Protein AF-A0A139CI77-F1 (afdb_monomer_lite)

Secondary structure (DSSP, 8-state):
-PPP---HHHHHHHH--SS-EEEEE-TTS-HHHHHHHHHHHHHHTT--GGGEEEEESSHHHHHHHHHHHHHHH-TT---EEEEHHHHHHHHHHHTHHHHT--TT-EEPPHHHHHHHHHHTGGGG--SSSPPPS-HHHHHHHHHHHHHHHHTTT--HHHHHHHHHHHHTS---HHHHHHHHHHHHHHHHHHHHHHHHHHTTEE-HHHHHHHHHHHHHH-HHHHHHHHTT-SEEEESSGGG--HHHHHHHHHHHTTSEEEEEE-GGG---GGGT--THHHHHHHHH-TT-EEEEE-EESSS-HHHHHHHHHHHTTSTT------EESS---PPPP----SSHHHHHHHHHHHHHHHHHHS---GGG-----SSGGGHHHHHHHHHHTT-----TTS--GGGSHHHHHHHHHHHHHH-GGG-HHHHHHHHHHTT--HHHHHHHHHHHHHHHHHS--STTSHHHIIIIITTTS--S-HHHHHHHHHHHHHHHHHHHH--HHHHHS-------S------TTSPTT-------

Foldseek 3Di:
DDDDDDDPLLCVLLPPFPAAEEEAEDPQLCQLPSLLSSLVSCVVVPNQLQQEEEEEADPVSLVVSVVSNCVRVHPPRNHHRYYLLVVLVVLCCVPVVLLVADNDQEADDPVNLLVVCVVCVVVLVQDLDDCDPDNSVVSVVLVLVLLLCLLVLHALVNLLVVLVVVCVDDDDPVVVSVSSVSNSSSSVRVVSVVVSRVVSYDHSSRSLSSSLVSLVVDVPSLVVLLVSHQEYEYEQLQQGGPSVLSNCCSRDVVHHYYYYYHVLPNPNVSSRRDPVSVVVVCVSGVPYHYRYSAERADDAPQVLVVSCVVSVPDPPDDDHHHDYPHYRDDHDDDDDDPDLLRVLLVVLVVLVCCVPPVVDALVNDDDDDPDLVSVVSNVVNNVVVVHDDDRPPPPPVCPDLVNVLVVLLVCCLVPVQASLVSLVSNCVVLPFDPVLSVQLLVVQVVCVVVDVDRHSSSVVCLPPPLVVRPGPPSVSSVVSNVVSVVSNVVPVVDDPCCVVPVPDPDDPDDDDDDDPPDDPDDDPDDDD

Sequence (528 aa):
MGDIKLNPSQSQAVDYTDGPLLILAGPGSGKTLTITEKVVNLVDEGFSPDRILALTFSEKAAGEMEKRIENRIGESSTITVSTFHSYCNDLLKEFSLYAGINQGTRLISHEHSHVWGINNIDSFSFENIAIPNRPYDLITSLLEGVSQLHDHLVGPQELQDFVTRKLDETVDEEERDELLKLADLARFYSHYQQYKMDHNFMDYDDMITLTCRLLENNEVVRNQIRNRYDYVLVDEFQDTNYAQLYLINLIADGTNLTCVADDDQCIYRFRGAYLSNIKQLQDYYASLEKIPLDRNYRSSSQIVQLSQQLIATNPEREDKTLHSHNGDGEIIKVVKTPDDSSEAQWVADEIQRLIEEEDITPEEIFVLTRKRADGKKYSDALKGKMIPVEYVGNLQLKNYPIVQEALAYMYIVADPFNSGIAFARVFAREGVSEHDLQKINTVAKKLSRETELEGDGIYSVLQHHLDDVPIIQKALVKSILTRLNELIDYRKNHLPSDTCYPRKPTYTGPSCLQIPWLPEGIFISSIP

Radius of gyration: 28.81 Å; chains: 1; bounding box: 60×80×72 Å

Structure (mmCIF, N/CA/C/O backbone):
data_AF-A0A139CI77-F1
#
_entry.id   AF-A0A139CI77-F1
#
loop_
_atom_site.group_PDB
_atom_site.id
_atom_site.type_symbol
_atom_site.label_atom_id
_atom_site.label_alt_id
_atom_site.label_comp_id
_atom_site.label_asym_id
_atom_site.label_entity_id
_atom_site.label_seq_id
_atom_site.pdbx_PDB_ins_code
_atom_site.Cartn_x
_atom_site.Cartn_y
_atom_site.Cartn_z
_atom_site.occupancy
_atom_site.B_iso_or_equiv
_atom_site.auth_seq_id
_atom_site.auth_comp_id
_atom_site.auth_asym_id
_atom_site.auth_atom_id
_atom_site.pdbx_PDB_model_num
ATOM 1 N N . MET A 1 1 ? -18.998 -9.347 26.702 1.00 41.66 1 MET A N 1
ATOM 2 C CA . MET A 1 1 ? -18.230 -8.460 25.807 1.00 41.66 1 MET A CA 1
ATOM 3 C C . MET A 1 1 ? -18.344 -7.063 26.382 1.00 41.66 1 MET A C 1
ATOM 5 O O . MET A 1 1 ? -19.445 -6.699 26.765 1.00 41.66 1 MET A O 1
ATOM 9 N N . GLY A 1 2 ? -17.228 -6.374 26.628 1.00 44.59 2 GLY A N 1
ATOM 10 C CA . GLY A 1 2 ? -17.266 -5.041 27.240 1.00 44.59 2 GLY A CA 1
ATOM 11 C C . GLY A 1 2 ? -17.624 -3.993 26.194 1.00 44.59 2 GLY A C 1
ATOM 12 O O . GLY A 1 2 ? -17.038 -4.024 25.115 1.00 44.59 2 GLY A O 1
ATOM 13 N N . ASP A 1 3 ? -18.561 -3.099 26.508 1.00 58.03 3 ASP A N 1
ATOM 14 C CA . ASP A 1 3 ? -18.912 -1.969 25.645 1.00 58.03 3 ASP A CA 1
ATOM 15 C C . ASP A 1 3 ? -17.654 -1.156 25.317 1.00 58.03 3 ASP A C 1
ATOM 17 O O . ASP A 1 3 ? -16.992 -0.615 26.212 1.00 58.03 3 ASP A O 1
ATOM 21 N N . ILE A 1 4 ? -17.305 -1.074 24.031 1.00 76.81 4 ILE A N 1
ATOM 22 C CA . ILE A 1 4 ? -16.254 -0.167 23.576 1.00 76.81 4 ILE A CA 1
ATOM 23 C C . ILE A 1 4 ? -16.780 1.254 23.740 1.00 76.81 4 ILE A C 1
ATOM 25 O O . ILE A 1 4 ? -17.766 1.657 23.128 1.00 76.81 4 ILE A O 1
ATOM 29 N N . LYS A 1 5 ? -16.106 2.036 24.583 1.00 84.12 5 LYS A N 1
ATOM 30 C CA . LYS A 1 5 ? -16.481 3.424 24.827 1.00 84.12 5 LYS A CA 1
ATOM 31 C C . LYS A 1 5 ? -15.913 4.327 23.734 1.00 84.12 5 LYS A C 1
ATOM 33 O O . LYS A 1 5 ? -14.765 4.759 23.822 1.00 84.12 5 LYS A O 1
ATOM 38 N N . LEU A 1 6 ? -16.740 4.630 22.742 1.00 91.38 6 LEU A N 1
ATOM 39 C CA . LEU A 1 6 ? -16.460 5.649 21.736 1.00 91.38 6 LEU A CA 1
ATOM 40 C C . LEU A 1 6 ? -16.584 7.057 22.335 1.00 91.38 6 LEU A C 1
ATOM 42 O O . LEU A 1 6 ? -17.367 7.304 23.258 1.00 91.38 6 LEU A O 1
ATOM 46 N N . ASN A 1 7 ? -15.772 7.990 21.841 1.00 91.81 7 ASN A N 1
ATOM 47 C CA . ASN A 1 7 ? -15.966 9.409 22.135 1.00 91.81 7 ASN A CA 1
ATOM 48 C C . ASN A 1 7 ? -17.053 10.016 21.224 1.00 91.81 7 ASN A C 1
ATOM 50 O O . ASN A 1 7 ? -17.418 9.387 20.236 1.00 91.81 7 ASN A O 1
ATOM 54 N N . PRO A 1 8 ? -17.552 11.235 21.511 1.00 92.94 8 PRO A N 1
ATOM 55 C CA . PRO A 1 8 ? -18.642 11.827 20.736 1.00 92.94 8 PRO A CA 1
ATOM 56 C C . PRO A 1 8 ? -18.388 11.900 19.224 1.00 92.94 8 PRO A C 1
ATOM 58 O O . PRO A 1 8 ? -19.291 11.580 18.463 1.00 92.94 8 PRO A O 1
ATOM 61 N N . SER A 1 9 ? -17.176 12.257 18.785 1.00 92.69 9 SER A N 1
ATOM 62 C CA . SER A 1 9 ? -16.841 12.338 17.355 1.00 92.69 9 SER A CA 1
ATOM 63 C C . SER A 1 9 ? -16.764 10.957 16.701 1.00 92.69 9 SER A C 1
ATOM 65 O O . SER A 1 9 ? -17.206 10.783 15.570 1.00 92.69 9 SER A O 1
ATOM 67 N N . GLN A 1 10 ? -16.236 9.956 17.413 1.00 95.12 10 GLN A N 1
ATOM 68 C CA . GLN A 1 10 ? -16.222 8.569 16.945 1.00 95.12 10 GLN A CA 1
ATOM 69 C C . GLN A 1 10 ? -17.642 8.003 16.853 1.00 95.12 10 GLN A C 1
ATOM 71 O O . GLN A 1 10 ? -17.969 7.398 15.842 1.00 95.12 10 GLN A O 1
ATOM 76 N N . SER A 1 11 ? -18.488 8.231 17.865 1.00 95.31 11 SER A N 1
ATOM 77 C CA . SER A 1 11 ? -19.906 7.852 17.830 1.00 95.31 11 SER A CA 1
ATOM 78 C C . SER A 1 11 ? -20.620 8.524 16.663 1.00 95.31 11 SER A C 1
ATOM 80 O O . SER A 1 11 ? -21.211 7.833 15.852 1.00 95.31 11 SER A O 1
ATOM 82 N N . GLN A 1 12 ? -20.456 9.838 16.487 1.00 95.56 12 GLN A N 1
ATOM 83 C CA . GLN A 1 12 ? -21.040 10.557 15.353 1.00 95.56 12 GLN A CA 1
ATOM 84 C C . GLN A 1 12 ? -20.613 9.953 14.004 1.00 95.56 12 GLN A C 1
ATOM 86 O O . GLN A 1 12 ? -21.436 9.805 13.107 1.00 95.56 12 GLN A O 1
ATOM 91 N N . ALA A 1 13 ? -19.337 9.584 13.858 1.00 96.19 13 ALA A N 1
ATOM 92 C CA . ALA A 1 13 ? -18.828 8.952 12.645 1.00 96.19 13 ALA A CA 1
ATOM 93 C C . ALA A 1 13 ? -19.369 7.529 12.427 1.00 96.19 13 ALA A C 1
ATOM 95 O O . ALA A 1 13 ? -19.611 7.136 11.286 1.00 96.19 13 ALA A O 1
ATOM 96 N N . VAL A 1 14 ? -19.563 6.755 13.496 1.00 96.69 14 VAL A N 1
ATOM 97 C CA . VAL A 1 14 ? -20.150 5.407 13.456 1.00 96.69 14 VAL A CA 1
ATOM 98 C C . VAL A 1 14 ? -21.636 5.469 13.093 1.00 96.69 14 VAL A C 1
ATOM 100 O O . VAL A 1 14 ? -22.041 4.782 12.153 1.00 96.69 14 VAL A O 1
ATOM 103 N N . ASP A 1 15 ? -22.381 6.364 13.740 1.00 95.75 15 ASP A N 1
ATOM 104 C CA . ASP A 1 15 ? -23.835 6.530 13.616 1.00 95.75 15 ASP A CA 1
ATOM 105 C C . ASP A 1 15 ? -24.254 7.165 12.274 1.00 95.75 15 ASP A C 1
ATOM 107 O O . ASP A 1 15 ? -25.390 7.020 11.837 1.00 95.75 15 ASP A O 1
ATOM 111 N N . TYR A 1 16 ? -23.362 7.893 11.591 1.00 96.00 16 TYR A N 1
ATOM 112 C CA . TYR A 1 16 ? -23.684 8.526 10.306 1.00 96.00 16 TYR A CA 1
ATOM 113 C C . TYR A 1 16 ? -23.752 7.494 9.169 1.00 96.00 16 TYR A C 1
ATOM 115 O O . TYR A 1 16 ? -22.723 7.148 8.594 1.00 96.00 16 TYR A O 1
ATOM 123 N N . THR A 1 17 ? -24.924 6.971 8.820 1.00 93.12 17 THR A N 1
ATOM 124 C CA . THR A 1 17 ? -25.062 5.937 7.770 1.00 93.12 17 THR A CA 1
ATOM 125 C C . THR A 1 17 ? -25.703 6.440 6.471 1.00 93.12 17 THR A C 1
ATOM 127 O O . THR A 1 17 ? -25.599 5.768 5.445 1.00 93.12 17 THR A O 1
ATOM 130 N N . ASP A 1 18 ? -26.246 7.660 6.478 1.00 85.62 18 ASP A N 1
ATOM 131 C CA . ASP A 1 18 ? -26.985 8.265 5.365 1.00 85.62 18 ASP A CA 1
ATOM 132 C C . ASP A 1 18 ? -26.094 9.119 4.441 1.00 85.62 18 ASP A C 1
ATOM 134 O O . ASP A 1 18 ? -26.124 10.351 4.483 1.00 85.62 18 ASP A O 1
ATOM 138 N N . GLY A 1 19 ? -25.330 8.466 3.562 1.00 89.88 19 GLY A N 1
ATOM 139 C CA . GLY A 1 19 ? -24.583 9.121 2.484 1.00 89.88 19 GLY A CA 1
ATOM 140 C C . GLY A 1 19 ? -23.055 9.081 2.620 1.00 89.88 19 GLY A C 1
ATOM 141 O O . GLY A 1 19 ? -22.507 8.323 3.424 1.00 89.88 19 GLY A O 1
ATOM 142 N N . PRO A 1 20 ? -22.339 9.851 1.776 1.00 95.31 20 PRO A N 1
ATOM 143 C CA . PRO A 1 20 ? -20.884 9.846 1.728 1.00 95.31 20 PRO A CA 1
ATOM 144 C C . PRO A 1 20 ? -20.281 10.572 2.938 1.00 95.31 20 PRO A C 1
ATOM 146 O O . PRO A 1 20 ? -20.611 11.722 3.225 1.00 95.31 20 PRO A O 1
ATOM 149 N N . LEU A 1 21 ? -19.339 9.914 3.608 1.00 96.75 21 LEU A N 1
ATOM 150 C CA . LEU A 1 21 ? -18.655 10.389 4.805 1.00 96.75 21 LEU A CA 1
ATOM 151 C C . LEU A 1 21 ? -17.136 10.359 4.618 1.00 96.75 21 LEU A C 1
ATOM 153 O O . LEU A 1 21 ? -16.562 9.357 4.192 1.00 96.75 21 LEU A O 1
ATOM 157 N N . LEU A 1 22 ? -16.468 11.433 5.028 1.00 95.31 22 LEU A N 1
ATOM 158 C CA . LEU A 1 22 ? -15.024 11.485 5.219 1.00 95.31 22 LEU A CA 1
ATOM 159 C C . LEU A 1 22 ? -14.700 11.678 6.704 1.00 95.31 22 LEU A C 1
ATOM 161 O O . LEU A 1 22 ? -14.961 12.726 7.296 1.00 95.31 22 LEU A O 1
ATOM 165 N N . ILE A 1 23 ? -14.070 10.673 7.302 1.00 94.94 23 ILE A N 1
ATOM 166 C CA . ILE A 1 23 ? -13.536 10.736 8.660 1.00 94.94 23 ILE A CA 1
ATOM 167 C C . ILE A 1 23 ? -12.102 11.269 8.574 1.00 94.94 23 ILE A C 1
ATOM 169 O O . ILE A 1 23 ? -11.190 10.554 8.153 1.00 94.94 23 ILE A O 1
ATOM 173 N N . LEU A 1 24 ? -11.905 12.525 8.977 1.00 91.50 24 LEU A N 1
ATOM 174 C CA . LEU A 1 24 ? -10.589 13.166 9.037 1.00 91.50 24 LEU A CA 1
ATOM 175 C C . LEU A 1 24 ? -9.965 12.919 10.403 1.00 91.50 24 LEU A C 1
ATOM 177 O O . LEU A 1 24 ? -10.359 13.500 11.409 1.00 91.50 24 LEU A O 1
ATOM 181 N N . ALA A 1 25 ? -8.976 12.050 10.461 1.00 88.25 25 ALA A N 1
ATOM 182 C CA . ALA A 1 25 ? -8.441 11.562 11.713 1.00 88.25 25 ALA A CA 1
ATOM 183 C C . ALA A 1 25 ? -6.964 11.905 11.853 1.00 88.25 25 ALA A C 1
ATOM 185 O O . ALA A 1 25 ? -6.213 11.781 10.898 1.00 88.25 25 ALA A O 1
ATOM 186 N N . GLY A 1 26 ? -6.524 12.296 13.052 1.00 86.19 26 GLY A N 1
ATOM 187 C CA . GLY A 1 26 ? -5.088 12.384 13.332 1.00 86.19 26 GLY A CA 1
ATOM 188 C C . GLY A 1 26 ? -4.455 11.053 13.755 1.00 86.19 26 GLY A C 1
ATOM 189 O O . GLY A 1 26 ? -5.155 10.068 14.032 1.00 86.19 26 GLY A O 1
ATOM 190 N N . PRO A 1 27 ? -3.118 11.008 13.909 1.00 86.44 27 PRO A N 1
ATOM 191 C CA . PRO A 1 27 ? -2.428 9.862 14.482 1.00 86.44 27 PRO A CA 1
ATOM 192 C C . PRO A 1 27 ? -3.006 9.490 15.841 1.00 86.44 27 PRO A C 1
ATOM 194 O O . PRO A 1 27 ? -3.247 10.344 16.689 1.00 86.44 27 PRO A O 1
ATOM 197 N N . GLY A 1 28 ? -3.193 8.187 16.060 1.00 88.00 28 GLY A N 1
ATOM 198 C CA . GLY A 1 28 ? -3.626 7.651 17.349 1.00 88.00 28 GLY A CA 1
ATOM 199 C C . GLY A 1 28 ? -5.060 8.004 17.754 1.00 88.00 28 GLY A C 1
ATOM 200 O O . GLY A 1 28 ? -5.405 7.770 18.909 1.00 88.00 28 GLY A O 1
ATOM 201 N N . SER A 1 29 ? -5.894 8.527 16.848 1.00 89.88 29 SER A N 1
ATOM 202 C CA . SER A 1 29 ? -7.283 8.900 17.158 1.00 89.88 29 SER A CA 1
ATOM 203 C C . SER A 1 29 ? -8.301 7.761 17.094 1.00 89.88 29 SER A C 1
ATOM 205 O O . SER A 1 29 ? -9.479 7.939 17.399 1.00 89.88 29 SER A O 1
ATOM 207 N N . GLY A 1 30 ? -7.844 6.564 16.723 1.00 90.56 30 GLY A N 1
ATOM 208 C CA . GLY A 1 30 ? -8.696 5.388 16.592 1.00 90.56 30 GLY A CA 1
ATOM 209 C C . GLY A 1 30 ? -9.379 5.261 15.228 1.00 90.56 30 GLY A C 1
ATOM 210 O O . GLY A 1 30 ? -10.500 4.773 15.192 1.00 90.56 30 GLY A O 1
ATOM 211 N N . LYS A 1 31 ? -8.713 5.638 14.122 1.00 91.75 31 LYS A N 1
ATOM 212 C CA . LYS A 1 31 ? -9.150 5.397 12.723 1.00 91.75 31 LYS A CA 1
ATOM 213 C C . LYS A 1 31 ? -9.735 3.999 12.514 1.00 91.75 31 LYS A C 1
ATOM 215 O O . LYS A 1 31 ? -10.937 3.838 12.327 1.00 91.75 31 LYS A O 1
ATOM 220 N N . THR A 1 32 ? -8.882 2.989 12.683 1.00 88.44 32 THR A N 1
ATOM 221 C CA . THR A 1 32 ? -9.235 1.579 12.498 1.00 88.44 32 THR A CA 1
ATOM 222 C C . THR A 1 32 ? -10.300 1.112 13.490 1.00 88.44 32 THR A C 1
ATOM 224 O O . THR A 1 32 ? -11.109 0.257 13.160 1.00 88.44 32 THR A O 1
ATOM 227 N N . LEU A 1 33 ? -10.333 1.661 14.713 1.00 91.62 33 LEU A N 1
ATOM 228 C CA . LEU A 1 33 ? -11.415 1.358 15.655 1.00 91.62 33 LEU A CA 1
ATOM 229 C C . LEU A 1 33 ? -12.745 1.890 15.113 1.00 91.62 33 LEU A C 1
ATOM 231 O O . LEU A 1 33 ? -13.694 1.133 14.997 1.00 91.62 33 LEU A O 1
ATOM 235 N N . THR A 1 34 ? -12.780 3.161 14.723 1.00 94.69 34 THR A N 1
ATOM 236 C CA . THR A 1 34 ? -13.984 3.845 14.237 1.00 94.69 34 THR A CA 1
ATOM 237 C C . THR A 1 34 ? -14.547 3.163 12.993 1.00 94.69 34 THR A C 1
ATOM 239 O O . THR A 1 34 ? -15.741 2.899 12.946 1.00 94.69 34 THR A O 1
ATOM 242 N N . ILE A 1 35 ? -13.703 2.803 12.017 1.00 94.38 35 ILE A N 1
ATOM 243 C CA . ILE A 1 35 ? -14.167 2.116 10.800 1.00 94.38 35 ILE A CA 1
ATOM 244 C C . ILE A 1 35 ? -14.680 0.698 11.096 1.00 94.38 35 ILE A C 1
ATOM 246 O O . ILE A 1 35 ? -15.693 0.291 10.541 1.00 94.38 35 ILE A O 1
ATOM 250 N N . THR A 1 36 ? -14.040 -0.032 12.020 1.00 92.81 36 THR A N 1
ATOM 251 C CA . THR A 1 36 ? -14.489 -1.376 12.426 1.00 92.81 36 THR A CA 1
ATOM 252 C C . THR A 1 36 ? -15.828 -1.295 13.159 1.00 92.81 36 THR A C 1
ATOM 254 O O . THR A 1 36 ? -16.758 -2.023 12.830 1.00 92.81 36 THR A O 1
ATOM 257 N N . GLU A 1 37 ? -15.955 -0.383 14.125 1.00 94.31 37 GLU A N 1
ATOM 258 C CA . GLU A 1 37 ? -17.203 -0.173 14.864 1.00 94.31 37 GLU A CA 1
ATOM 259 C C . GLU A 1 37 ? -18.326 0.312 13.955 1.00 94.31 37 GLU A C 1
ATOM 261 O O . GLU A 1 37 ? -19.475 -0.059 14.161 1.00 94.31 37 GLU A O 1
ATOM 266 N N . LYS A 1 38 ? -17.998 1.071 12.907 1.00 95.62 38 LYS A N 1
ATOM 267 C CA . LYS A 1 38 ? -18.960 1.448 11.879 1.00 95.62 38 LYS A CA 1
ATOM 268 C C . LYS A 1 38 ? -19.502 0.235 11.133 1.00 95.62 38 LYS A C 1
ATOM 270 O O . LYS A 1 38 ? -20.709 0.142 10.955 1.00 95.62 38 LYS A O 1
ATOM 275 N N . VAL A 1 39 ? -18.643 -0.705 10.738 1.00 94.25 39 VAL A N 1
ATOM 276 C CA . VAL A 1 39 ? -19.094 -1.961 10.118 1.00 94.25 39 VAL A CA 1
ATOM 277 C C . VAL A 1 39 ? -20.024 -2.736 11.052 1.00 94.25 39 VAL A C 1
ATOM 279 O O . VAL A 1 39 ? -21.072 -3.201 10.615 1.00 94.25 39 VAL A O 1
ATOM 282 N N . VAL A 1 40 ? -19.675 -2.833 12.337 1.00 92.50 40 VAL A N 1
ATOM 283 C CA . VAL A 1 40 ? -20.528 -3.482 13.346 1.00 92.50 40 VAL A CA 1
ATOM 284 C C . VAL A 1 40 ? -21.880 -2.769 13.457 1.00 92.50 40 VAL A C 1
ATOM 286 O O . VAL A 1 40 ? -22.911 -3.428 13.374 1.00 92.50 40 VAL A O 1
ATOM 289 N N . ASN A 1 41 ? -21.884 -1.437 13.544 1.00 94.50 41 ASN A N 1
ATOM 290 C CA . ASN A 1 41 ? -23.112 -0.647 13.614 1.00 94.50 41 ASN A CA 1
ATOM 291 C C . ASN A 1 41 ? -24.003 -0.818 12.374 1.00 94.50 41 ASN A C 1
ATOM 293 O O . ASN A 1 41 ? -25.211 -0.946 12.511 1.00 94.50 41 ASN A O 1
ATOM 297 N N . LEU A 1 42 ? -23.427 -0.889 11.170 1.00 94.50 42 LEU A N 1
ATOM 298 C CA . LEU A 1 42 ? -24.189 -1.163 9.946 1.00 94.50 42 LEU A CA 1
ATOM 299 C C . LEU A 1 42 ? -24.903 -2.519 10.020 1.00 94.50 42 LEU A C 1
ATOM 301 O O . LEU A 1 42 ? -26.079 -2.626 9.678 1.00 94.50 42 LEU A O 1
ATOM 305 N N . VAL A 1 43 ? -24.221 -3.557 10.502 1.00 92.38 43 VAL A N 1
ATOM 306 C CA . VAL A 1 43 ? -24.847 -4.874 10.688 1.00 92.38 43 VAL A CA 1
ATOM 307 C C . VAL A 1 43 ? -25.956 -4.810 11.744 1.00 92.38 43 VAL A C 1
ATOM 309 O O . VAL A 1 43 ? -27.038 -5.354 11.521 1.00 92.38 43 VAL A O 1
ATOM 312 N N . ASP A 1 44 ? -25.728 -4.101 12.852 1.00 91.44 44 ASP A N 1
ATOM 313 C CA . ASP A 1 44 ? -26.719 -3.915 13.921 1.00 91.44 44 ASP A CA 1
ATOM 314 C C . ASP A 1 44 ? -27.950 -3.103 13.456 1.00 91.44 44 ASP A C 1
ATOM 316 O O . ASP A 1 44 ? -29.074 -3.382 13.881 1.00 91.44 44 ASP A O 1
ATOM 320 N N . GLU A 1 45 ? -27.768 -2.154 12.532 1.00 91.06 45 GLU A N 1
ATOM 321 C CA . GLU A 1 45 ? -28.837 -1.397 11.860 1.00 91.06 45 GLU A CA 1
ATOM 322 C C . GLU A 1 45 ? -29.591 -2.218 10.797 1.00 91.06 45 GLU A C 1
ATOM 324 O O . GLU A 1 45 ? -30.621 -1.779 10.280 1.00 91.06 45 GLU A O 1
ATOM 329 N N . GLY A 1 46 ? -29.132 -3.439 10.505 1.00 90.44 46 GLY A N 1
ATOM 330 C CA . GLY A 1 46 ? -29.809 -4.392 9.629 1.00 90.44 46 GLY A CA 1
ATOM 331 C C . GLY A 1 46 ? -29.283 -4.443 8.194 1.00 90.44 46 GLY A C 1
ATOM 332 O O . GLY A 1 46 ? -29.927 -5.071 7.349 1.00 90.44 46 GLY A O 1
ATOM 333 N N . PHE A 1 47 ? -28.131 -3.829 7.897 1.00 91.69 47 PHE A N 1
ATOM 334 C CA . PHE A 1 47 ? -27.455 -4.036 6.616 1.00 91.69 47 PHE A CA 1
ATOM 335 C C . PHE A 1 47 ? -26.981 -5.489 6.497 1.00 91.69 47 PHE A C 1
ATOM 337 O O . PHE A 1 47 ? -26.424 -6.066 7.434 1.00 91.69 47 PHE A O 1
ATOM 344 N N . SER A 1 48 ? -27.186 -6.089 5.323 1.00 92.19 48 SER A N 1
ATOM 345 C CA . SER A 1 48 ? -26.756 -7.467 5.083 1.00 92.19 48 SER A CA 1
ATOM 346 C C . SER A 1 48 ? -25.221 -7.523 5.023 1.00 92.19 48 SER A C 1
ATOM 348 O O . SER A 1 48 ? -24.637 -6.765 4.244 1.00 92.19 48 SER A O 1
ATOM 350 N N . PRO A 1 49 ? -24.536 -8.397 5.788 1.00 92.00 49 PRO A N 1
ATOM 351 C CA . PRO A 1 49 ? -23.072 -8.403 5.840 1.00 92.00 49 PRO A CA 1
ATOM 352 C C . PRO A 1 49 ? -22.399 -8.649 4.475 1.00 92.00 49 PRO A C 1
ATOM 354 O O . PRO A 1 49 ? -21.388 -8.032 4.169 1.00 92.00 49 PRO A O 1
ATOM 357 N N . ASP A 1 50 ? -22.987 -9.475 3.602 1.00 92.12 50 ASP A N 1
ATOM 358 C CA . ASP A 1 50 ? -22.524 -9.714 2.219 1.00 92.12 50 ASP A CA 1
ATOM 359 C C . ASP A 1 50 ? -22.631 -8.491 1.293 1.00 92.12 50 ASP A C 1
ATOM 361 O O . ASP A 1 50 ? -22.036 -8.478 0.215 1.00 92.12 50 ASP A O 1
ATOM 365 N N . ARG A 1 51 ? -23.354 -7.451 1.722 1.00 94.19 51 ARG A N 1
ATOM 366 C CA . ARG A 1 51 ? -23.538 -6.189 0.995 1.00 94.19 51 ARG A CA 1
ATOM 367 C C . ARG A 1 51 ? -22.660 -5.060 1.548 1.00 94.19 51 ARG A C 1
ATOM 369 O O . ARG A 1 51 ? -22.858 -3.902 1.185 1.00 94.19 51 ARG A O 1
ATOM 376 N N . ILE A 1 52 ? -21.671 -5.381 2.384 1.00 95.12 52 ILE A N 1
ATOM 377 C CA . ILE A 1 52 ? -20.684 -4.432 2.914 1.00 95.12 52 ILE A CA 1
ATOM 378 C C . ILE A 1 52 ? -19.301 -4.762 2.338 1.00 95.12 52 ILE A C 1
ATOM 380 O O . ILE A 1 52 ? -18.816 -5.892 2.448 1.00 95.12 52 ILE A O 1
ATOM 384 N N . LEU A 1 53 ? -18.657 -3.754 1.745 1.00 96.25 53 LEU A N 1
ATOM 385 C CA . LEU A 1 53 ? -17.285 -3.822 1.242 1.00 96.25 53 LEU A CA 1
ATOM 386 C C . LEU A 1 53 ? -16.374 -2.930 2.085 1.00 96.25 53 LEU A C 1
ATOM 388 O O . LEU A 1 53 ? -16.626 -1.736 2.199 1.00 96.25 53 LEU A O 1
ATOM 392 N N . ALA A 1 54 ? -15.285 -3.480 2.614 1.00 96.06 54 ALA A N 1
ATOM 393 C CA . ALA A 1 54 ? -14.227 -2.734 3.285 1.00 96.06 54 ALA A CA 1
ATOM 394 C C . ALA A 1 54 ? -12.891 -2.918 2.547 1.00 96.06 54 ALA A C 1
ATOM 396 O O . ALA A 1 54 ? -12.364 -4.029 2.438 1.00 96.06 54 ALA A O 1
ATOM 397 N N . LEU A 1 55 ? -12.342 -1.815 2.039 1.00 96.25 55 LEU A N 1
ATOM 398 C CA . LEU A 1 55 ? -11.081 -1.762 1.306 1.00 96.25 55 LEU A CA 1
ATOM 399 C C . LEU A 1 55 ? -9.966 -1.185 2.180 1.00 96.25 55 LEU A C 1
ATOM 401 O O . LEU A 1 55 ? -10.140 -0.181 2.870 1.00 96.25 55 LEU A O 1
ATOM 405 N N . THR A 1 56 ? -8.793 -1.811 2.112 1.00 92.44 56 THR A N 1
ATOM 406 C CA . THR A 1 56 ? -7.582 -1.385 2.827 1.00 92.44 56 THR A CA 1
ATOM 407 C C . THR A 1 56 ? -6.362 -1.381 1.900 1.00 92.44 56 THR A C 1
ATOM 409 O O . THR A 1 56 ? -6.381 -1.940 0.801 1.00 92.44 56 THR A O 1
ATOM 412 N N . PHE A 1 57 ? -5.260 -0.769 2.340 1.00 85.31 57 PHE A N 1
ATOM 413 C CA . PHE A 1 57 ? -4.032 -0.705 1.541 1.00 85.31 57 PHE A CA 1
ATOM 414 C C . PHE A 1 57 ? -3.137 -1.954 1.658 1.00 85.31 57 PHE A C 1
ATOM 416 O O . PHE A 1 57 ? -2.342 -2.235 0.762 1.00 85.31 57 PHE A O 1
ATOM 423 N N . SER A 1 58 ? -3.225 -2.719 2.754 1.00 85.31 58 SER A N 1
ATOM 424 C CA . SER A 1 58 ? -2.321 -3.853 2.999 1.00 85.31 58 SER A CA 1
ATOM 425 C C . SER A 1 58 ? -3.040 -5.089 3.518 1.00 85.31 58 SER A C 1
ATOM 427 O O . SER A 1 58 ? -3.979 -4.984 4.298 1.00 85.31 58 SER A O 1
ATOM 429 N N . GLU A 1 59 ? -2.525 -6.266 3.159 1.00 83.44 59 GLU A N 1
ATOM 430 C CA . GLU A 1 59 ? -3.062 -7.559 3.610 1.00 83.44 59 GLU A CA 1
ATOM 431 C C . GLU A 1 59 ? -3.064 -7.687 5.142 1.00 83.44 59 GLU A C 1
ATOM 433 O O . GLU A 1 59 ? -3.965 -8.277 5.731 1.00 83.44 59 GLU A O 1
ATOM 438 N N . LYS A 1 60 ? -2.081 -7.071 5.817 1.00 85.06 60 LYS A N 1
ATOM 439 C CA . LYS A 1 60 ? -2.052 -7.017 7.283 1.00 85.06 60 LYS A CA 1
ATOM 440 C C . LYS A 1 60 ? -3.216 -6.189 7.836 1.00 85.06 60 LYS A C 1
ATOM 442 O O . LYS A 1 60 ? -3.847 -6.622 8.792 1.00 85.06 60 LYS A O 1
ATOM 447 N N . ALA A 1 61 ? -3.495 -5.025 7.247 1.00 85.56 61 ALA A N 1
ATOM 448 C CA . ALA A 1 61 ? -4.603 -4.171 7.669 1.00 85.56 61 ALA A CA 1
ATOM 449 C C . ALA A 1 61 ? -5.960 -4.840 7.404 1.00 85.56 61 ALA A C 1
ATOM 451 O O . ALA A 1 61 ? -6.801 -4.847 8.298 1.00 85.56 61 ALA A O 1
ATOM 452 N N . ALA A 1 62 ? -6.133 -5.467 6.233 1.00 88.12 62 ALA A N 1
ATOM 453 C CA . ALA A 1 62 ? -7.321 -6.255 5.907 1.00 88.12 62 ALA A CA 1
ATOM 454 C C . ALA A 1 62 ? -7.559 -7.360 6.949 1.00 88.12 62 ALA A C 1
ATOM 456 O O . ALA A 1 62 ? -8.610 -7.387 7.582 1.00 88.12 62 ALA A O 1
ATOM 457 N N . GLY A 1 63 ? -6.550 -8.199 7.214 1.00 87.62 63 GLY A N 1
ATOM 458 C CA . GLY A 1 63 ? -6.678 -9.302 8.171 1.00 87.62 63 GLY A CA 1
ATOM 459 C C . GLY A 1 63 ? -6.827 -8.856 9.633 1.00 87.62 63 GLY A C 1
ATOM 460 O O . GLY A 1 63 ? -7.446 -9.552 10.435 1.00 87.62 63 GLY A O 1
ATOM 461 N N . GLU A 1 64 ? -6.270 -7.705 10.024 1.00 89.00 64 GLU A N 1
ATOM 462 C CA . GLU A 1 64 ? -6.525 -7.125 11.350 1.00 89.00 64 GLU A CA 1
ATOM 463 C C . GLU A 1 64 ? -7.949 -6.571 11.473 1.00 89.00 64 GLU A C 1
ATOM 465 O O . GLU A 1 64 ? -8.568 -6.741 12.523 1.00 89.00 64 GLU A O 1
ATOM 470 N N . MET A 1 65 ? -8.465 -5.917 10.429 1.00 89.81 65 MET A N 1
ATOM 471 C CA . MET A 1 65 ? -9.833 -5.399 10.388 1.00 89.81 65 MET A CA 1
ATOM 472 C C . MET A 1 65 ? -10.854 -6.539 10.416 1.00 89.81 65 MET A C 1
ATOM 474 O O . MET A 1 65 ? -11.754 -6.516 11.253 1.00 89.81 65 MET A O 1
ATOM 478 N N . GLU A 1 66 ? -10.664 -7.560 9.581 1.00 89.94 66 GLU A N 1
ATOM 479 C CA . GLU A 1 66 ? -11.494 -8.768 9.529 1.00 89.94 66 GLU A CA 1
ATOM 480 C C . GLU A 1 66 ? -11.599 -9.420 10.912 1.00 89.94 66 GLU A C 1
ATOM 482 O O . GLU A 1 66 ? -12.689 -9.506 11.471 1.00 89.94 66 GLU A O 1
ATOM 487 N N . LYS A 1 67 ? -10.462 -9.716 11.558 1.00 88.94 67 LYS A N 1
ATOM 488 C CA . LYS A 1 67 ? -10.448 -10.276 12.921 1.00 88.94 67 LYS A CA 1
ATOM 489 C C . LYS A 1 67 ? -11.177 -9.403 13.936 1.00 88.94 67 LYS A C 1
ATOM 491 O O . LYS A 1 67 ? -11.791 -9.915 14.869 1.00 88.94 67 LYS A O 1
ATOM 496 N N . ARG A 1 68 ? -11.063 -8.075 13.844 1.00 88.81 68 ARG A N 1
ATOM 497 C CA . ARG A 1 68 ? -11.758 -7.167 14.774 1.00 88.81 68 ARG A CA 1
ATOM 498 C C . ARG A 1 68 ? -13.268 -7.219 14.573 1.00 88.81 68 ARG A C 1
ATOM 500 O O . ARG A 1 68 ? -13.986 -7.237 15.569 1.00 88.81 68 ARG A O 1
ATOM 507 N N . ILE A 1 69 ? -13.723 -7.278 13.324 1.00 89.31 69 ILE A N 1
ATOM 508 C CA . ILE A 1 69 ? -15.136 -7.429 12.978 1.00 89.31 69 ILE A CA 1
ATOM 509 C C . ILE A 1 69 ? -15.647 -8.798 13.456 1.00 89.31 69 ILE A C 1
ATOM 511 O O . ILE A 1 69 ? -16.612 -8.850 14.216 1.00 89.31 69 ILE A O 1
ATOM 515 N N . GLU A 1 70 ? -14.959 -9.894 13.133 1.00 87.56 70 GLU A N 1
ATOM 516 C CA . GLU A 1 70 ? -15.322 -11.257 13.559 1.00 87.56 70 GLU A CA 1
ATOM 517 C C . GLU A 1 70 ? -15.424 -11.390 15.083 1.00 87.56 70 GLU A C 1
ATOM 519 O O . GLU A 1 70 ? -16.356 -11.996 15.606 1.00 87.56 70 GLU A O 1
ATOM 524 N N . ASN A 1 71 ? -14.510 -10.768 15.831 1.00 87.12 71 ASN A N 1
ATOM 525 C CA . ASN A 1 71 ? -14.568 -10.764 17.295 1.00 87.12 71 ASN A CA 1
ATOM 526 C C . ASN A 1 71 ? -15.814 -10.055 17.853 1.00 87.12 71 ASN A C 1
ATOM 528 O O . ASN A 1 71 ? -16.169 -10.269 19.014 1.00 87.12 71 ASN A O 1
ATOM 532 N N . ARG A 1 72 ? -16.452 -9.185 17.063 1.00 86.44 72 ARG A N 1
ATOM 533 C CA . ARG A 1 72 ? -17.635 -8.412 17.451 1.00 86.44 72 ARG A CA 1
ATOM 534 C C . ARG A 1 72 ? -18.939 -9.074 17.023 1.00 86.44 72 ARG A C 1
ATOM 536 O O . ARG A 1 72 ? -19.851 -9.122 17.842 1.00 86.44 72 ARG A O 1
ATOM 543 N N . ILE A 1 73 ? -19.013 -9.593 15.796 1.00 84.25 73 ILE A N 1
ATOM 544 C CA . ILE A 1 73 ? -20.253 -10.144 15.212 1.00 84.25 73 ILE A CA 1
ATOM 545 C C . ILE A 1 73 ? -20.221 -11.668 14.955 1.00 84.25 73 ILE A C 1
ATOM 547 O O . ILE A 1 73 ? -21.252 -12.246 14.623 1.00 84.25 73 ILE A O 1
ATOM 551 N N . GLY A 1 74 ? -19.084 -12.341 15.177 1.00 79.19 74 GLY A N 1
ATOM 552 C CA . GLY A 1 74 ? -18.879 -13.793 15.018 1.00 79.19 74 GLY A CA 1
ATOM 553 C C . GLY A 1 74 ? -18.211 -14.212 13.694 1.00 79.19 74 GLY A C 1
ATOM 554 O O . GLY A 1 74 ? -18.202 -13.451 12.733 1.00 79.19 74 GLY A O 1
ATOM 555 N N . GLU A 1 75 ? -17.698 -15.454 13.629 1.00 64.81 75 GLU A N 1
ATOM 556 C CA . GLU A 1 75 ? -16.946 -16.071 12.498 1.00 64.81 75 GLU A CA 1
ATOM 557 C C . GLU A 1 75 ? -17.732 -16.214 11.168 1.00 64.81 75 GLU A C 1
ATOM 559 O O . GLU A 1 75 ? -17.251 -16.823 10.219 1.00 64.81 75 GLU A O 1
ATOM 564 N N . SER A 1 76 ? -18.959 -15.692 11.073 1.00 52.03 76 SER A N 1
ATOM 565 C CA . SER A 1 76 ? -19.822 -15.838 9.889 1.00 52.03 76 SER A CA 1
ATOM 566 C C . SER A 1 76 ? -20.113 -14.509 9.191 1.00 52.03 76 SER A C 1
ATOM 568 O O . SER A 1 76 ? -21.140 -14.377 8.518 1.00 52.03 76 SER A O 1
ATOM 570 N N . SER A 1 77 ? -19.249 -13.506 9.341 1.00 60.19 77 SER A N 1
ATOM 571 C CA . SER A 1 77 ? -19.420 -12.262 8.605 1.00 60.19 77 SER A CA 1
ATOM 572 C C . SER A 1 77 ? -19.048 -12.484 7.142 1.00 60.19 77 SER A C 1
ATOM 574 O O . SER A 1 77 ? -17.878 -12.467 6.785 1.00 60.19 77 SER A O 1
ATOM 576 N N . THR A 1 78 ? -20.041 -12.641 6.269 1.00 81.25 78 THR A N 1
ATOM 577 C CA . THR A 1 78 ? -19.894 -12.651 4.800 1.00 81.25 78 THR A CA 1
ATOM 578 C C . THR A 1 78 ? -19.399 -11.309 4.228 1.00 81.25 78 THR A C 1
ATOM 580 O O . THR A 1 78 ? -19.538 -11.054 3.035 1.00 81.25 78 THR A O 1
ATOM 583 N N . ILE A 1 79 ? -18.850 -10.440 5.079 1.00 88.44 79 ILE A N 1
ATOM 584 C CA . ILE A 1 79 ? -18.363 -9.103 4.759 1.00 88.44 79 ILE A CA 1
ATOM 585 C C . ILE A 1 79 ? -17.124 -9.237 3.898 1.00 88.44 79 ILE A C 1
ATOM 587 O O . ILE A 1 79 ? -16.206 -9.994 4.207 1.00 88.44 79 ILE A O 1
ATOM 591 N N . THR A 1 80 ? -17.083 -8.466 2.819 1.00 92.62 80 THR A N 1
ATOM 592 C CA . THR A 1 80 ? -15.909 -8.445 1.954 1.00 92.62 80 THR A CA 1
ATOM 593 C C . THR A 1 80 ? -14.883 -7.481 2.542 1.00 92.62 80 THR A C 1
ATOM 595 O O . THR A 1 80 ? -15.006 -6.272 2.363 1.00 92.62 80 THR A O 1
ATOM 598 N N . VAL A 1 81 ? -13.865 -7.998 3.235 1.00 93.19 81 VAL A N 1
ATOM 599 C CA . VAL A 1 81 ? -12.697 -7.218 3.682 1.00 93.19 81 VAL A CA 1
ATOM 600 C C . VAL A 1 81 ? -11.501 -7.577 2.810 1.00 93.19 81 VAL A C 1
ATOM 602 O O . VAL A 1 81 ? -11.098 -8.734 2.746 1.00 93.19 81 VAL A O 1
ATOM 605 N N . SER A 1 82 ? -10.935 -6.608 2.092 1.00 94.38 82 SER A N 1
ATOM 606 C CA . SER A 1 82 ? -9.869 -6.897 1.124 1.00 94.38 82 SER A CA 1
ATOM 607 C C . SER A 1 82 ? -8.926 -5.720 0.898 1.00 94.38 82 SER A C 1
ATOM 609 O O . SER A 1 82 ? -9.172 -4.588 1.324 1.00 94.38 82 SER A O 1
ATOM 611 N N . THR A 1 83 ? -7.808 -5.986 0.225 1.00 95.12 83 THR A N 1
ATOM 612 C CA . THR A 1 83 ? -7.009 -4.923 -0.388 1.00 95.12 83 THR A CA 1
ATOM 613 C C . THR A 1 83 ? -7.569 -4.548 -1.757 1.00 95.12 83 THR A C 1
ATOM 615 O O . THR A 1 83 ? -8.225 -5.365 -2.404 1.00 95.12 83 THR A O 1
ATOM 618 N N . PHE A 1 84 ? -7.259 -3.342 -2.246 1.00 95.75 84 PHE A N 1
ATOM 619 C CA . PHE A 1 84 ? -7.636 -2.915 -3.604 1.00 95.75 84 PHE A CA 1
ATOM 620 C C . PHE A 1 84 ? -7.231 -3.930 -4.681 1.00 95.75 84 PHE A C 1
ATOM 622 O O . PHE A 1 84 ? -8.032 -4.265 -5.549 1.00 95.75 84 PHE A O 1
ATOM 629 N N . HIS A 1 85 ? -6.000 -4.442 -4.607 1.00 93.12 85 HIS A N 1
ATOM 630 C CA . HIS A 1 85 ? -5.468 -5.396 -5.578 1.00 93.12 85 HIS A CA 1
ATOM 631 C C . HIS A 1 85 ? -6.191 -6.741 -5.516 1.00 93.12 85 HIS A C 1
ATOM 633 O O . HIS A 1 85 ? -6.592 -7.262 -6.554 1.00 93.12 85 HIS A O 1
ATOM 639 N N . SER A 1 86 ? -6.388 -7.286 -4.310 1.00 92.56 86 SER A N 1
ATOM 640 C CA . SER A 1 86 ? -7.091 -8.557 -4.118 1.00 92.56 86 SER A CA 1
ATOM 641 C C . SER A 1 86 ? -8.535 -8.464 -4.621 1.00 92.56 86 SER A C 1
ATOM 643 O O . SER A 1 86 ? -8.951 -9.300 -5.421 1.00 92.56 86 SER A O 1
ATOM 645 N N . TYR A 1 87 ? -9.239 -7.379 -4.286 1.00 96.06 87 TYR A N 1
ATOM 646 C CA . TYR A 1 87 ? -10.587 -7.106 -4.783 1.00 96.06 87 TYR A CA 1
ATOM 647 C C . TYR A 1 87 ? -10.653 -7.008 -6.316 1.00 96.06 87 TYR A C 1
ATOM 649 O O . TYR A 1 87 ? -11.466 -7.676 -6.954 1.00 96.06 87 TYR A O 1
ATOM 657 N N . CYS A 1 88 ? -9.767 -6.217 -6.929 1.00 96.31 88 CYS A N 1
ATOM 658 C CA . CYS A 1 88 ? -9.706 -6.069 -8.385 1.00 96.31 88 CYS A CA 1
ATOM 659 C C . CYS A 1 88 ? -9.413 -7.398 -9.085 1.00 96.31 88 CYS A C 1
ATOM 661 O O . CYS A 1 88 ? -10.048 -7.740 -10.076 1.00 96.31 88 CYS A O 1
ATOM 663 N N . ASN A 1 89 ? -8.468 -8.175 -8.560 1.00 92.38 89 ASN A N 1
ATOM 664 C CA . ASN A 1 89 ? -8.119 -9.482 -9.100 1.00 92.38 89 ASN A CA 1
ATOM 665 C C . ASN A 1 89 ? -9.301 -10.462 -9.057 1.00 92.38 89 ASN A C 1
ATOM 667 O O . ASN A 1 89 ? -9.497 -11.217 -10.010 1.00 92.38 89 ASN A O 1
ATOM 671 N N . ASP A 1 90 ? -10.098 -10.441 -7.990 1.00 91.81 90 ASP A N 1
ATOM 672 C CA . ASP A 1 90 ? -11.282 -11.292 -7.877 1.00 91.81 90 ASP A CA 1
ATOM 673 C C . ASP A 1 90 ? -12.380 -10.864 -8.858 1.00 91.81 90 ASP A C 1
ATOM 675 O O . ASP A 1 90 ? -12.928 -11.716 -9.561 1.00 91.81 90 ASP A O 1
ATOM 679 N N . LEU A 1 91 ? -12.619 -9.556 -9.015 1.00 94.75 91 LEU A N 1
ATOM 680 C CA . LEU A 1 91 ? -13.527 -9.036 -10.043 1.00 94.75 91 LEU A CA 1
ATOM 681 C C . LEU A 1 91 ? -13.072 -9.399 -11.458 1.00 94.75 91 LEU A C 1
ATOM 683 O O . LEU A 1 91 ? -13.869 -9.848 -12.278 1.00 94.75 91 LEU A O 1
ATOM 687 N N . LEU A 1 92 ? -11.787 -9.233 -11.755 1.00 93.88 92 LEU A N 1
ATOM 688 C CA . LEU A 1 92 ? -11.219 -9.567 -13.055 1.00 93.88 92 LEU A CA 1
ATOM 689 C C . LEU A 1 92 ? -11.382 -11.059 -13.369 1.00 93.88 92 LEU A C 1
ATOM 691 O O . LEU A 1 92 ? -11.739 -11.410 -14.491 1.00 93.88 92 LEU A O 1
ATOM 695 N N . LYS A 1 93 ? -11.191 -11.946 -12.387 1.00 90.50 93 LYS A N 1
ATOM 696 C CA . LYS A 1 93 ? -11.447 -13.385 -12.555 1.00 90.50 93 LYS A CA 1
ATOM 697 C C . LYS A 1 93 ? -12.927 -13.697 -12.749 1.00 90.50 93 LYS A C 1
ATOM 699 O O . LYS A 1 93 ? -13.253 -14.520 -13.602 1.00 90.50 93 LYS A O 1
ATOM 704 N N . GLU A 1 94 ? -13.808 -13.060 -11.980 1.00 92.31 94 GLU A N 1
ATOM 705 C CA . GLU A 1 94 ? -15.258 -13.247 -12.081 1.00 92.31 94 GLU A CA 1
ATOM 706 C C . GLU A 1 94 ? -15.783 -12.807 -13.458 1.00 92.31 94 GLU A C 1
ATOM 708 O O . GLU A 1 94 ? -16.539 -13.530 -14.108 1.00 92.31 94 GLU A O 1
ATOM 713 N N . PHE A 1 95 ? -15.325 -11.652 -13.945 1.00 93.75 95 PHE A N 1
ATOM 714 C CA . PHE A 1 95 ? -15.759 -11.038 -15.200 1.00 93.75 95 PHE A CA 1
ATOM 715 C C . PHE A 1 95 ? -14.717 -11.171 -16.317 1.00 93.75 95 PHE A C 1
ATOM 717 O O . PHE A 1 95 ? -14.629 -10.303 -17.188 1.00 93.75 95 PHE A O 1
ATOM 724 N N . SER A 1 96 ? -13.953 -12.269 -16.335 1.00 90.75 96 SER A N 1
ATOM 725 C CA . SER A 1 96 ? -12.776 -12.419 -17.205 1.00 90.75 96 SER A CA 1
ATOM 726 C C . SER A 1 96 ? -13.083 -12.194 -18.689 1.00 90.75 96 SER A C 1
ATOM 728 O O . SER A 1 96 ? -12.342 -11.513 -19.394 1.00 90.75 96 SER A O 1
ATOM 730 N N . LEU A 1 97 ? -14.234 -12.700 -19.144 1.00 90.00 97 LEU A N 1
ATOM 731 C CA . LEU A 1 97 ? -14.709 -12.543 -20.521 1.00 90.00 97 LEU A CA 1
ATOM 732 C C . LEU A 1 97 ? -14.969 -11.076 -20.890 1.00 90.00 97 LEU A C 1
ATOM 734 O O . LEU A 1 97 ? -14.642 -10.663 -21.998 1.00 90.00 97 LEU A O 1
ATOM 738 N N . TYR A 1 98 ? -15.540 -10.289 -19.975 1.00 91.31 98 TYR A N 1
ATOM 739 C CA . TYR A 1 98 ? -15.816 -8.868 -20.205 1.00 91.31 98 TYR A CA 1
ATOM 740 C C . TYR A 1 98 ? -14.564 -8.007 -20.059 1.00 91.31 98 TYR A C 1
ATOM 742 O O . TYR A 1 98 ? -14.437 -7.000 -20.748 1.00 91.31 98 TYR A O 1
ATOM 750 N N . ALA A 1 99 ? -13.643 -8.410 -19.184 1.00 88.50 99 ALA A N 1
ATOM 751 C CA . ALA A 1 99 ? -12.361 -7.744 -18.995 1.00 88.50 99 ALA A CA 1
ATOM 752 C C . ALA A 1 99 ? -11.378 -7.997 -20.152 1.00 88.50 99 ALA A C 1
ATOM 754 O O . ALA A 1 99 ? -10.335 -7.352 -20.215 1.00 88.50 99 ALA A O 1
ATOM 755 N N . GLY A 1 100 ? -11.685 -8.935 -21.056 1.00 85.75 100 GLY A N 1
ATOM 756 C CA . GLY A 1 100 ? -10.780 -9.322 -22.139 1.00 85.75 100 GLY A CA 1
ATOM 757 C C . GLY A 1 100 ? -9.537 -10.057 -21.638 1.00 85.75 100 GLY A C 1
ATOM 758 O O . GLY A 1 100 ? -8.498 -10.013 -22.293 1.00 85.75 100 GLY A O 1
ATOM 759 N N . ILE A 1 101 ? -9.632 -10.721 -20.480 1.00 85.75 101 ILE A N 1
ATOM 760 C CA . ILE A 1 101 ? -8.532 -11.488 -19.893 1.00 85.75 101 ILE A CA 1
ATOM 761 C C . ILE A 1 101 ? -8.826 -12.987 -19.952 1.00 85.75 101 ILE A C 1
ATOM 763 O O . ILE A 1 101 ? -9.960 -13.443 -19.776 1.00 85.75 101 ILE A O 1
ATOM 767 N N . ASN A 1 102 ? -7.780 -13.775 -20.174 1.00 80.88 102 ASN A N 1
ATOM 768 C CA . ASN A 1 102 ? -7.898 -15.224 -20.243 1.00 80.88 102 ASN A CA 1
ATOM 769 C C . ASN A 1 102 ? -8.022 -15.850 -18.846 1.00 80.88 102 ASN A C 1
ATOM 771 O O . ASN A 1 102 ? -7.388 -15.419 -17.879 1.00 80.88 102 ASN A O 1
ATOM 775 N N . GLN A 1 103 ? -8.815 -16.921 -18.739 1.00 71.44 103 GLN A N 1
ATOM 776 C CA . GLN A 1 103 ? -8.847 -17.746 -17.530 1.00 71.44 103 GLN A CA 1
ATOM 777 C C . GLN A 1 103 ? -7.479 -18.424 -17.375 1.00 71.44 103 GLN A C 1
ATOM 779 O O . GLN A 1 103 ? -7.155 -19.356 -18.105 1.00 71.44 103 GLN A O 1
ATOM 784 N N . GLY A 1 104 ? -6.651 -17.906 -16.467 1.00 74.88 104 GLY A N 1
ATOM 785 C CA . GLY A 1 104 ? -5.258 -18.329 -16.300 1.00 74.88 104 GLY A CA 1
ATOM 786 C C . GLY A 1 104 ? -4.227 -17.209 -16.430 1.00 74.88 104 GLY A C 1
ATOM 787 O O . GLY A 1 104 ? -3.038 -17.508 -16.341 1.00 74.88 104 GLY A O 1
ATOM 788 N N . THR A 1 105 ? -4.643 -15.946 -16.606 1.00 83.12 105 THR A N 1
ATOM 789 C CA . THR A 1 105 ? -3.730 -14.797 -16.521 1.00 83.12 105 THR A CA 1
ATOM 790 C C . THR A 1 105 ? -2.905 -14.852 -15.231 1.00 83.12 105 THR A C 1
ATOM 792 O O . THR A 1 105 ? -3.448 -15.019 -14.136 1.00 83.12 105 THR A O 1
ATOM 795 N N . ARG A 1 106 ? -1.579 -14.737 -15.361 1.00 85.25 106 ARG A N 1
ATOM 796 C CA . ARG A 1 106 ? -0.620 -14.856 -14.255 1.00 85.25 106 ARG A CA 1
ATOM 797 C C . ARG A 1 106 ? -0.055 -13.500 -13.866 1.00 85.25 106 ARG A C 1
ATOM 799 O O . ARG A 1 106 ? 0.156 -12.639 -14.714 1.00 85.25 106 ARG A O 1
ATOM 806 N N . LEU A 1 107 ? 0.273 -13.358 -12.586 1.00 85.81 107 LEU A N 1
ATOM 807 C CA . LEU A 1 107 ? 1.010 -12.203 -12.098 1.00 85.81 107 LEU A CA 1
ATOM 808 C C . LEU A 1 107 ? 2.468 -12.269 -12.581 1.00 85.81 107 LEU A C 1
ATOM 810 O O . LEU A 1 107 ? 3.171 -13.235 -12.269 1.00 85.81 107 LEU A O 1
ATOM 814 N N . ILE A 1 108 ? 2.926 -11.263 -13.323 1.00 88.62 108 ILE A N 1
ATOM 815 C CA . ILE A 1 108 ? 4.336 -11.125 -13.705 1.00 88.62 108 ILE A CA 1
ATOM 816 C C . ILE A 1 108 ? 5.146 -10.590 -12.521 1.00 88.62 108 ILE A C 1
ATOM 818 O O . ILE A 1 108 ? 4.722 -9.671 -11.821 1.00 88.62 108 ILE A O 1
ATOM 822 N N . SER A 1 109 ? 6.310 -11.190 -12.261 1.00 86.38 109 SER A N 1
ATOM 823 C CA . SER A 1 109 ? 7.196 -10.717 -11.195 1.00 86.38 109 SER A CA 1
ATOM 824 C C . SER A 1 109 ? 8.062 -9.558 -11.678 1.00 86.38 109 SER A C 1
ATOM 826 O O . SER A 1 109 ? 8.395 -9.465 -12.859 1.00 86.38 109 SER A O 1
ATOM 828 N N . HIS A 1 110 ? 8.503 -8.716 -10.743 1.00 82.25 110 HIS A N 1
ATOM 829 C CA . HIS A 1 110 ? 9.425 -7.623 -11.041 1.00 82.25 110 HIS A CA 1
ATOM 830 C C . HIS A 1 110 ? 10.697 -8.134 -11.742 1.00 82.25 110 HIS A C 1
ATOM 832 O O . HIS A 1 110 ? 11.123 -7.583 -12.751 1.00 82.25 110 HIS A O 1
ATOM 838 N N . GLU A 1 111 ? 11.277 -9.241 -11.274 1.00 81.12 111 GLU A N 1
ATOM 839 C CA . GLU A 1 111 ? 12.469 -9.845 -11.880 1.00 81.12 111 GLU A CA 1
ATOM 840 C C . GLU A 1 111 ? 12.210 -10.326 -13.311 1.00 81.12 111 GLU A C 1
ATOM 842 O O . GLU A 1 111 ? 13.080 -10.197 -14.172 1.00 81.12 111 GLU A O 1
ATOM 847 N N . HIS A 1 112 ? 11.017 -10.865 -13.577 1.00 83.25 112 HIS A N 1
ATOM 848 C CA . HIS A 1 112 ? 10.622 -11.279 -14.919 1.00 83.25 112 HIS A CA 1
ATOM 849 C C . HIS A 1 112 ? 10.516 -10.071 -15.851 1.00 83.25 112 HIS A C 1
ATOM 851 O O . HIS A 1 112 ? 11.113 -10.096 -16.928 1.00 83.25 112 HIS A O 1
ATOM 857 N N . SER A 1 113 ? 9.827 -9.003 -15.434 1.00 88.12 113 SER A N 1
ATOM 858 C CA . SER A 1 113 ? 9.726 -7.756 -16.207 1.00 88.12 113 SER A CA 1
ATOM 859 C C . SER A 1 113 ? 11.107 -7.162 -16.502 1.00 88.12 113 SER A C 1
ATOM 861 O O . SER A 1 113 ? 11.366 -6.717 -17.619 1.00 88.12 113 SER A O 1
ATOM 863 N N . HIS A 1 114 ? 12.034 -7.251 -15.545 1.00 83.75 114 HIS A N 1
ATOM 864 C CA . HIS A 1 114 ? 13.433 -6.856 -15.717 1.00 83.75 114 HIS A CA 1
ATOM 865 C C . HIS A 1 114 ? 14.172 -7.673 -16.770 1.00 83.75 114 HIS A C 1
ATOM 867 O O . HIS A 1 114 ? 14.773 -7.119 -17.689 1.00 83.75 114 HIS A O 1
ATOM 873 N N . VAL A 1 115 ? 14.124 -9.002 -16.656 1.00 78.19 115 VAL A N 1
ATOM 874 C CA . VAL A 1 115 ? 14.779 -9.907 -17.610 1.00 78.19 115 VAL A CA 1
ATOM 875 C C . VAL A 1 115 ? 14.211 -9.709 -19.014 1.00 78.19 115 VAL A C 1
ATOM 877 O O . VAL A 1 115 ? 14.973 -9.665 -19.980 1.00 78.19 115 VAL A O 1
ATOM 880 N N . TRP A 1 116 ? 12.891 -9.558 -19.136 1.00 90.00 116 TRP A N 1
ATOM 881 C CA . TRP A 1 116 ? 12.247 -9.230 -20.402 1.00 90.00 116 TRP A CA 1
ATOM 882 C C . TRP A 1 116 ? 12.748 -7.891 -20.955 1.00 90.00 116 TRP A C 1
ATOM 884 O O . TRP A 1 116 ? 13.195 -7.851 -22.102 1.00 90.00 116 TRP A O 1
ATOM 894 N N . GLY A 1 117 ? 12.747 -6.829 -20.145 1.00 82.94 117 GLY A N 1
ATOM 895 C CA . GLY A 1 117 ? 13.173 -5.494 -20.563 1.00 82.94 117 GLY A CA 1
ATOM 896 C C . GLY A 1 117 ? 14.617 -5.470 -21.063 1.00 82.94 117 GLY A C 1
ATOM 897 O O . GLY A 1 117 ? 14.897 -4.919 -22.122 1.00 82.94 117 GLY A O 1
ATOM 898 N N . ILE A 1 118 ? 15.529 -6.148 -20.360 1.00 79.25 118 ILE A N 1
ATOM 899 C CA . ILE A 1 118 ? 16.941 -6.249 -20.759 1.00 79.25 118 ILE A CA 1
ATOM 900 C C . ILE A 1 118 ? 17.093 -7.045 -22.062 1.00 79.25 118 ILE A C 1
ATOM 902 O O . ILE A 1 118 ? 17.827 -6.626 -22.953 1.00 79.25 118 ILE A O 1
ATOM 906 N N . ASN A 1 119 ? 16.399 -8.179 -22.199 1.00 77.81 119 ASN A N 1
ATOM 907 C CA . ASN A 1 119 ? 16.502 -9.026 -23.393 1.00 77.81 119 ASN A CA 1
ATOM 908 C C . ASN A 1 119 ? 15.924 -8.375 -24.657 1.00 77.81 119 ASN A C 1
ATOM 910 O O . ASN A 1 119 ? 16.269 -8.793 -25.760 1.00 77.81 119 ASN A O 1
ATOM 914 N N . ASN A 1 120 ? 15.038 -7.391 -24.497 1.00 84.62 120 ASN A N 1
ATOM 915 C CA . ASN A 1 120 ? 14.350 -6.712 -25.593 1.00 84.62 120 ASN A CA 1
ATOM 916 C C . ASN A 1 120 ? 14.774 -5.245 -25.738 1.00 84.62 120 ASN A C 1
ATOM 918 O O . ASN A 1 120 ? 14.157 -4.519 -26.514 1.00 84.62 120 ASN A O 1
ATOM 922 N N . ILE A 1 121 ? 15.832 -4.812 -25.043 1.00 84.00 121 ILE A N 1
ATOM 923 C CA . ILE A 1 121 ? 16.221 -3.399 -24.964 1.00 84.00 121 ILE A CA 1
ATOM 924 C C . ILE A 1 121 ? 16.469 -2.760 -26.335 1.00 84.00 121 ILE A C 1
ATOM 926 O O . ILE A 1 121 ? 16.047 -1.633 -26.580 1.00 84.00 121 ILE A O 1
ATOM 930 N N . ASP A 1 122 ? 17.062 -3.516 -27.259 1.00 82.75 122 ASP A N 1
ATOM 931 C CA . ASP A 1 122 ? 17.335 -3.058 -28.623 1.00 82.75 122 ASP A CA 1
ATOM 932 C C . ASP A 1 122 ? 16.048 -2.890 -29.449 1.00 82.75 122 ASP A C 1
ATOM 934 O O . ASP A 1 122 ? 15.997 -2.075 -30.366 1.00 82.75 122 ASP A O 1
ATOM 938 N N . SER A 1 123 ? 14.988 -3.641 -29.124 1.00 84.62 123 SER A N 1
ATOM 939 C CA . SER A 1 123 ? 13.717 -3.592 -29.860 1.00 84.62 123 SER A CA 1
ATOM 940 C C . SER A 1 123 ? 12.924 -2.314 -29.593 1.00 84.62 123 SER A C 1
ATOM 942 O O . SER A 1 123 ? 12.167 -1.880 -30.457 1.00 84.62 123 SER A O 1
ATOM 944 N N . PHE A 1 124 ? 13.143 -1.673 -28.440 1.00 86.94 124 PHE A N 1
ATOM 945 C CA . PHE A 1 124 ? 12.448 -0.439 -28.064 1.00 86.94 124 PHE A CA 1
ATOM 946 C C . PHE A 1 124 ? 12.873 0.757 -28.919 1.00 86.94 124 PHE A C 1
ATOM 948 O O . PHE A 1 124 ? 12.148 1.750 -28.987 1.00 86.94 124 PHE A O 1
ATOM 955 N N . SER A 1 125 ? 14.024 0.647 -29.600 1.00 85.38 125 SER A N 1
ATOM 956 C CA . SER A 1 125 ? 14.545 1.666 -30.514 1.00 85.38 125 SER A CA 1
ATOM 957 C C . SER A 1 125 ? 14.562 3.052 -29.854 1.00 85.38 125 SER A C 1
ATOM 959 O O . SER A 1 125 ? 13.917 3.989 -30.326 1.00 85.38 125 SER A O 1
ATOM 961 N N . PHE A 1 126 ? 15.234 3.163 -28.703 1.00 85.44 126 PHE A N 1
ATOM 962 C CA . PHE A 1 126 ? 15.395 4.438 -28.005 1.00 85.44 126 PHE A CA 1
ATOM 963 C C . PHE A 1 126 ? 16.172 5.428 -28.876 1.00 85.44 126 PHE A C 1
ATOM 965 O O . PHE A 1 126 ? 17.224 5.096 -29.423 1.00 85.44 126 PHE A O 1
ATOM 972 N N . GLU A 1 127 ? 15.638 6.637 -29.003 1.00 90.00 127 GLU A N 1
ATOM 973 C CA . GLU A 1 127 ? 16.229 7.719 -29.799 1.00 90.00 127 GLU A CA 1
ATOM 974 C C . GLU A 1 127 ? 16.828 8.800 -28.893 1.00 90.00 127 GLU A C 1
ATOM 976 O O . GLU A 1 127 ? 17.830 9.421 -29.241 1.00 90.00 127 GLU A O 1
ATOM 981 N N . ASN A 1 128 ? 16.242 8.985 -27.708 1.00 90.38 128 ASN A N 1
ATOM 982 C CA . ASN A 1 128 ? 16.518 10.080 -26.782 1.00 90.38 128 ASN A CA 1
ATOM 983 C C . ASN A 1 128 ? 16.961 9.572 -25.400 1.00 90.38 128 ASN A C 1
ATOM 985 O O . ASN A 1 128 ? 17.636 10.283 -24.655 1.00 90.38 128 ASN A O 1
ATOM 989 N N . ILE A 1 129 ? 16.636 8.323 -25.055 1.00 86.12 129 ILE A N 1
ATOM 990 C CA . ILE A 1 129 ? 17.142 7.650 -23.857 1.00 86.12 129 ILE A CA 1
ATOM 991 C C . ILE A 1 129 ? 18.433 6.895 -24.190 1.00 86.12 129 ILE A C 1
ATOM 993 O O . ILE A 1 129 ? 18.446 5.924 -24.945 1.00 86.12 129 ILE A O 1
ATOM 997 N N . ALA A 1 130 ? 19.540 7.311 -23.575 1.00 79.69 130 ALA A N 1
ATOM 998 C CA . ALA A 1 130 ? 20.812 6.611 -23.705 1.00 79.69 130 ALA A CA 1
ATOM 999 C C . ALA A 1 130 ? 20.823 5.322 -22.867 1.00 79.69 130 ALA A C 1
ATOM 1001 O O . ALA A 1 130 ? 20.558 5.352 -21.665 1.00 79.69 130 ALA A O 1
ATOM 1002 N N . ILE A 1 131 ? 21.204 4.199 -23.482 1.00 80.12 131 ILE A N 1
ATOM 1003 C CA . ILE A 1 131 ? 21.353 2.918 -22.782 1.00 80.12 131 ILE A CA 1
ATOM 1004 C C . ILE A 1 131 ? 22.645 2.947 -21.942 1.00 80.12 131 ILE A C 1
ATOM 1006 O O . ILE A 1 131 ? 23.739 3.048 -22.505 1.00 80.12 131 ILE A O 1
ATOM 1010 N N . PRO A 1 132 ? 22.564 2.859 -20.600 1.00 72.44 132 PRO A N 1
ATOM 1011 C CA . PRO A 1 132 ? 23.739 2.897 -19.740 1.00 72.44 132 PRO A CA 1
ATOM 1012 C C . PRO A 1 132 ? 24.460 1.541 -19.696 1.00 72.44 132 PRO A C 1
ATOM 1014 O O . PRO A 1 132 ? 23.898 0.493 -20.007 1.00 72.44 132 PRO A O 1
ATOM 1017 N N . ASN A 1 133 ? 25.691 1.534 -19.168 1.00 61.09 133 ASN A N 1
ATOM 1018 C CA . ASN A 1 133 ? 26.474 0.307 -18.933 1.00 61.09 133 ASN A CA 1
ATOM 1019 C C . ASN A 1 133 ? 25.789 -0.703 -17.989 1.00 61.09 133 ASN A C 1
ATOM 1021 O O . ASN A 1 133 ? 26.186 -1.866 -17.939 1.00 61.09 133 ASN A O 1
ATOM 1025 N N . ARG A 1 134 ? 24.791 -0.260 -17.211 1.00 67.75 134 ARG A N 1
ATOM 1026 C CA . ARG A 1 134 ? 23.944 -1.102 -16.357 1.00 67.75 134 ARG A CA 1
ATOM 1027 C C . ARG A 1 134 ? 22.488 -1.008 -16.822 1.00 67.75 134 ARG A C 1
ATOM 1029 O O . ARG A 1 134 ? 21.733 -0.212 -16.270 1.00 67.75 134 ARG A O 1
ATOM 1036 N N . PRO A 1 135 ? 22.076 -1.824 -17.806 1.00 71.62 135 PRO A N 1
ATOM 1037 C CA . PRO A 1 135 ? 20.714 -1.793 -18.341 1.00 71.62 135 PRO A CA 1
ATOM 1038 C C . PRO A 1 135 ? 19.625 -2.019 -17.287 1.00 71.62 135 PRO A C 1
ATOM 1040 O O . PRO A 1 135 ? 18.538 -1.473 -17.413 1.00 71.62 135 PRO A O 1
ATOM 1043 N N . TYR A 1 136 ? 19.922 -2.773 -16.224 1.00 76.31 136 TYR A N 1
ATOM 1044 C CA . TYR A 1 136 ? 18.985 -3.034 -15.127 1.00 76.31 136 TYR A CA 1
ATOM 1045 C C . TYR A 1 136 ? 18.455 -1.748 -14.471 1.00 76.31 136 TYR A C 1
ATOM 1047 O O . TYR A 1 136 ? 17.261 -1.632 -14.202 1.00 76.31 136 TYR A O 1
ATOM 1055 N N . ASP A 1 137 ? 19.325 -0.760 -14.245 1.00 75.94 137 ASP A N 1
ATOM 1056 C CA . ASP A 1 137 ? 18.927 0.500 -13.609 1.00 75.94 137 ASP A CA 1
ATOM 1057 C C . ASP A 1 137 ? 17.976 1.282 -14.530 1.00 75.94 137 ASP A C 1
ATOM 1059 O O . ASP A 1 137 ? 16.955 1.791 -14.077 1.00 75.94 137 ASP A O 1
ATOM 1063 N N . LEU A 1 138 ? 18.247 1.279 -15.843 1.00 83.81 138 LEU A N 1
ATOM 1064 C CA . LEU A 1 138 ? 17.361 1.883 -16.838 1.00 83.81 138 LEU A CA 1
ATOM 1065 C C . LEU A 1 138 ? 15.992 1.189 -16.881 1.00 83.81 138 LEU A C 1
ATOM 1067 O O . LEU A 1 138 ? 14.970 1.865 -16.825 1.00 83.81 138 LEU A O 1
ATOM 1071 N N . ILE A 1 139 ? 15.956 -0.147 -16.946 1.00 86.69 139 ILE A N 1
ATOM 1072 C CA . ILE A 1 139 ? 14.686 -0.889 -16.948 1.00 86.69 139 ILE A CA 1
ATOM 1073 C C . ILE A 1 139 ? 13.902 -0.639 -15.654 1.00 86.69 139 ILE A C 1
ATOM 1075 O O . ILE A 1 139 ? 12.680 -0.537 -15.706 1.00 86.69 139 ILE A O 1
ATOM 1079 N N . THR A 1 140 ? 14.584 -0.464 -14.515 1.00 87.06 140 THR A N 1
ATOM 1080 C CA . THR A 1 140 ? 13.929 -0.094 -13.247 1.00 87.06 140 THR A CA 1
ATOM 1081 C C . THR A 1 140 ? 13.191 1.228 -13.413 1.00 87.06 140 THR A C 1
ATOM 1083 O O . THR A 1 140 ? 11.989 1.284 -13.179 1.00 87.06 140 THR A O 1
ATOM 1086 N N . SER A 1 141 ? 13.884 2.266 -13.887 1.00 89.69 141 SER A N 1
ATOM 1087 C CA . SER A 1 141 ? 13.291 3.592 -14.076 1.00 89.69 141 SER A CA 1
ATOM 1088 C C . SER A 1 141 ? 12.156 3.603 -15.104 1.00 89.69 141 SER A C 1
ATOM 1090 O O . SER A 1 141 ? 11.178 4.321 -14.918 1.00 89.69 141 SER A O 1
ATOM 1092 N N . LEU A 1 142 ? 12.248 2.801 -16.169 1.00 93.94 142 LEU A N 1
ATOM 1093 C CA . LEU A 1 142 ? 11.174 2.679 -17.160 1.00 93.94 142 LEU A CA 1
ATOM 1094 C C . LEU A 1 142 ? 9.928 2.001 -16.575 1.00 93.94 142 LEU A C 1
ATOM 1096 O O . LEU A 1 142 ? 8.820 2.487 -16.783 1.00 93.94 142 LEU A O 1
ATOM 1100 N N . LEU A 1 143 ? 10.096 0.908 -15.821 1.00 93.56 143 LEU A N 1
ATOM 1101 C CA . LEU A 1 143 ? 8.988 0.226 -15.143 1.00 93.56 143 LEU A CA 1
ATOM 1102 C C . LEU A 1 143 ? 8.346 1.119 -14.071 1.00 93.56 143 LEU A C 1
ATOM 1104 O O . LEU A 1 143 ? 7.124 1.166 -13.977 1.00 93.56 143 LEU A O 1
ATOM 1108 N N . GLU A 1 144 ? 9.146 1.867 -13.308 1.00 91.81 144 GLU A N 1
ATOM 1109 C CA . GLU A 1 144 ? 8.646 2.872 -12.359 1.00 91.81 144 GLU A CA 1
ATOM 1110 C C . GLU A 1 144 ? 7.854 3.977 -13.073 1.00 91.81 144 GLU A C 1
ATOM 1112 O O . GLU A 1 144 ? 6.790 4.369 -12.597 1.00 91.81 144 GLU A O 1
ATOM 1117 N N . GLY A 1 145 ? 8.323 4.439 -14.237 1.00 93.12 145 GLY A N 1
ATOM 1118 C CA . GLY A 1 145 ? 7.595 5.395 -15.073 1.00 93.12 145 GLY A CA 1
ATOM 1119 C C . GLY A 1 145 ? 6.248 4.853 -15.560 1.00 93.12 145 GLY A C 1
ATOM 1120 O O . GLY A 1 145 ? 5.243 5.554 -15.483 1.00 93.12 145 GLY A O 1
ATOM 1121 N N . VAL A 1 146 ? 6.198 3.591 -16.000 1.00 94.94 146 VAL A N 1
ATOM 1122 C CA . VAL A 1 146 ? 4.939 2.915 -16.371 1.00 94.94 146 VAL A CA 1
ATOM 1123 C C . VAL A 1 146 ? 3.986 2.818 -15.179 1.00 94.94 146 VAL A C 1
ATOM 1125 O O . VAL A 1 146 ? 2.809 3.146 -15.315 1.00 94.94 146 VAL A O 1
ATOM 1128 N N . SER A 1 147 ? 4.491 2.439 -14.006 1.00 92.94 147 SER A N 1
ATOM 1129 C CA . SER A 1 147 ? 3.696 2.342 -12.776 1.00 92.94 147 SER A CA 1
ATOM 1130 C C . SER A 1 147 ? 3.063 3.692 -12.402 1.00 92.94 147 SER A C 1
ATOM 1132 O O . SER A 1 147 ? 1.858 3.779 -12.176 1.00 92.94 147 SER A O 1
ATOM 1134 N N . GLN A 1 148 ? 3.825 4.789 -12.488 1.00 91.00 148 GLN A N 1
ATOM 1135 C CA . GLN A 1 148 ? 3.299 6.143 -12.260 1.00 91.00 148 GLN A CA 1
ATOM 1136 C C . GLN A 1 148 ? 2.221 6.557 -13.273 1.00 91.00 148 GLN A C 1
ATOM 1138 O O . GLN A 1 148 ? 1.306 7.308 -12.932 1.00 91.00 148 GLN A O 1
ATOM 1143 N N . LEU A 1 149 ? 2.310 6.092 -14.522 1.00 93.56 149 LEU A N 1
ATOM 1144 C CA . LEU A 1 149 ? 1.273 6.332 -15.528 1.00 93.56 149 LEU A CA 1
ATOM 1145 C C . LEU A 1 149 ? 0.001 5.542 -15.200 1.00 93.56 149 LEU A C 1
ATOM 1147 O O . LEU A 1 149 ? -1.096 6.094 -15.282 1.00 93.56 149 LEU A O 1
ATOM 1151 N N . HIS A 1 150 ? 0.138 4.289 -14.759 1.00 93.00 150 HIS A N 1
ATOM 1152 C CA . HIS A 1 150 ? -0.988 3.473 -14.304 1.00 93.00 150 HIS A CA 1
ATOM 1153 C C . HIS A 1 150 ? -1.694 4.079 -13.085 1.00 93.00 150 HIS A C 1
ATOM 1155 O O . HIS A 1 150 ? -2.925 4.083 -13.052 1.00 93.00 150 HIS A O 1
ATOM 1161 N N . ASP A 1 151 ? -0.947 4.659 -12.137 1.00 91.12 151 ASP A N 1
ATOM 1162 C CA . ASP A 1 151 ? -1.501 5.393 -10.988 1.00 91.12 151 ASP A CA 1
ATOM 1163 C C . ASP A 1 151 ? -2.468 6.516 -11.415 1.00 91.12 151 ASP A C 1
ATOM 1165 O O . ASP A 1 151 ? -3.364 6.885 -10.653 1.00 91.12 151 ASP A O 1
ATOM 1169 N N . HIS A 1 152 ? -2.311 7.030 -12.642 1.00 91.94 152 HIS A N 1
ATOM 1170 C CA . HIS A 1 152 ? -3.129 8.078 -13.261 1.00 91.94 152 HIS A CA 1
ATOM 1171 C C . HIS A 1 152 ? -4.044 7.567 -14.387 1.00 91.94 152 HIS A C 1
ATOM 1173 O O . HIS A 1 152 ? -4.619 8.373 -15.112 1.00 91.94 152 HIS A O 1
ATOM 1179 N N . LEU A 1 153 ? -4.194 6.245 -14.535 1.00 94.25 153 LEU A N 1
ATOM 1180 C CA . LEU A 1 153 ? -4.954 5.579 -15.604 1.00 94.25 153 LEU A CA 1
ATOM 1181 C C . LEU A 1 153 ? -4.463 5.870 -17.034 1.00 94.25 153 LEU A C 1
ATOM 1183 O O . LEU A 1 153 ? -5.180 5.579 -17.987 1.00 94.25 153 LEU A O 1
ATOM 1187 N N . VAL A 1 154 ? -3.234 6.365 -17.201 1.00 94.69 154 VAL A N 1
ATOM 1188 C CA . VAL A 1 154 ? -2.689 6.732 -18.512 1.00 94.69 154 VAL A CA 1
ATOM 1189 C C . VAL A 1 154 ? -2.193 5.492 -19.259 1.00 94.69 154 VAL A C 1
ATOM 1191 O O . VAL A 1 154 ? -1.271 4.788 -18.832 1.00 94.69 154 VAL A O 1
ATOM 1194 N N . GLY A 1 155 ? -2.810 5.217 -20.406 1.00 94.31 155 GLY A N 1
ATOM 1195 C CA . GLY A 1 155 ? -2.412 4.159 -21.332 1.00 94.31 155 GLY A CA 1
ATOM 1196 C C . GLY A 1 155 ? -1.232 4.539 -22.240 1.00 94.31 155 GLY A C 1
ATOM 1197 O O . GLY A 1 155 ? -0.897 5.717 -22.380 1.00 94.31 155 GLY A O 1
ATOM 1198 N N . PRO A 1 156 ? -0.617 3.559 -22.930 1.00 94.44 156 PRO A N 1
ATOM 1199 C CA . PRO A 1 156 ? 0.500 3.827 -23.837 1.00 94.44 156 PRO A CA 1
ATOM 1200 C C . PRO A 1 156 ? 0.100 4.727 -25.016 1.00 94.44 156 PRO A C 1
ATOM 1202 O O . PRO A 1 156 ? 0.853 5.626 -25.385 1.00 94.44 156 PRO A O 1
ATOM 1205 N N . GLN A 1 157 ? -1.102 4.529 -25.571 1.00 94.06 157 GLN A N 1
ATOM 1206 C CA . GLN A 1 157 ? -1.617 5.357 -26.664 1.00 94.06 157 GLN A CA 1
ATOM 1207 C C . GLN A 1 157 ? -1.899 6.793 -26.207 1.00 94.06 157 GLN A C 1
ATOM 1209 O O . GLN A 1 157 ? -1.535 7.735 -26.898 1.00 94.06 157 GLN A O 1
ATOM 1214 N N . GLU A 1 158 ? -2.487 6.971 -25.023 1.00 94.69 158 GLU A N 1
ATOM 1215 C CA . GLU A 1 158 ? -2.789 8.297 -24.469 1.00 94.69 158 GLU A CA 1
ATOM 1216 C C . GLU A 1 158 ? -1.513 9.096 -24.194 1.00 94.69 158 GLU A C 1
ATOM 1218 O O . GLU A 1 158 ? -1.451 10.289 -24.495 1.00 94.69 158 GLU A O 1
ATOM 1223 N N . LEU A 1 159 ? -0.469 8.435 -23.678 1.00 94.75 159 LEU A N 1
ATOM 1224 C CA . LEU A 1 159 ? 0.844 9.052 -23.518 1.00 94.75 159 LEU A CA 1
ATOM 1225 C C . LEU A 1 159 ? 1.430 9.463 -24.874 1.00 94.75 159 LEU A C 1
ATOM 1227 O O . LEU A 1 159 ? 1.926 10.580 -25.013 1.00 94.75 159 LEU A O 1
ATOM 1231 N N . GLN A 1 160 ? 1.357 8.587 -25.878 1.00 94.25 160 GLN A N 1
ATOM 1232 C CA . GLN A 1 160 ? 1.855 8.886 -27.218 1.00 94.25 160 GLN A CA 1
ATOM 1233 C C . GLN A 1 160 ? 1.119 10.081 -27.843 1.00 94.25 160 GLN A C 1
ATOM 1235 O O . GLN A 1 160 ? 1.767 10.988 -28.365 1.00 94.25 160 GLN A O 1
ATOM 1240 N N . ASP A 1 161 ? -0.210 10.120 -27.741 1.00 95.06 161 ASP A N 1
ATOM 1241 C CA . ASP A 1 161 ? -1.040 11.209 -28.261 1.00 95.06 161 ASP A CA 1
ATOM 1242 C C . ASP A 1 161 ? -0.744 12.534 -27.539 1.00 95.06 161 ASP A C 1
ATOM 1244 O O . ASP A 1 161 ? -0.656 13.591 -28.172 1.00 95.06 161 ASP A O 1
ATOM 1248 N N . PHE A 1 162 ? -0.537 12.486 -26.216 1.00 94.19 162 PHE A N 1
ATOM 1249 C CA . PHE A 1 162 ? -0.114 13.640 -25.423 1.00 94.19 162 PHE A CA 1
ATOM 1250 C C . PHE A 1 162 ? 1.229 14.190 -25.906 1.00 94.19 162 PHE A C 1
ATOM 1252 O O . PHE A 1 162 ? 1.334 15.392 -26.159 1.00 94.19 162 PHE A O 1
ATOM 1259 N N . VAL A 1 163 ? 2.230 13.321 -26.067 1.00 93.75 163 VAL A N 1
ATOM 1260 C CA . VAL A 1 163 ? 3.574 13.709 -26.510 1.00 93.75 163 VAL A CA 1
ATOM 1261 C C . VAL A 1 163 ? 3.533 14.300 -27.917 1.00 93.75 163 VAL A C 1
ATOM 1263 O O . VAL A 1 163 ? 4.083 15.375 -28.136 1.00 93.75 163 VAL A O 1
ATOM 1266 N N . THR A 1 164 ? 2.837 13.657 -28.859 1.00 93.75 164 THR A N 1
ATOM 1267 C CA . THR A 1 164 ? 2.707 14.159 -30.234 1.00 93.75 164 THR A CA 1
ATOM 1268 C C . THR A 1 164 ? 2.065 15.543 -30.263 1.00 93.75 164 THR A C 1
ATOM 1270 O O . THR A 1 164 ? 2.628 16.460 -30.854 1.00 93.75 164 THR A O 1
ATOM 1273 N N . ARG A 1 165 ? 0.942 15.734 -29.560 1.00 95.00 165 ARG A N 1
ATOM 1274 C CA . ARG A 1 165 ? 0.277 17.041 -29.489 1.00 95.00 165 ARG A CA 1
ATOM 1275 C C . ARG A 1 165 ? 1.177 18.111 -28.871 1.00 95.00 165 ARG A C 1
ATOM 1277 O O . ARG A 1 165 ? 1.174 19.245 -29.333 1.00 95.00 165 ARG A O 1
ATOM 1284 N N . LYS A 1 166 ? 1.924 17.767 -27.820 1.00 92.81 166 LYS A N 1
ATOM 1285 C CA . LYS A 1 166 ? 2.807 18.709 -27.127 1.00 92.81 166 LYS A CA 1
ATOM 1286 C C . LYS A 1 166 ? 4.034 19.102 -27.941 1.00 92.81 166 LYS A C 1
ATOM 1288 O O . LYS A 1 166 ? 4.446 20.252 -27.869 1.00 92.81 166 LYS A O 1
ATOM 1293 N N . LEU A 1 167 ? 4.576 18.194 -28.747 1.00 91.75 167 LEU A N 1
ATOM 1294 C CA . LEU A 1 167 ? 5.691 18.496 -29.649 1.00 91.75 167 LEU A CA 1
ATOM 1295 C C . LEU A 1 167 ? 5.296 19.412 -30.820 1.00 91.75 167 LEU A C 1
ATOM 1297 O O . LEU A 1 167 ? 6.168 20.080 -31.375 1.00 91.75 167 LEU A O 1
ATOM 1301 N N . ASP A 1 168 ? 4.008 19.469 -31.175 1.00 91.50 168 ASP A N 1
ATOM 1302 C CA . ASP A 1 168 ? 3.474 20.419 -32.162 1.00 91.50 168 ASP A CA 1
ATOM 1303 C C . ASP A 1 168 ? 3.285 21.841 -31.585 1.00 91.50 168 ASP A C 1
ATOM 1305 O O . ASP A 1 168 ? 3.139 22.810 -32.337 1.00 91.50 168 ASP A O 1
ATOM 1309 N N . GLU A 1 169 ? 3.277 21.987 -30.255 1.00 93.06 169 GLU A N 1
ATOM 1310 C CA . GLU A 1 169 ? 3.202 23.275 -29.561 1.00 93.06 169 GLU A CA 1
ATOM 1311 C C . GLU A 1 169 ? 4.596 23.936 -29.472 1.00 93.06 169 GLU A C 1
ATOM 1313 O O . GLU A 1 169 ? 5.640 23.286 -29.536 1.00 93.06 169 GLU A O 1
ATOM 1318 N N . THR A 1 170 ? 4.637 25.263 -29.308 1.00 91.31 170 THR A N 1
ATOM 1319 C CA . THR A 1 170 ? 5.899 25.967 -29.037 1.00 91.31 170 THR A CA 1
ATOM 1320 C C . THR A 1 170 ? 6.330 25.699 -27.596 1.00 91.31 170 THR A C 1
ATOM 1322 O O . THR A 1 170 ? 5.845 26.360 -26.679 1.00 91.31 170 THR A O 1
ATOM 1325 N N . VAL A 1 171 ? 7.249 24.755 -27.422 1.00 91.88 171 VAL A N 1
ATOM 1326 C CA . VAL A 1 171 ? 7.890 24.402 -26.146 1.00 91.88 171 VAL A CA 1
ATOM 1327 C C . VAL A 1 171 ? 9.353 24.855 -26.136 1.00 91.88 171 VAL A C 1
ATOM 1329 O O . VAL A 1 171 ? 9.950 25.069 -27.198 1.00 91.88 171 VAL A O 1
ATOM 1332 N N . ASP A 1 172 ? 9.935 25.043 -24.954 1.00 93.31 172 ASP A N 1
ATOM 1333 C CA . ASP A 1 172 ? 11.367 25.335 -24.843 1.00 93.31 172 ASP A CA 1
ATOM 1334 C C . ASP A 1 172 ? 12.235 24.082 -25.081 1.00 93.31 172 ASP A C 1
ATOM 1336 O O . ASP A 1 172 ? 11.737 22.977 -25.305 1.00 93.31 172 ASP A O 1
ATOM 1340 N N . GLU A 1 173 ? 13.559 24.255 -25.128 1.00 90.81 173 GLU A N 1
ATOM 1341 C CA . GLU A 1 173 ? 14.471 23.145 -25.431 1.00 90.81 173 GLU A CA 1
ATOM 1342 C C . GLU A 1 173 ? 14.500 22.067 -24.339 1.00 90.81 173 GLU A C 1
ATOM 1344 O O . GLU A 1 173 ? 14.714 20.901 -24.672 1.00 90.81 173 GLU A O 1
ATOM 1349 N N . GLU A 1 174 ? 14.282 22.436 -23.073 1.00 91.44 174 GLU A N 1
ATOM 1350 C CA . GLU A 1 174 ? 14.306 21.514 -21.933 1.00 91.44 174 GLU A CA 1
ATOM 1351 C C . GLU A 1 174 ? 13.033 20.662 -21.915 1.00 91.44 174 GLU A C 1
ATOM 1353 O O . GLU A 1 174 ? 13.116 19.434 -21.940 1.00 91.44 174 GLU A O 1
ATOM 1358 N N . GLU A 1 175 ? 11.863 21.298 -22.017 1.00 91.31 175 GLU A N 1
ATOM 1359 C CA . GLU A 1 175 ? 10.569 20.617 -22.131 1.00 91.31 175 GLU A CA 1
ATOM 1360 C C . GLU A 1 175 ? 10.534 19.709 -23.369 1.00 91.31 175 GLU A C 1
ATOM 1362 O O . GLU A 1 175 ? 10.030 18.585 -23.319 1.00 91.31 175 GLU A O 1
ATOM 1367 N N . ARG A 1 176 ? 11.129 20.142 -24.488 1.00 91.69 176 ARG A N 1
ATOM 1368 C CA . ARG A 1 176 ? 11.209 19.310 -25.694 1.00 91.69 176 ARG A CA 1
ATOM 1369 C C . ARG A 1 176 ? 12.044 18.046 -25.486 1.00 91.69 176 ARG A C 1
ATOM 1371 O O . ARG A 1 176 ? 11.647 16.990 -25.971 1.00 91.69 176 ARG A O 1
ATOM 1378 N N . ASP A 1 177 ? 13.183 18.131 -24.799 1.00 90.88 177 ASP A N 1
ATOM 1379 C CA . ASP A 1 177 ? 14.020 16.963 -24.482 1.00 90.88 177 ASP A CA 1
ATOM 1380 C C . ASP A 1 177 ? 13.286 15.974 -23.559 1.00 90.88 177 ASP A C 1
ATOM 1382 O O . ASP A 1 177 ? 13.320 14.761 -23.783 1.00 90.88 177 ASP A O 1
ATOM 1386 N N . GLU A 1 178 ? 12.542 16.477 -22.570 1.00 90.94 178 GLU A N 1
ATOM 1387 C CA . GLU A 1 178 ? 11.690 15.654 -21.703 1.00 90.94 178 GLU A CA 1
ATOM 1388 C C . GLU A 1 178 ? 10.567 14.956 -22.482 1.00 90.94 178 GLU A C 1
ATOM 1390 O O . GLU A 1 178 ? 10.373 13.748 -22.333 1.00 90.94 178 GLU A O 1
ATOM 1395 N N . LEU A 1 179 ? 9.867 15.675 -23.366 1.00 91.50 179 LEU A N 1
ATOM 1396 C CA . LEU A 1 179 ? 8.820 15.111 -24.226 1.00 91.50 179 LEU A CA 1
ATOM 1397 C C . LEU A 1 179 ? 9.359 14.012 -25.147 1.00 91.50 179 LEU A C 1
ATOM 1399 O O . LEU A 1 179 ? 8.707 12.988 -25.349 1.00 91.50 179 LEU A O 1
ATOM 1403 N N . LEU A 1 180 ? 10.565 14.188 -25.681 1.00 92.62 180 LEU A N 1
ATOM 1404 C CA . LEU A 1 180 ? 11.220 13.184 -26.513 1.00 92.62 180 LEU A CA 1
ATOM 1405 C C . LEU A 1 180 ? 11.606 11.926 -25.713 1.00 92.62 180 LEU A C 1
ATOM 1407 O O . LEU A 1 180 ? 11.420 10.806 -26.193 1.00 92.62 180 LEU A O 1
ATOM 1411 N N . LYS A 1 181 ? 12.058 12.073 -24.461 1.00 92.62 181 LYS A N 1
ATOM 1412 C CA . LYS A 1 181 ? 12.252 10.935 -23.541 1.00 92.62 181 LYS A CA 1
ATOM 1413 C C . LYS A 1 181 ? 10.928 10.259 -23.171 1.00 92.62 181 LYS A C 1
ATOM 1415 O O . LYS A 1 181 ? 10.883 9.036 -23.051 1.00 92.62 181 LYS A O 1
ATOM 1420 N N . LEU A 1 182 ? 9.841 11.017 -23.032 1.00 93.50 182 LEU A N 1
ATOM 1421 C CA . LEU A 1 182 ? 8.503 10.453 -22.838 1.00 93.50 182 LEU A CA 1
ATOM 1422 C C . LEU A 1 182 ? 8.019 9.680 -24.071 1.00 93.50 182 LEU A C 1
ATOM 1424 O O . LEU A 1 182 ? 7.371 8.649 -23.908 1.00 93.50 182 LEU A O 1
ATOM 1428 N N . ALA A 1 183 ? 8.374 10.105 -25.288 1.00 93.19 183 ALA A N 1
ATOM 1429 C CA . ALA A 1 183 ? 8.106 9.334 -26.505 1.00 93.19 183 ALA A CA 1
ATOM 1430 C C . ALA A 1 183 ? 8.797 7.960 -26.462 1.00 93.19 183 ALA A C 1
ATOM 1432 O O . ALA A 1 183 ? 8.212 6.939 -26.823 1.00 93.19 183 ALA A O 1
ATOM 1433 N N . ASP A 1 184 ? 10.048 7.925 -26.002 1.00 93.44 184 ASP A N 1
ATOM 1434 C CA . ASP A 1 184 ? 10.811 6.692 -25.803 1.00 93.44 184 ASP A CA 1
ATOM 1435 C C . ASP A 1 184 ? 10.166 5.791 -24.730 1.00 93.44 184 ASP A C 1
ATOM 1437 O O . ASP A 1 184 ? 10.036 4.579 -24.934 1.00 93.44 184 ASP A O 1
ATOM 1441 N N . LEU A 1 185 ? 9.689 6.376 -23.624 1.00 95.38 185 LEU A N 1
ATOM 1442 C CA . LEU A 1 185 ? 8.923 5.661 -22.598 1.00 95.38 185 LEU A CA 1
ATOM 1443 C C . LEU A 1 185 ? 7.602 5.103 -23.152 1.00 95.38 185 LEU A C 1
ATOM 1445 O O . LEU A 1 185 ? 7.270 3.958 -22.859 1.00 95.38 185 LEU A O 1
ATOM 1449 N N . ALA A 1 186 ? 6.872 5.855 -23.980 1.00 94.88 186 ALA A N 1
ATOM 1450 C CA . ALA A 1 186 ? 5.625 5.403 -24.604 1.00 94.88 186 ALA A CA 1
ATOM 1451 C C . ALA A 1 186 ? 5.842 4.181 -25.509 1.00 94.88 186 ALA A C 1
ATOM 1453 O O . ALA A 1 186 ? 5.039 3.239 -25.493 1.00 94.88 186 ALA A O 1
ATOM 1454 N N . ARG A 1 187 ? 6.962 4.145 -26.247 1.00 94.50 187 ARG A N 1
ATOM 1455 C CA . ARG A 1 187 ? 7.360 2.968 -27.036 1.00 94.50 187 ARG A CA 1
ATOM 1456 C C . ARG A 1 187 ? 7.647 1.768 -26.141 1.00 94.50 187 ARG A C 1
ATOM 1458 O O . ARG A 1 187 ? 7.059 0.710 -26.355 1.00 94.50 187 ARG A O 1
ATOM 1465 N N . PHE A 1 188 ? 8.477 1.931 -25.109 1.00 96.00 188 PHE A N 1
ATOM 1466 C CA . PHE A 1 188 ? 8.728 0.866 -24.129 1.00 96.00 188 PHE A CA 1
ATOM 1467 C C . PHE A 1 188 ? 7.424 0.346 -23.507 1.00 96.00 188 PHE A C 1
ATOM 1469 O O . PHE A 1 188 ? 7.187 -0.862 -23.476 1.00 96.00 188 PHE A O 1
ATOM 1476 N N . TYR A 1 189 ? 6.556 1.256 -23.065 1.00 97.00 189 TYR A N 1
ATOM 1477 C CA . TYR A 1 189 ? 5.282 0.940 -22.430 1.00 97.00 189 TYR A CA 1
ATOM 1478 C C . TYR A 1 189 ? 4.364 0.150 -23.374 1.00 97.00 189 TYR A C 1
ATOM 1480 O O . TYR A 1 189 ? 3.811 -0.874 -22.978 1.00 97.00 189 TYR A O 1
ATOM 1488 N N . SER A 1 190 ? 4.278 0.544 -24.647 1.00 96.56 190 SER A N 1
ATOM 1489 C CA . SER A 1 190 ? 3.520 -0.193 -25.669 1.00 96.56 190 SER A CA 1
ATOM 1490 C C . SER A 1 190 ? 4.028 -1.629 -25.833 1.00 96.56 190 SER A C 1
ATOM 1492 O O . SER A 1 190 ? 3.239 -2.574 -25.818 1.00 96.56 190 SER A O 1
ATOM 1494 N N . HIS A 1 191 ? 5.350 -1.812 -25.926 1.00 95.94 191 HIS A N 1
ATOM 1495 C CA . HIS A 1 191 ? 5.964 -3.141 -25.997 1.00 95.94 191 HIS A CA 1
ATOM 1496 C C . HIS A 1 191 ? 5.709 -3.965 -24.729 1.00 95.94 191 HIS A C 1
ATOM 1498 O O . HIS A 1 191 ? 5.473 -5.169 -24.823 1.00 95.94 191 HIS A O 1
ATOM 1504 N N . TYR A 1 192 ? 5.739 -3.336 -23.552 1.00 96.19 192 TYR A N 1
ATOM 1505 C CA . TYR A 1 192 ? 5.510 -4.011 -22.276 1.00 96.19 192 TYR A CA 1
ATOM 1506 C C . TYR A 1 192 ? 4.060 -4.475 -22.121 1.00 96.19 192 TYR A C 1
ATOM 1508 O O . TYR A 1 192 ? 3.829 -5.630 -21.761 1.00 96.19 192 TYR A O 1
ATOM 1516 N N . GLN A 1 193 ? 3.082 -3.632 -22.474 1.00 94.94 193 GLN A N 1
ATOM 1517 C CA . GLN A 1 193 ? 1.673 -4.035 -22.483 1.00 94.94 193 GLN A CA 1
ATOM 1518 C C . GLN A 1 193 ? 1.424 -5.163 -23.487 1.00 94.94 193 GLN A C 1
ATOM 1520 O O . GLN A 1 193 ? 0.796 -6.156 -23.127 1.00 94.94 193 GLN A O 1
ATOM 1525 N N . GLN A 1 194 ? 1.962 -5.059 -24.708 1.00 94.56 194 GLN A N 1
ATOM 1526 C CA . GLN A 1 194 ? 1.805 -6.109 -25.717 1.00 94.56 194 GLN A CA 1
ATOM 1527 C C . GLN A 1 194 ? 2.416 -7.432 -25.245 1.00 94.56 194 GLN A C 1
ATOM 1529 O O . GLN A 1 194 ? 1.777 -8.475 -25.336 1.00 94.56 194 GLN A O 1
ATOM 1534 N N . TYR A 1 195 ? 3.619 -7.386 -24.664 1.00 94.50 195 TYR A N 1
ATOM 1535 C CA . TYR A 1 195 ? 4.264 -8.566 -24.100 1.00 94.50 195 TYR A CA 1
ATOM 1536 C C . TYR A 1 195 ? 3.401 -9.237 -23.031 1.00 94.50 195 TYR A C 1
ATOM 1538 O O . TYR A 1 195 ? 3.238 -10.461 -23.055 1.00 94.50 195 TYR A O 1
ATOM 1546 N N . LYS A 1 196 ? 2.838 -8.441 -22.112 1.00 93.81 196 LYS A N 1
ATOM 1547 C CA . LYS A 1 196 ? 1.945 -8.950 -21.072 1.00 93.81 196 LYS A CA 1
ATOM 1548 C C . LYS A 1 196 ? 0.708 -9.609 -21.678 1.00 93.81 196 LYS A C 1
ATOM 1550 O O . LYS A 1 196 ? 0.392 -10.739 -21.313 1.00 93.81 196 LYS A O 1
ATOM 1555 N N . MET A 1 197 ? 0.072 -8.969 -22.656 1.00 90.62 197 MET A N 1
ATOM 1556 C CA . MET A 1 197 ? -1.094 -9.521 -23.350 1.00 90.62 197 MET A CA 1
ATOM 1557 C C . MET A 1 197 ? -0.781 -10.843 -24.066 1.00 90.62 197 MET A C 1
ATOM 1559 O O . MET A 1 197 ? -1.475 -11.832 -23.837 1.00 90.62 197 MET A O 1
ATOM 1563 N N . ASP A 1 198 ? 0.291 -10.893 -24.860 1.00 90.81 198 ASP A N 1
ATOM 1564 C CA . ASP A 1 198 ? 0.669 -12.074 -25.654 1.00 90.81 198 ASP A CA 1
ATOM 1565 C C . ASP A 1 198 ? 0.962 -13.309 -24.787 1.00 90.81 198 ASP A C 1
ATOM 1567 O O . ASP A 1 198 ? 0.773 -14.446 -25.220 1.00 90.81 198 ASP A O 1
ATOM 1571 N N . HIS A 1 199 ? 1.416 -13.096 -23.549 1.00 87.50 199 HIS A N 1
ATOM 1572 C CA . HIS A 1 199 ? 1.827 -14.161 -22.632 1.00 87.50 199 HIS A CA 1
ATOM 1573 C C . HIS A 1 199 ? 0.838 -14.399 -21.484 1.00 87.50 199 HIS A C 1
ATOM 1575 O O . HIS A 1 199 ? 1.142 -15.169 -20.567 1.00 87.50 199 HIS A O 1
ATOM 1581 N N . ASN A 1 200 ? -0.344 -13.773 -21.527 1.00 87.62 200 ASN A N 1
ATOM 1582 C CA . ASN A 1 200 ? -1.341 -13.825 -20.455 1.00 87.62 200 ASN A CA 1
ATOM 1583 C C . ASN A 1 200 ? -0.751 -13.436 -19.093 1.00 87.62 200 ASN A C 1
ATOM 1585 O O . ASN A 1 200 ? -0.949 -14.118 -18.084 1.00 87.62 200 ASN A O 1
ATOM 1589 N N . PHE A 1 201 ? 0.015 -12.354 -19.076 1.00 92.19 201 PHE A N 1
ATOM 1590 C CA . PHE A 1 201 ? 0.536 -11.742 -17.869 1.00 92.19 201 PHE A CA 1
ATOM 1591 C C . PHE A 1 201 ? -0.238 -10.480 -17.502 1.00 92.19 201 PHE A C 1
ATOM 1593 O O . PHE A 1 201 ? -0.832 -9.812 -18.342 1.00 92.19 201 PHE A O 1
ATOM 1600 N N . MET A 1 202 ? -0.190 -10.170 -16.217 1.00 92.12 202 MET A N 1
ATOM 1601 C CA . MET A 1 202 ? -0.725 -8.970 -15.595 1.00 92.12 202 MET A CA 1
ATOM 1602 C C . MET A 1 202 ? 0.220 -8.587 -14.454 1.00 92.12 202 MET A C 1
ATOM 1604 O O . MET A 1 202 ? 0.753 -9.481 -13.800 1.00 92.12 202 MET A O 1
ATOM 1608 N N . ASP A 1 203 ? 0.456 -7.304 -14.205 1.00 93.19 203 ASP A N 1
ATOM 1609 C CA . ASP A 1 203 ? 1.088 -6.832 -12.964 1.00 93.19 203 ASP A CA 1
ATOM 1610 C C . ASP A 1 203 ? 0.049 -6.297 -11.961 1.00 93.19 203 ASP A C 1
ATOM 1612 O O . ASP A 1 203 ? -1.159 -6.401 -12.166 1.00 93.19 203 ASP A O 1
ATOM 1616 N N . TYR A 1 204 ? 0.505 -5.805 -10.810 1.00 91.81 204 TYR A N 1
ATOM 1617 C CA . TYR A 1 204 ? -0.393 -5.240 -9.799 1.00 91.81 204 TYR A CA 1
ATOM 1618 C C . TYR A 1 204 ? -1.117 -3.985 -10.305 1.00 91.81 204 TYR A C 1
ATOM 1620 O O . TYR A 1 204 ? -2.301 -3.806 -10.021 1.00 91.81 204 TYR A O 1
ATOM 1628 N N . ASP A 1 205 ? -0.443 -3.162 -11.102 1.00 93.31 205 ASP A N 1
ATOM 1629 C CA . ASP A 1 205 ? -0.988 -1.895 -11.583 1.00 93.31 205 ASP A CA 1
ATOM 1630 C C . ASP A 1 205 ? -2.076 -2.133 -12.650 1.00 93.31 205 ASP A C 1
ATOM 1632 O O . ASP A 1 205 ? -3.109 -1.458 -12.690 1.00 93.31 205 ASP A O 1
ATOM 1636 N N . ASP A 1 206 ? -1.888 -3.147 -13.496 1.00 94.19 206 ASP A N 1
ATOM 1637 C CA . ASP A 1 206 ? -2.909 -3.668 -14.410 1.00 94.19 206 ASP A CA 1
ATOM 1638 C C . ASP A 1 206 ? -4.195 -4.091 -13.680 1.00 94.19 206 ASP A C 1
ATOM 1640 O O . ASP A 1 206 ? -5.281 -3.856 -14.201 1.00 94.19 206 ASP A O 1
ATOM 1644 N N . MET A 1 207 ? -4.117 -4.689 -12.480 1.00 95.12 207 MET A N 1
ATOM 1645 C CA . MET A 1 207 ? -5.322 -5.138 -11.760 1.00 95.12 207 MET A CA 1
ATOM 1646 C C . MET A 1 207 ? -6.302 -3.984 -11.555 1.00 95.12 207 MET A C 1
ATOM 1648 O O . MET A 1 207 ? -7.500 -4.125 -11.801 1.00 95.12 207 MET A O 1
ATOM 1652 N N . ILE A 1 208 ? -5.789 -2.830 -11.133 1.00 96.44 208 ILE A N 1
ATOM 1653 C CA . ILE A 1 208 ? -6.602 -1.644 -10.867 1.00 96.44 208 ILE A CA 1
ATOM 1654 C C . ILE A 1 208 ? -7.056 -1.025 -12.190 1.00 96.44 208 ILE A C 1
ATOM 1656 O O . ILE A 1 208 ? -8.253 -0.824 -12.396 1.00 96.44 208 ILE A O 1
ATOM 1660 N N . THR A 1 209 ? -6.126 -0.772 -13.115 1.00 95.94 209 THR A N 1
ATOM 1661 C CA . THR A 1 209 ? -6.435 -0.086 -14.382 1.00 95.94 209 THR A CA 1
ATOM 1662 C C . THR A 1 209 ? -7.409 -0.882 -15.261 1.00 95.94 209 THR A C 1
ATOM 1664 O O . THR A 1 209 ? -8.351 -0.303 -15.808 1.00 95.94 209 THR A O 1
ATOM 1667 N N . LEU A 1 210 ? -7.253 -2.207 -15.368 1.00 95.12 210 LEU A N 1
ATOM 1668 C CA . LEU A 1 210 ? -8.174 -3.076 -16.108 1.00 95.12 210 LEU A CA 1
ATOM 1669 C C . LEU A 1 210 ? -9.549 -3.138 -15.444 1.00 95.12 210 LEU A C 1
ATOM 1671 O O . LEU A 1 210 ? -10.556 -3.136 -16.150 1.00 95.12 210 LEU A O 1
ATOM 1675 N N . THR A 1 211 ? -9.615 -3.137 -14.109 1.00 97.44 211 THR A N 1
ATOM 1676 C CA . THR A 1 211 ? -10.898 -3.090 -13.390 1.00 97.44 211 THR A CA 1
ATOM 1677 C C . THR A 1 211 ? -11.613 -1.762 -13.630 1.00 97.44 211 THR A C 1
ATOM 1679 O O . THR A 1 211 ? -12.803 -1.764 -13.944 1.00 97.44 211 THR A O 1
ATOM 1682 N N . CYS A 1 212 ? -10.899 -0.633 -13.576 1.00 97.56 212 CYS A N 1
ATOM 1683 C CA . CYS A 1 212 ? -11.459 0.673 -13.930 1.00 97.56 212 CYS A CA 1
ATOM 1684 C C . CYS A 1 212 ? -12.019 0.667 -15.356 1.00 97.56 212 CYS A C 1
ATOM 1686 O O . CYS A 1 212 ? -13.184 1.004 -15.553 1.00 97.56 212 CYS A O 1
ATOM 1688 N N . ARG A 1 213 ? -11.238 0.197 -16.339 1.00 95.44 213 ARG A N 1
ATOM 1689 C CA . ARG A 1 213 ? -11.678 0.105 -17.742 1.00 95.44 213 ARG A CA 1
ATOM 1690 C C . ARG A 1 213 ? -12.877 -0.825 -17.925 1.00 95.44 213 ARG A C 1
ATOM 1692 O O . ARG A 1 213 ? -13.759 -0.511 -18.722 1.00 95.44 213 ARG A O 1
ATOM 1699 N N . LEU A 1 214 ? -12.927 -1.952 -17.213 1.00 96.31 214 LEU A N 1
ATOM 1700 C CA . LEU A 1 214 ? -14.065 -2.872 -17.231 1.00 96.31 214 LEU A CA 1
ATOM 1701 C C . LEU A 1 214 ? -15.337 -2.165 -16.756 1.00 96.31 214 LEU A C 1
ATOM 1703 O O . LEU A 1 214 ? -16.353 -2.195 -17.447 1.00 96.31 214 LEU A O 1
ATOM 1707 N N . LEU A 1 215 ? -15.283 -1.529 -15.585 1.00 97.06 215 LEU A N 1
ATOM 1708 C CA . LEU A 1 215 ? -16.447 -0.882 -14.984 1.00 97.06 215 LEU A CA 1
ATOM 1709 C C . LEU A 1 215 ? -16.861 0.376 -15.754 1.00 97.06 215 LEU A C 1
ATOM 1711 O O . LEU A 1 215 ? -18.048 0.660 -15.867 1.00 97.06 215 LEU A O 1
ATOM 1715 N N . GLU A 1 216 ? -15.924 1.125 -16.324 1.00 95.81 216 GLU A N 1
ATOM 1716 C CA . GLU A 1 216 ? -16.215 2.297 -17.150 1.00 95.81 216 GLU A CA 1
ATOM 1717 C C . GLU A 1 216 ? -16.928 1.915 -18.457 1.00 95.81 216 GLU A C 1
ATOM 1719 O O . GLU A 1 216 ? -17.995 2.454 -18.764 1.00 95.81 216 GLU A O 1
ATOM 1724 N N . ASN A 1 217 ? -16.391 0.930 -19.185 1.00 95.38 217 ASN A N 1
ATOM 1725 C CA . ASN A 1 217 ? -16.884 0.551 -20.512 1.00 95.38 217 ASN A CA 1
ATOM 1726 C C . ASN A 1 217 ? -18.070 -0.423 -20.483 1.00 95.38 217 ASN A C 1
ATOM 1728 O O . ASN A 1 217 ? -18.759 -0.581 -21.492 1.00 95.38 217 ASN A O 1
ATOM 1732 N N . ASN A 1 218 ? -18.327 -1.089 -19.353 1.00 96.12 218 ASN A N 1
ATOM 1733 C CA . ASN A 1 218 ? -19.410 -2.057 -19.219 1.00 96.12 218 ASN A CA 1
ATOM 1734 C C . ASN A 1 218 ? -20.381 -1.663 -18.102 1.00 96.12 218 ASN A C 1
ATOM 1736 O O . ASN A 1 218 ? -20.245 -2.058 -16.944 1.00 96.12 218 ASN A O 1
ATOM 1740 N N . GLU A 1 219 ? -21.417 -0.917 -18.482 1.00 95.50 219 GLU A N 1
ATOM 1741 C CA . GLU A 1 219 ? -22.460 -0.460 -17.562 1.00 95.50 219 GLU A CA 1
ATOM 1742 C C . GLU A 1 219 ? -23.212 -1.615 -16.881 1.00 95.50 219 GLU A C 1
ATOM 1744 O O . GLU A 1 219 ? -23.602 -1.490 -15.722 1.00 95.50 219 GLU A O 1
ATOM 1749 N N . VAL A 1 220 ? -23.386 -2.757 -17.556 1.00 95.69 220 VAL A N 1
ATOM 1750 C CA . VAL A 1 220 ? -24.071 -3.923 -16.975 1.00 95.69 220 VAL A CA 1
ATOM 1751 C C . VAL A 1 220 ? -23.269 -4.475 -15.801 1.00 95.69 220 VAL A C 1
ATOM 1753 O O . VAL A 1 220 ? -23.820 -4.656 -14.716 1.00 95.69 220 VAL A O 1
ATOM 1756 N N . VAL A 1 221 ? -21.965 -4.689 -15.998 1.00 96.25 221 VAL A N 1
ATOM 1757 C CA . VAL A 1 221 ? -21.066 -5.155 -14.933 1.00 96.25 221 VAL A CA 1
ATOM 1758 C C . VAL A 1 221 ? -20.972 -4.105 -13.829 1.00 96.25 221 VAL A C 1
ATOM 1760 O O . VAL A 1 221 ? -21.124 -4.443 -12.658 1.00 96.25 221 VAL A O 1
ATOM 1763 N N . ARG A 1 222 ? -20.821 -2.821 -14.176 1.00 96.06 222 ARG A N 1
ATOM 1764 C CA . ARG A 1 222 ? -20.790 -1.726 -13.196 1.00 96.06 222 ARG A CA 1
ATOM 1765 C C . ARG A 1 222 ? -22.032 -1.700 -12.312 1.00 96.06 222 ARG A C 1
ATOM 1767 O O . ARG A 1 222 ? -21.903 -1.660 -11.093 1.00 96.06 222 ARG A O 1
ATOM 1774 N N . ASN A 1 223 ? -23.222 -1.792 -12.898 1.00 94.88 223 ASN A N 1
ATOM 1775 C CA . ASN A 1 223 ? -24.473 -1.823 -12.143 1.00 94.88 223 ASN A CA 1
ATOM 1776 C C . ASN A 1 223 ? -24.612 -3.106 -11.316 1.00 94.88 223 ASN A C 1
ATOM 1778 O O . ASN A 1 223 ? -25.134 -3.060 -10.207 1.00 94.88 223 ASN A O 1
ATOM 1782 N N . GLN A 1 224 ? -24.121 -4.248 -11.806 1.00 94.94 224 GLN A N 1
ATOM 1783 C CA . GLN A 1 224 ? -24.085 -5.486 -11.025 1.00 94.94 224 GLN A CA 1
ATOM 1784 C C . GLN A 1 224 ? -23.196 -5.350 -9.779 1.00 94.94 224 GLN A C 1
ATOM 1786 O O . GLN A 1 224 ? -23.579 -5.836 -8.717 1.00 94.94 224 GLN A O 1
ATOM 1791 N N . ILE A 1 225 ? -22.047 -4.673 -9.888 1.00 94.75 225 ILE A N 1
ATOM 1792 C CA . ILE A 1 225 ? -21.155 -4.403 -8.752 1.00 94.75 225 ILE A CA 1
ATOM 1793 C C . ILE A 1 225 ? -21.750 -3.368 -7.799 1.00 94.75 225 ILE A C 1
ATOM 1795 O O . ILE A 1 225 ? -21.792 -3.620 -6.601 1.00 94.75 225 ILE A O 1
ATOM 1799 N N . ARG A 1 226 ? -22.287 -2.255 -8.306 1.00 93.44 226 ARG A N 1
ATOM 1800 C CA . ARG A 1 226 ? -22.971 -1.252 -7.469 1.00 93.44 226 ARG A CA 1
ATOM 1801 C C . ARG A 1 226 ? -24.131 -1.864 -6.687 1.00 93.44 226 ARG A C 1
ATOM 1803 O O . ARG A 1 226 ? -24.260 -1.642 -5.497 1.00 93.44 226 ARG A O 1
ATOM 1810 N N . ASN A 1 227 ? -24.929 -2.724 -7.322 1.00 93.62 227 ASN A N 1
ATOM 1811 C CA . ASN A 1 227 ? -26.040 -3.410 -6.657 1.00 93.62 227 ASN A CA 1
ATOM 1812 C C . ASN A 1 227 ? -25.595 -4.529 -5.700 1.00 93.62 227 ASN A C 1
ATOM 1814 O O . ASN A 1 227 ? -26.435 -5.055 -4.963 1.00 93.62 227 ASN A O 1
ATOM 1818 N N . ARG A 1 228 ? -24.319 -4.935 -5.723 1.00 93.94 228 ARG A N 1
ATOM 1819 C CA . ARG A 1 228 ? -23.766 -5.936 -4.801 1.00 93.94 228 ARG A CA 1
ATOM 1820 C C . ARG A 1 228 ? -23.579 -5.354 -3.405 1.00 93.94 228 ARG A C 1
ATOM 1822 O O . ARG A 1 228 ? -23.807 -6.077 -2.442 1.00 93.94 228 ARG A O 1
ATOM 1829 N N . TYR A 1 229 ? -23.220 -4.076 -3.308 1.00 95.12 229 TYR A N 1
ATOM 1830 C CA . TYR A 1 229 ? -22.864 -3.431 -2.051 1.00 95.12 229 TYR A CA 1
ATOM 1831 C C . TYR A 1 229 ? -23.816 -2.280 -1.727 1.00 95.12 229 TYR A C 1
ATOM 1833 O O . TYR A 1 229 ? -24.023 -1.389 -2.539 1.00 95.12 229 TYR A O 1
ATOM 1841 N N . ASP A 1 230 ? -24.373 -2.281 -0.520 1.00 94.38 230 ASP A N 1
ATOM 1842 C CA . ASP A 1 230 ? -25.125 -1.139 0.015 1.00 94.38 230 ASP A CA 1
ATOM 1843 C C . ASP A 1 230 ? -24.189 -0.106 0.653 1.00 94.38 230 ASP A C 1
ATOM 1845 O O . ASP A 1 230 ? -24.526 1.077 0.750 1.00 94.38 230 ASP A O 1
ATOM 1849 N N . TYR A 1 231 ? -23.013 -0.562 1.100 1.00 96.50 231 TYR A N 1
ATOM 1850 C CA . TYR A 1 231 ? -22.048 0.255 1.820 1.00 96.50 231 TYR A CA 1
ATOM 1851 C C . TYR A 1 231 ? -20.609 -0.088 1.432 1.00 96.50 231 TYR A C 1
ATOM 1853 O O . TYR A 1 231 ? -20.207 -1.255 1.451 1.00 96.50 231 TYR A O 1
ATOM 1861 N N . VAL A 1 232 ? -19.818 0.944 1.139 1.00 97.19 232 VAL A N 1
ATOM 1862 C CA . VAL A 1 232 ? -18.382 0.843 0.857 1.00 97.19 232 VAL A CA 1
ATOM 1863 C C . VAL A 1 232 ? -17.600 1.623 1.912 1.00 97.19 232 VAL A C 1
ATOM 1865 O O . VAL A 1 232 ? -17.894 2.783 2.193 1.00 97.19 232 VAL A O 1
ATOM 1868 N N . LEU A 1 233 ? -16.586 0.998 2.502 1.00 97.50 233 LEU A N 1
ATOM 1869 C CA . LEU A 1 233 ? -15.673 1.604 3.462 1.00 97.50 233 LEU A CA 1
ATOM 1870 C C . LEU A 1 233 ? -14.244 1.548 2.926 1.00 97.50 233 LEU A C 1
ATOM 1872 O O . LEU A 1 233 ? -13.823 0.529 2.384 1.00 97.50 233 LEU A O 1
ATOM 1876 N N . VAL A 1 234 ? -13.488 2.628 3.096 1.00 96.44 234 VAL A N 1
ATOM 1877 C CA . VAL A 1 234 ? -12.092 2.728 2.655 1.00 96.44 234 VAL A CA 1
ATOM 1878 C C . VAL A 1 234 ? -11.232 3.239 3.806 1.00 96.44 234 VAL A C 1
ATOM 1880 O O . VAL A 1 234 ? -11.416 4.367 4.266 1.00 96.44 234 VAL A O 1
ATOM 1883 N N . ASP A 1 235 ? -10.294 2.414 4.271 1.00 94.00 235 ASP A N 1
ATOM 1884 C CA . ASP A 1 235 ? -9.296 2.800 5.277 1.00 94.00 235 ASP A CA 1
ATOM 1885 C C . ASP A 1 235 ? -8.025 3.354 4.620 1.00 94.00 235 ASP A C 1
ATOM 1887 O O . ASP A 1 235 ? -7.704 3.018 3.479 1.00 94.00 235 ASP A O 1
ATOM 1891 N N . GLU A 1 236 ? -7.291 4.186 5.362 1.00 90.31 236 GLU A N 1
ATOM 1892 C CA . GLU A 1 236 ? -6.058 4.858 4.922 1.00 90.31 236 GLU A CA 1
ATOM 1893 C C . GLU A 1 236 ? -6.195 5.550 3.548 1.00 90.31 236 GLU A C 1
ATOM 1895 O O . GLU A 1 236 ? -5.317 5.483 2.686 1.00 90.31 236 GLU A O 1
ATOM 1900 N N . PHE A 1 237 ? -7.313 6.249 3.334 1.00 92.31 237 PHE A N 1
ATOM 1901 C CA . PHE A 1 237 ? -7.654 6.887 2.061 1.00 92.31 237 PHE A CA 1
ATOM 1902 C C . PHE A 1 237 ? -6.607 7.917 1.597 1.00 92.31 237 PHE A C 1
ATOM 1904 O O . PHE A 1 237 ? -6.466 8.147 0.395 1.00 92.31 237 PHE A O 1
ATOM 1911 N N . GLN A 1 238 ? -5.818 8.500 2.510 1.00 87.44 238 GLN A N 1
ATOM 1912 C CA . GLN A 1 238 ? -4.711 9.397 2.149 1.00 87.44 238 GLN A CA 1
ATOM 1913 C C . GLN A 1 238 ? -3.611 8.724 1.312 1.00 87.44 238 GLN A C 1
ATOM 1915 O O . GLN A 1 238 ? -2.831 9.428 0.675 1.00 87.44 238 GLN A O 1
ATOM 1920 N N . ASP A 1 239 ? -3.521 7.391 1.342 1.00 88.44 239 ASP A N 1
ATOM 1921 C CA . ASP A 1 239 ? -2.508 6.620 0.616 1.00 88.44 239 ASP A CA 1
ATOM 1922 C C . ASP A 1 239 ? -3.001 6.162 -0.766 1.00 88.44 239 ASP A C 1
ATOM 1924 O O . ASP A 1 239 ? -2.282 5.459 -1.477 1.00 88.44 239 ASP A O 1
ATOM 1928 N N . THR A 1 240 ? -4.215 6.564 -1.161 1.00 90.94 240 THR A N 1
ATOM 1929 C CA . THR A 1 240 ? -4.780 6.223 -2.470 1.00 90.94 240 THR A CA 1
ATOM 1930 C C . THR A 1 240 ? -4.160 7.041 -3.598 1.00 90.94 240 THR A C 1
ATOM 1932 O O . THR A 1 240 ? -3.893 8.231 -3.427 1.00 90.94 240 THR A O 1
ATOM 1935 N N . ASN A 1 241 ? -3.982 6.426 -4.770 1.00 91.31 241 ASN A N 1
ATOM 1936 C CA . ASN A 1 241 ? -3.662 7.119 -6.025 1.00 91.31 241 ASN A CA 1
ATOM 1937 C C . ASN A 1 241 ? -4.938 7.507 -6.808 1.00 91.31 241 ASN A C 1
ATOM 1939 O O . ASN A 1 241 ? -6.059 7.211 -6.382 1.00 91.31 241 ASN A O 1
ATOM 1943 N N . TYR A 1 242 ? -4.789 8.194 -7.947 1.00 92.25 242 TYR A N 1
ATOM 1944 C CA . TYR A 1 242 ? -5.937 8.623 -8.757 1.00 92.25 242 TYR A CA 1
ATOM 1945 C C . TYR A 1 242 ? -6.748 7.435 -9.296 1.00 92.25 242 TYR A C 1
ATOM 1947 O O . TYR A 1 242 ? -7.976 7.448 -9.218 1.00 92.25 242 TYR A O 1
ATOM 1955 N N . ALA A 1 243 ? -6.087 6.382 -9.783 1.00 94.56 243 ALA A N 1
ATOM 1956 C CA . ALA A 1 243 ? -6.746 5.177 -10.283 1.00 94.56 243 ALA A CA 1
ATOM 1957 C C . ALA A 1 243 ? -7.628 4.500 -9.218 1.00 94.56 243 ALA A C 1
ATOM 1959 O O . ALA A 1 243 ? -8.749 4.088 -9.514 1.00 94.56 243 ALA A O 1
ATOM 1960 N N . GLN A 1 244 ? -7.160 4.427 -7.971 1.00 95.56 244 GLN A N 1
ATOM 1961 C CA . GLN A 1 244 ? -7.913 3.887 -6.837 1.00 95.56 244 GLN A CA 1
ATOM 1962 C C . GLN A 1 244 ? -9.086 4.785 -6.451 1.00 95.56 244 GLN A C 1
ATOM 1964 O O . GLN A 1 244 ? -10.179 4.279 -6.208 1.00 95.56 244 GLN A O 1
ATOM 1969 N N . LEU A 1 245 ? -8.902 6.108 -6.439 1.00 94.88 245 LEU A N 1
ATOM 1970 C CA . LEU A 1 245 ? -10.006 7.045 -6.231 1.00 94.88 245 LEU A CA 1
ATOM 1971 C C . LEU A 1 245 ? -11.077 6.901 -7.325 1.00 94.88 245 LEU A C 1
ATOM 1973 O O . LEU A 1 245 ? -12.270 6.842 -7.027 1.00 94.88 245 LEU A O 1
ATOM 1977 N N . TYR A 1 246 ? -10.663 6.793 -8.588 1.00 96.00 246 TYR A N 1
ATOM 1978 C CA . TYR A 1 246 ? -11.581 6.570 -9.700 1.00 96.00 246 TYR A CA 1
ATOM 1979 C C . TYR A 1 246 ? -12.328 5.240 -9.564 1.00 96.00 246 TYR A C 1
ATOM 1981 O O . TYR A 1 246 ? -13.547 5.198 -9.723 1.00 96.00 246 TYR A O 1
ATOM 1989 N N . LEU A 1 247 ? -11.626 4.171 -9.178 1.00 97.00 247 LEU A N 1
ATOM 1990 C CA . LEU A 1 247 ? -12.225 2.873 -8.884 1.00 97.00 247 LEU A CA 1
ATOM 1991 C C . LEU A 1 247 ? -13.286 2.966 -7.778 1.00 97.00 247 LEU A C 1
ATOM 1993 O O . LEU A 1 247 ? -14.387 2.444 -7.950 1.00 97.00 247 LEU A O 1
ATOM 1997 N N . ILE A 1 248 ? -12.977 3.648 -6.667 1.00 96.12 248 ILE A N 1
ATOM 1998 C CA . ILE A 1 248 ? -13.929 3.879 -5.569 1.00 96.12 248 ILE A CA 1
ATOM 1999 C C . ILE A 1 248 ? -15.177 4.571 -6.108 1.00 96.12 248 ILE A C 1
ATOM 2001 O O . ILE A 1 248 ? -16.281 4.122 -5.824 1.00 96.12 248 ILE A O 1
ATOM 2005 N N . ASN A 1 249 ? -15.023 5.613 -6.928 1.00 95.50 249 ASN A N 1
ATOM 2006 C CA . ASN A 1 249 ? -16.157 6.307 -7.532 1.00 95.50 249 ASN A CA 1
ATOM 2007 C C . ASN A 1 249 ? -16.985 5.391 -8.454 1.00 95.50 249 ASN A C 1
ATOM 2009 O O . ASN A 1 249 ? -18.210 5.392 -8.396 1.00 95.50 249 ASN A O 1
ATOM 2013 N N . LEU A 1 250 ? -16.348 4.547 -9.270 1.00 95.75 250 LEU A N 1
ATOM 2014 C CA . LEU A 1 250 ? -17.067 3.606 -10.136 1.00 95.75 250 LEU A CA 1
ATOM 2015 C C . LEU A 1 250 ? -17.903 2.591 -9.342 1.00 95.75 250 LEU A C 1
ATOM 2017 O O . LEU A 1 250 ? -18.988 2.225 -9.803 1.00 95.75 250 LEU A O 1
ATOM 2021 N N . ILE A 1 251 ? -17.420 2.164 -8.172 1.00 95.38 251 ILE A N 1
ATOM 2022 C CA . ILE A 1 251 ? -18.074 1.168 -7.310 1.00 95.38 251 ILE A CA 1
ATOM 2023 C C . ILE A 1 251 ? -19.122 1.799 -6.387 1.00 95.38 251 ILE A C 1
ATOM 2025 O O . ILE A 1 251 ? -20.169 1.193 -6.187 1.00 95.38 251 ILE A O 1
ATOM 2029 N N . ALA A 1 252 ? -18.839 2.974 -5.821 1.00 93.12 252 ALA A N 1
ATOM 2030 C CA . ALA A 1 252 ? -19.623 3.566 -4.738 1.00 93.12 252 ALA A CA 1
ATOM 2031 C C . ALA A 1 252 ? -20.608 4.662 -5.185 1.00 93.12 252 ALA A C 1
ATOM 2033 O O . ALA A 1 252 ? -21.424 5.127 -4.392 1.00 93.12 252 ALA A O 1
ATOM 2034 N N . ASP A 1 253 ? -20.560 5.099 -6.444 1.00 85.75 253 ASP A N 1
ATOM 2035 C CA . ASP A 1 253 ? -21.515 6.081 -6.963 1.00 85.75 253 ASP A CA 1
ATOM 2036 C C . ASP A 1 253 ? -22.949 5.515 -6.949 1.00 85.75 253 ASP A C 1
ATOM 2038 O O . ASP A 1 253 ? -23.264 4.514 -7.604 1.00 85.75 253 ASP A O 1
ATOM 2042 N N . GLY A 1 254 ? -23.811 6.175 -6.172 1.00 80.00 254 GLY A N 1
ATOM 2043 C CA . GLY A 1 254 ? -25.174 5.741 -5.867 1.00 80.00 254 GLY A CA 1
ATOM 2044 C C . GLY A 1 254 ? -25.312 4.840 -4.631 1.00 80.00 254 GLY A C 1
ATOM 2045 O O . GLY A 1 254 ? -26.435 4.448 -4.320 1.00 80.00 254 GLY A O 1
ATOM 2046 N N . THR A 1 255 ? -24.222 4.531 -3.921 1.00 85.75 255 THR A N 1
ATOM 2047 C CA . THR A 1 255 ? -24.221 3.773 -2.655 1.00 85.75 255 THR A CA 1
ATOM 2048 C C . THR A 1 255 ? -23.718 4.639 -1.497 1.00 85.75 255 THR A C 1
ATOM 2050 O O . THR A 1 255 ? -23.261 5.767 -1.691 1.00 85.75 255 THR A O 1
ATOM 2053 N N . ASN A 1 256 ? -23.769 4.117 -0.270 1.00 93.38 256 ASN A N 1
ATOM 2054 C CA . ASN A 1 256 ? -23.139 4.789 0.864 1.00 93.38 256 ASN A CA 1
ATOM 2055 C C . ASN A 1 256 ? -21.622 4.555 0.854 1.00 93.38 256 ASN A C 1
ATOM 2057 O O . ASN A 1 256 ? -21.156 3.457 0.537 1.00 93.38 256 ASN A O 1
ATOM 2061 N N . LEU A 1 257 ? -20.856 5.586 1.216 1.00 96.56 257 LEU A N 1
ATOM 2062 C CA . LEU A 1 257 ? -19.394 5.566 1.219 1.00 96.56 257 LEU A CA 1
ATOM 2063 C C . LEU A 1 257 ? -18.870 6.132 2.537 1.00 96.56 257 LEU A C 1
ATOM 2065 O O . LEU A 1 257 ? -19.295 7.197 2.965 1.00 96.56 257 LEU A O 1
ATOM 2069 N N . THR A 1 258 ? -17.897 5.473 3.159 1.00 97.56 258 THR A N 1
ATOM 2070 C CA . THR A 1 258 ? -17.093 6.070 4.232 1.00 97.56 258 THR A CA 1
ATOM 2071 C C . THR A 1 258 ? -15.613 5.932 3.927 1.00 97.56 258 THR A C 1
ATOM 2073 O O . THR A 1 258 ? -15.094 4.822 3.862 1.00 97.56 258 THR A O 1
ATOM 2076 N N . CYS A 1 259 ? -14.915 7.056 3.815 1.00 96.00 259 CYS A N 1
ATOM 2077 C CA . CYS A 1 259 ? -13.461 7.098 3.718 1.00 96.00 259 CYS A CA 1
ATOM 2078 C C . CYS A 1 259 ? -12.865 7.557 5.050 1.00 96.00 259 CYS A C 1
ATOM 2080 O O . CYS A 1 259 ? -13.340 8.521 5.648 1.00 96.00 259 CYS A O 1
ATOM 2082 N N . VAL A 1 260 ? -11.793 6.911 5.500 1.00 94.56 260 VAL A N 1
ATOM 2083 C CA . VAL A 1 260 ? -10.998 7.354 6.652 1.00 94.56 260 VAL A CA 1
ATOM 2084 C C . VAL A 1 260 ? -9.647 7.829 6.154 1.00 94.56 260 VAL A C 1
ATOM 2086 O O . VAL A 1 260 ? -8.940 7.077 5.489 1.00 94.56 260 VAL A O 1
ATOM 2089 N N . ALA A 1 261 ? -9.283 9.070 6.468 1.00 91.69 261 ALA A N 1
ATOM 2090 C CA . ALA A 1 261 ? -8.046 9.676 5.994 1.00 91.69 261 ALA A CA 1
ATOM 2091 C C . ALA A 1 261 ? -7.313 10.435 7.104 1.00 91.69 261 ALA A C 1
ATOM 2093 O O . ALA A 1 261 ? -7.929 11.010 8.002 1.00 91.69 261 ALA A O 1
ATOM 2094 N N . ASP A 1 262 ? -5.989 10.484 6.992 1.00 88.69 262 ASP A N 1
ATOM 2095 C CA . ASP A 1 262 ? -5.131 11.402 7.737 1.00 88.69 262 ASP A CA 1
ATOM 2096 C C . ASP A 1 262 ? -4.188 12.125 6.766 1.00 88.69 262 ASP A C 1
ATOM 2098 O O . ASP A 1 262 ? -3.170 11.574 6.354 1.00 88.69 262 ASP A O 1
ATOM 2102 N N . ASP A 1 263 ? -4.500 13.372 6.413 1.00 82.50 263 ASP A N 1
ATOM 2103 C CA . ASP A 1 263 ? -3.690 14.186 5.495 1.00 82.50 263 ASP A CA 1
ATOM 2104 C C . ASP A 1 263 ? -2.250 14.420 5.993 1.00 82.50 263 ASP A C 1
ATOM 2106 O O . ASP A 1 263 ? -1.339 14.560 5.177 1.00 82.50 263 ASP A O 1
ATOM 2110 N N . ASP A 1 264 ? -2.002 14.343 7.309 1.00 83.25 264 ASP A N 1
ATOM 2111 C CA . ASP A 1 264 ? -0.647 14.489 7.871 1.00 83.25 264 ASP A CA 1
ATOM 2112 C C . ASP A 1 264 ? 0.184 13.199 7.732 1.00 83.25 264 ASP A C 1
ATOM 2114 O O . ASP A 1 264 ? 1.399 13.223 7.938 1.00 83.25 264 ASP A O 1
ATOM 2118 N N . GLN A 1 265 ? -0.446 12.066 7.393 1.00 82.00 265 GLN A N 1
ATOM 2119 C CA . GLN A 1 265 ? 0.209 10.761 7.229 1.00 82.00 265 GLN A CA 1
ATOM 2120 C C . GLN A 1 265 ? 0.394 10.340 5.767 1.00 82.00 265 GLN A C 1
ATOM 2122 O O . GLN A 1 265 ? 0.799 9.206 5.520 1.00 82.00 265 GLN A O 1
ATOM 2127 N N . CYS A 1 266 ? 0.174 11.230 4.794 1.00 80.81 266 CYS A N 1
ATOM 2128 C CA . CYS A 1 266 ? 0.412 10.929 3.380 1.00 80.81 266 CYS A CA 1
ATOM 2129 C C . CYS A 1 266 ? 1.925 10.831 3.076 1.00 80.81 266 CYS A C 1
ATOM 2131 O O . CYS A 1 266 ? 2.572 11.783 2.632 1.00 80.81 266 CYS A O 1
ATOM 2133 N N . ILE A 1 267 ? 2.520 9.666 3.342 1.00 76.69 267 ILE A N 1
ATOM 2134 C CA . ILE A 1 267 ? 3.956 9.398 3.142 1.00 76.69 267 ILE A CA 1
ATOM 2135 C C . ILE A 1 267 ? 4.259 8.670 1.825 1.00 76.69 267 ILE A C 1
ATOM 2137 O O . ILE A 1 267 ? 5.427 8.554 1.447 1.00 76.69 267 ILE A O 1
ATOM 2141 N N . TYR A 1 268 ? 3.230 8.215 1.103 1.00 69.19 268 TYR A N 1
ATOM 2142 C CA . TYR A 1 268 ? 3.346 7.494 -0.171 1.00 69.19 268 TYR A CA 1
ATOM 2143 C C . TYR A 1 268 ? 3.219 8.391 -1.411 1.00 69.19 268 TYR A C 1
ATOM 2145 O O . TYR A 1 268 ? 2.918 7.903 -2.495 1.00 69.19 268 TYR A O 1
ATOM 2153 N N . ARG A 1 269 ? 3.531 9.691 -1.309 1.00 70.56 269 ARG A N 1
ATOM 2154 C CA . ARG A 1 269 ? 3.485 10.617 -2.462 1.00 70.56 269 ARG A CA 1
ATOM 2155 C C . ARG A 1 269 ? 4.330 10.163 -3.661 1.00 70.56 269 ARG A C 1
ATOM 2157 O O . ARG A 1 269 ? 3.993 10.444 -4.801 1.00 70.56 269 ARG A O 1
ATOM 2164 N N . PHE A 1 270 ? 5.415 9.428 -3.412 1.00 59.81 270 PHE A N 1
ATOM 2165 C CA . PHE A 1 270 ? 6.259 8.840 -4.462 1.00 59.81 270 PHE A CA 1
ATOM 2166 C C . PHE A 1 270 ? 5.611 7.644 -5.194 1.00 59.81 270 PHE A C 1
ATOM 2168 O O . PHE A 1 270 ? 6.164 7.186 -6.186 1.00 59.81 270 PHE A O 1
ATOM 2175 N N . ARG A 1 271 ? 4.471 7.139 -4.703 1.00 56.12 271 ARG A N 1
ATOM 2176 C CA . ARG A 1 271 ? 3.612 6.107 -5.317 1.00 56.12 271 ARG A CA 1
ATOM 2177 C C . ARG A 1 271 ? 2.264 6.684 -5.774 1.00 56.12 271 ARG A C 1
ATOM 2179 O O . ARG A 1 271 ? 1.233 6.037 -5.644 1.00 56.12 271 ARG A O 1
ATOM 2186 N N . GLY A 1 272 ? 2.252 7.964 -6.145 1.00 57.78 272 GLY A N 1
ATOM 2187 C CA . GLY A 1 272 ? 1.050 8.612 -6.666 1.00 57.78 272 GLY A CA 1
ATOM 2188 C C . GLY A 1 272 ? -0.037 8.923 -5.632 1.00 57.78 272 GLY A C 1
ATOM 2189 O O . GLY A 1 272 ? -1.145 9.259 -6.035 1.00 57.78 272 GLY A O 1
ATOM 2190 N N . ALA A 1 273 ? 0.233 8.845 -4.322 1.00 67.50 273 ALA A N 1
ATOM 2191 C CA . ALA A 1 273 ? -0.723 9.312 -3.317 1.00 67.50 273 ALA A CA 1
ATOM 2192 C C . ALA A 1 273 ? -0.764 10.849 -3.273 1.00 67.50 273 ALA A C 1
ATOM 2194 O O . ALA A 1 273 ? 0.269 11.497 -3.063 1.00 67.50 273 ALA A O 1
ATOM 2195 N N . TYR A 1 274 ? -1.945 11.448 -3.457 1.00 69.94 274 TYR A N 1
ATOM 2196 C CA . TYR A 1 274 ? -2.090 12.905 -3.497 1.00 69.94 274 TYR A CA 1
ATOM 2197 C C . TYR A 1 274 ? -3.153 13.423 -2.530 1.00 69.94 274 TYR A C 1
ATOM 2199 O O . TYR A 1 274 ? -4.289 12.960 -2.514 1.00 69.94 274 TYR A O 1
ATOM 2207 N N . LEU A 1 275 ? -2.828 14.512 -1.822 1.00 71.88 275 LEU A N 1
ATOM 2208 C CA . LEU A 1 275 ? -3.801 15.300 -1.051 1.00 71.88 275 LEU A CA 1
ATOM 2209 C C . LEU A 1 275 ? -4.953 15.828 -1.922 1.00 71.88 275 LEU A C 1
ATOM 2211 O O . LEU A 1 275 ? -6.054 16.064 -1.425 1.00 71.88 275 LEU A O 1
ATOM 2215 N N . SER A 1 276 ? -4.729 15.978 -3.232 1.00 79.94 276 SER A N 1
ATOM 2216 C CA . SER A 1 276 ? -5.790 16.314 -4.182 1.00 79.94 276 SER A CA 1
ATOM 2217 C C . SER A 1 276 ? -6.908 15.278 -4.205 1.00 79.94 276 SER A C 1
ATOM 2219 O O . SER A 1 276 ? -8.026 15.660 -4.519 1.00 79.94 276 SER A O 1
ATOM 2221 N N . ASN A 1 277 ? -6.668 14.022 -3.820 1.00 85.81 277 ASN A N 1
ATOM 2222 C CA . ASN A 1 277 ? -7.705 12.989 -3.799 1.00 85.81 277 ASN A CA 1
ATOM 2223 C C . ASN A 1 277 ? -8.787 13.287 -2.759 1.00 85.81 277 ASN A C 1
ATOM 2225 O O . ASN A 1 277 ? -9.965 13.061 -3.013 1.00 85.81 277 ASN A O 1
ATOM 2229 N N . ILE A 1 278 ? -8.417 13.874 -1.617 1.00 83.88 278 ILE A N 1
ATOM 2230 C CA . ILE A 1 278 ? -9.382 14.329 -0.605 1.00 83.88 278 ILE A CA 1
ATOM 2231 C C . ILE A 1 278 ? -10.252 15.467 -1.154 1.00 83.88 278 ILE A C 1
ATOM 2233 O O . ILE A 1 278 ? -11.446 15.534 -0.856 1.00 83.88 278 ILE A O 1
ATOM 2237 N N . LYS A 1 279 ? -9.667 16.359 -1.964 1.00 84.38 279 LYS A N 1
ATOM 2238 C CA . LYS A 1 279 ? -10.400 17.443 -2.636 1.00 84.38 279 LYS A CA 1
ATOM 2239 C C . LYS A 1 279 ? -11.302 16.892 -3.745 1.00 84.38 279 LYS A C 1
ATOM 2241 O O . LYS A 1 279 ? -12.488 17.174 -3.744 1.00 84.38 279 LYS A O 1
ATOM 2246 N N . GLN A 1 280 ? -10.784 16.019 -4.603 1.00 88.81 280 GLN A N 1
ATOM 2247 C CA . GLN A 1 280 ? -11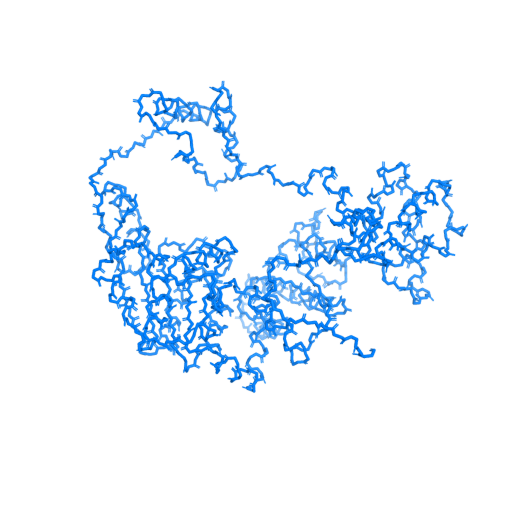.552 15.367 -5.667 1.00 88.81 280 GLN A CA 1
ATOM 2248 C C . GLN A 1 280 ? -12.703 14.512 -5.124 1.00 88.81 280 GLN A C 1
ATOM 2250 O O . GLN A 1 280 ? -13.762 14.459 -5.737 1.00 88.81 280 GLN A O 1
ATOM 2255 N N . LEU A 1 281 ? -12.547 13.888 -3.952 1.00 90.75 281 LEU A N 1
ATOM 2256 C CA . LEU A 1 281 ? -13.649 13.192 -3.286 1.00 90.75 281 LEU A CA 1
ATOM 2257 C C . LEU A 1 281 ? -14.811 14.149 -2.963 1.00 90.75 281 LEU A C 1
ATOM 2259 O O . LEU A 1 281 ? -15.968 13.775 -3.123 1.00 90.75 281 LEU A O 1
ATOM 2263 N N . GLN A 1 282 ? -14.519 15.388 -2.552 1.00 88.56 282 GLN A N 1
ATOM 2264 C CA . GLN A 1 282 ? -15.547 16.418 -2.330 1.00 88.56 282 GLN A CA 1
ATOM 2265 C C . GLN A 1 282 ? -16.208 16.846 -3.642 1.00 88.56 282 GLN A C 1
ATOM 2267 O O . GLN A 1 282 ? -17.405 17.121 -3.656 1.00 88.56 282 GLN A O 1
ATOM 2272 N N . ASP A 1 283 ? -15.447 16.871 -4.738 1.00 90.25 283 ASP A N 1
ATOM 2273 C CA . ASP A 1 283 ? -15.984 17.193 -6.061 1.00 90.25 283 ASP A CA 1
ATOM 2274 C C . ASP A 1 283 ? -16.916 16.083 -6.582 1.00 90.25 283 ASP A C 1
ATOM 2276 O O . ASP A 1 283 ? -17.951 16.383 -7.177 1.00 90.25 283 ASP A O 1
ATOM 2280 N N . TYR A 1 284 ? -16.590 14.807 -6.332 1.00 91.12 284 TYR A N 1
ATOM 2281 C CA . TYR A 1 284 ? -17.461 13.674 -6.674 1.00 91.12 284 TYR A CA 1
ATOM 2282 C C . TYR A 1 284 ? -18.730 13.627 -5.823 1.00 91.12 284 TYR A C 1
ATOM 2284 O O . TYR A 1 284 ? -19.810 13.337 -6.336 1.00 91.12 284 TYR A O 1
ATOM 2292 N N . TYR A 1 285 ? -18.618 13.947 -4.535 1.00 92.19 285 TYR A N 1
ATOM 2293 C CA . TYR A 1 285 ? -19.712 13.841 -3.580 1.00 92.19 285 TYR A CA 1
ATOM 2294 C C . TYR A 1 285 ? -20.033 15.210 -2.978 1.00 92.19 285 TYR A C 1
ATOM 2296 O O . TYR A 1 285 ? -19.568 15.561 -1.898 1.00 92.19 285 TYR A O 1
ATOM 2304 N N . ALA A 1 286 ? -20.899 15.978 -3.646 1.00 88.62 286 ALA A N 1
ATOM 2305 C CA . ALA A 1 286 ? -21.293 17.314 -3.179 1.00 88.62 286 ALA A CA 1
ATOM 2306 C C . ALA A 1 286 ? -21.958 17.319 -1.783 1.00 88.62 286 ALA A C 1
ATOM 2308 O O . ALA A 1 286 ? -21.960 18.345 -1.105 1.00 88.62 286 ALA A O 1
ATOM 2309 N N . SER A 1 287 ? -22.526 16.186 -1.354 1.00 91.50 287 SER A N 1
ATOM 2310 C CA . SER A 1 287 ? -23.109 15.979 -0.022 1.00 91.50 287 SER A CA 1
ATOM 2311 C C . SER A 1 287 ? -22.149 15.311 0.974 1.00 91.50 287 SER A C 1
ATOM 2313 O O . SER A 1 287 ? -22.622 14.764 1.965 1.00 91.50 287 SER A O 1
ATOM 2315 N N . LEU A 1 288 ? -20.837 15.286 0.699 1.00 93.75 288 LEU A N 1
ATOM 2316 C CA . LEU A 1 288 ? -19.832 14.656 1.562 1.00 93.75 288 LEU A CA 1
ATOM 2317 C C . LEU A 1 288 ? -19.794 15.324 2.939 1.00 93.75 288 LEU A C 1
ATOM 2319 O O . LEU A 1 288 ? -19.374 16.476 3.068 1.00 93.75 288 LEU A O 1
ATOM 2323 N N . GLU A 1 289 ? -20.158 14.569 3.970 1.00 94.81 289 GLU A N 1
ATOM 2324 C CA . GLU A 1 289 ? -20.011 14.999 5.357 1.00 94.81 289 GLU A CA 1
ATOM 2325 C C . GLU A 1 289 ? -18.568 14.781 5.829 1.00 94.81 289 GLU A C 1
ATOM 2327 O O . GLU A 1 289 ? -17.920 13.797 5.464 1.00 94.81 289 GLU A O 1
ATOM 2332 N N . LYS A 1 290 ? -18.046 15.692 6.657 1.00 93.25 290 LYS A N 1
ATOM 2333 C CA . LYS A 1 290 ? -16.697 15.586 7.229 1.00 93.25 290 LYS A CA 1
ATOM 2334 C C . LYS A 1 290 ? -16.755 15.554 8.747 1.00 93.25 290 LYS A C 1
ATOM 2336 O O . LYS A 1 290 ? -17.186 16.523 9.365 1.00 93.25 290 LYS A O 1
ATOM 2341 N N . ILE A 1 291 ? -16.233 14.488 9.352 1.00 94.00 291 ILE A N 1
ATOM 2342 C CA . ILE A 1 291 ? -16.177 14.348 10.814 1.00 94.00 291 ILE A CA 1
ATOM 2343 C C . ILE A 1 291 ? -14.715 14.253 11.271 1.00 94.00 291 ILE A C 1
ATOM 2345 O O . ILE A 1 291 ? -14.027 13.292 10.911 1.00 94.00 291 ILE A O 1
ATOM 2349 N N . PRO A 1 292 ? -14.212 15.222 12.062 1.00 92.62 292 PRO A N 1
ATOM 2350 C CA . PRO A 1 292 ? -12.851 15.181 12.573 1.00 92.62 292 PRO A CA 1
ATOM 2351 C C . PRO A 1 292 ? -12.723 14.289 13.819 1.00 92.62 292 PRO A C 1
ATOM 2353 O O . PRO A 1 292 ? -13.511 14.392 14.760 1.00 92.62 292 PRO A O 1
ATOM 2356 N N . LEU A 1 293 ? -11.674 13.463 13.873 1.00 92.44 293 LEU A N 1
ATOM 2357 C CA . LEU A 1 293 ? -11.244 12.748 15.079 1.00 92.44 293 LEU A CA 1
ATOM 2358 C C . LEU A 1 293 ? -10.017 13.440 15.685 1.00 92.44 293 LEU A C 1
ATOM 2360 O O . LEU A 1 293 ? -8.880 13.247 15.242 1.00 92.44 293 LEU A O 1
ATOM 2364 N N . ASP A 1 294 ? -10.266 14.233 16.723 1.00 87.88 294 ASP A N 1
ATOM 2365 C CA . ASP A 1 294 ? -9.325 15.161 17.357 1.00 87.88 294 ASP A CA 1
ATOM 2366 C C . ASP A 1 294 ? -8.665 14.617 18.638 1.00 87.88 294 ASP A C 1
ATOM 2368 O O . ASP A 1 294 ? -7.707 15.198 19.146 1.00 87.88 294 ASP A O 1
ATOM 2372 N N . ARG A 1 295 ? -9.127 13.490 19.185 1.00 91.06 295 ARG A N 1
ATOM 2373 C CA . ARG A 1 295 ? -8.569 12.912 20.421 1.00 91.06 295 ARG A CA 1
ATOM 2374 C C . ARG A 1 295 ? -7.562 11.813 20.138 1.00 91.06 295 ARG A C 1
ATOM 2376 O O . ARG A 1 295 ? -7.936 10.791 19.585 1.00 91.06 295 ARG A O 1
ATOM 2383 N N . ASN A 1 296 ? -6.319 11.977 20.584 1.00 92.81 296 ASN A N 1
ATOM 2384 C CA . ASN A 1 296 ? -5.264 10.968 20.511 1.00 92.81 296 ASN A CA 1
ATOM 2385 C C . ASN A 1 296 ? -5.254 10.094 21.779 1.00 92.81 296 ASN A C 1
ATOM 2387 O O . ASN A 1 296 ? -5.153 10.605 22.891 1.00 92.81 296 ASN A O 1
ATOM 2391 N N . TYR A 1 297 ? -5.311 8.773 21.606 1.00 91.81 297 TYR A N 1
ATOM 2392 C CA . TYR A 1 297 ? -5.288 7.785 22.694 1.00 91.81 297 TYR A CA 1
ATOM 2393 C C . TYR A 1 297 ? -3.950 7.042 22.819 1.00 91.81 297 TYR A C 1
ATOM 2395 O O . TYR A 1 297 ? -3.788 6.197 23.696 1.00 91.81 297 TYR A O 1
ATOM 2403 N N . ARG A 1 298 ? -2.988 7.324 21.931 1.00 91.94 298 ARG A N 1
ATOM 2404 C CA . ARG A 1 298 ? -1.731 6.569 21.804 1.00 91.94 298 ARG A CA 1
ATOM 2405 C C . ARG A 1 298 ? -0.567 7.220 22.543 1.00 91.94 298 ARG A C 1
ATOM 2407 O O . ARG A 1 298 ? 0.264 6.526 23.109 1.00 91.94 298 ARG A O 1
ATOM 2414 N N . SER A 1 299 ? -0.477 8.538 22.490 1.00 94.31 299 SER A N 1
ATOM 2415 C CA . SER A 1 299 ? 0.708 9.310 22.853 1.00 94.31 299 SER A CA 1
ATOM 2416 C C . SER A 1 299 ? 0.393 10.264 23.997 1.00 94.31 299 SER A C 1
ATOM 2418 O O . SER A 1 299 ? -0.771 10.559 24.251 1.00 94.31 299 SER A O 1
ATOM 2420 N N . SER A 1 300 ? 1.424 10.712 24.709 1.00 94.88 300 SER A N 1
ATOM 2421 C CA . SER A 1 300 ? 1.295 11.704 25.777 1.00 94.88 300 SER A CA 1
ATOM 2422 C C . SER A 1 300 ? 1.122 13.122 25.226 1.00 94.88 300 SER A C 1
ATOM 2424 O O . SER A 1 300 ? 1.415 13.381 24.052 1.00 94.88 300 SER A O 1
ATOM 2426 N N . SER A 1 301 ? 0.707 14.068 26.075 1.00 93.44 301 SER A N 1
ATOM 2427 C CA . SER A 1 301 ? 0.534 15.469 25.661 1.00 93.44 301 SER A CA 1
ATOM 2428 C C . SER A 1 301 ? 1.818 16.076 25.096 1.00 93.44 301 SER A C 1
ATOM 2430 O O . SER A 1 301 ? 1.746 16.802 24.109 1.00 93.44 301 SER A O 1
ATOM 2432 N N . GLN A 1 302 ? 2.988 15.754 25.662 1.00 94.25 302 GLN A N 1
ATOM 2433 C CA . GLN A 1 302 ? 4.279 16.262 25.177 1.00 94.25 302 GLN A CA 1
ATOM 2434 C C . GLN A 1 302 ? 4.573 15.807 23.738 1.00 94.25 302 GLN A C 1
ATOM 2436 O O . GLN A 1 302 ? 4.936 16.623 22.890 1.00 94.25 302 GLN A O 1
ATOM 2441 N N . ILE A 1 303 ? 4.360 14.520 23.434 1.00 94.81 303 ILE A N 1
ATOM 2442 C CA . ILE A 1 303 ? 4.566 13.964 22.085 1.00 94.81 303 ILE A CA 1
ATOM 2443 C C . ILE A 1 303 ? 3.581 14.583 21.090 1.00 94.81 303 ILE A C 1
ATOM 2445 O O . ILE A 1 303 ? 3.985 14.999 20.002 1.00 94.81 303 ILE A O 1
ATOM 2449 N N . VAL A 1 304 ? 2.301 14.684 21.466 1.00 92.81 304 VAL A N 1
ATOM 2450 C CA . VAL A 1 304 ? 1.268 15.276 20.604 1.00 92.81 304 VAL A CA 1
ATOM 2451 C C . VAL A 1 304 ? 1.595 16.741 20.306 1.00 92.81 304 VAL A C 1
ATOM 2453 O O . VAL A 1 304 ? 1.613 17.127 19.139 1.00 92.81 304 VAL A O 1
ATO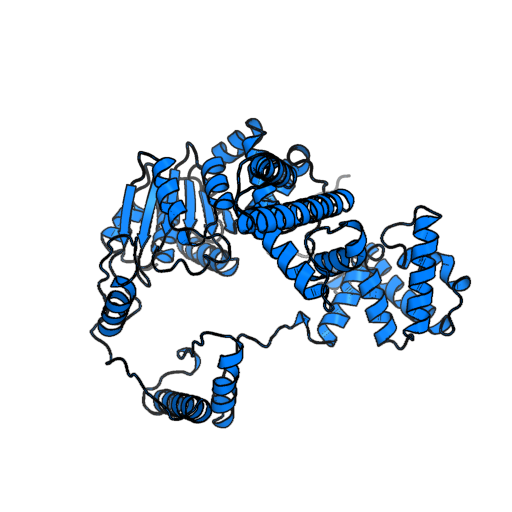M 2456 N N . GLN A 1 305 ? 1.955 17.536 21.314 1.00 92.00 305 GLN A N 1
ATOM 2457 C CA . GLN A 1 305 ? 2.307 18.946 21.130 1.00 92.00 305 GLN A CA 1
ATOM 2458 C C . GLN A 1 305 ? 3.527 19.134 20.223 1.00 92.00 305 GLN A C 1
ATOM 2460 O O . GLN A 1 305 ? 3.475 19.965 19.315 1.00 92.00 305 GLN A O 1
ATOM 2465 N N . LEU A 1 306 ? 4.600 18.353 20.413 1.00 92.31 306 LEU A N 1
ATOM 2466 C CA . LEU A 1 306 ? 5.762 18.425 19.523 1.00 92.31 306 LEU A CA 1
ATOM 2467 C C . LEU A 1 306 ? 5.369 18.077 18.082 1.00 92.31 306 LEU A C 1
ATOM 2469 O O . LEU A 1 306 ? 5.759 18.784 17.154 1.00 92.31 306 LEU A O 1
ATOM 2473 N N . SER A 1 307 ? 4.566 17.025 17.887 1.00 91.31 307 SER A N 1
ATOM 2474 C CA . SER A 1 307 ? 4.111 16.634 16.549 1.00 91.31 307 SER A CA 1
ATOM 2475 C C . SER A 1 307 ? 3.303 17.743 15.864 1.00 91.31 307 SER A C 1
ATOM 2477 O O . SER A 1 307 ? 3.535 18.029 14.691 1.00 91.31 307 SER A O 1
ATOM 2479 N N . GLN A 1 308 ? 2.436 18.440 16.608 1.00 89.06 308 GLN A N 1
ATOM 2480 C CA . GLN A 1 308 ? 1.658 19.568 16.096 1.00 89.06 308 GLN A CA 1
ATOM 2481 C C . GLN A 1 308 ? 2.541 20.762 15.723 1.00 89.06 308 GLN A C 1
ATOM 2483 O O . GLN A 1 308 ? 2.315 21.392 14.695 1.00 89.06 308 GLN A O 1
ATOM 2488 N N . GLN A 1 309 ? 3.561 21.067 16.529 1.00 90.44 309 GLN A N 1
ATOM 2489 C CA . GLN A 1 309 ? 4.501 22.151 16.228 1.00 90.44 309 GLN A CA 1
ATOM 2490 C C . GLN A 1 309 ? 5.316 21.869 14.965 1.00 90.44 309 GLN A C 1
ATOM 2492 O O . GLN A 1 309 ? 5.529 22.777 14.164 1.00 90.44 309 GLN A O 1
ATOM 2497 N N . LEU A 1 310 ? 5.751 20.620 14.771 1.00 89.38 310 LEU A N 1
ATOM 2498 C CA . LEU A 1 310 ? 6.478 20.216 13.568 1.00 89.38 310 LEU A CA 1
ATOM 2499 C C . LEU A 1 310 ? 5.586 20.317 12.326 1.00 89.38 310 LEU A C 1
ATOM 2501 O O . LEU A 1 310 ? 5.982 20.924 11.330 1.00 89.38 310 LEU A O 1
ATOM 2505 N N . ILE A 1 311 ? 4.370 19.768 12.394 1.00 87.56 311 ILE A N 1
ATOM 2506 C CA . ILE A 1 311 ? 3.482 19.681 11.231 1.00 87.56 311 ILE A CA 1
ATOM 2507 C C . ILE A 1 311 ? 2.846 21.021 10.844 1.00 87.56 311 ILE A C 1
ATOM 2509 O O . ILE A 1 311 ? 2.537 21.226 9.675 1.00 87.56 311 ILE A O 1
ATOM 2513 N N . ALA A 1 312 ? 2.717 21.968 11.781 1.00 86.69 312 ALA A N 1
ATOM 2514 C CA . ALA A 1 312 ? 2.172 23.305 11.521 1.00 86.69 312 ALA A CA 1
ATOM 2515 C C . ALA A 1 312 ? 2.979 24.119 10.490 1.00 86.69 312 ALA A C 1
ATOM 2517 O O . ALA A 1 312 ? 2.517 25.156 10.021 1.00 86.69 312 ALA A O 1
ATOM 2518 N N . THR A 1 313 ? 4.187 23.670 10.143 1.00 86.38 313 THR A N 1
ATOM 2519 C CA . THR A 1 313 ? 5.026 24.303 9.118 1.00 86.38 313 THR A CA 1
ATOM 2520 C C . THR A 1 313 ? 4.673 23.883 7.687 1.00 86.38 313 THR A C 1
ATOM 2522 O O . THR A 1 313 ? 5.142 24.521 6.742 1.00 86.38 313 THR A O 1
ATOM 2525 N N . ASN A 1 314 ? 3.847 22.845 7.507 1.00 83.75 314 ASN A N 1
ATOM 2526 C CA . ASN A 1 314 ? 3.489 22.328 6.188 1.00 83.75 314 ASN A CA 1
ATOM 2527 C C . ASN A 1 314 ? 2.438 23.211 5.485 1.00 83.75 314 ASN A C 1
ATOM 2529 O O . ASN A 1 314 ? 1.429 23.567 6.098 1.00 83.75 314 ASN A O 1
ATOM 2533 N N . PRO A 1 315 ? 2.628 23.537 4.192 1.00 75.88 315 PRO A N 1
ATOM 2534 C CA . PRO A 1 315 ? 1.623 24.244 3.405 1.00 75.88 315 PRO A CA 1
ATOM 2535 C C . PRO A 1 315 ? 0.441 23.324 3.043 1.00 75.88 315 PRO A C 1
ATOM 2537 O O . PRO A 1 315 ? 0.618 22.118 2.902 1.00 75.88 315 PRO A O 1
ATOM 2540 N N . GLU A 1 316 ? -0.743 23.912 2.832 1.00 72.81 316 GLU A N 1
ATOM 2541 C CA . GLU A 1 316 ? -1.941 23.232 2.289 1.00 72.81 316 GLU A CA 1
ATOM 2542 C C . GLU A 1 316 ? -2.477 22.039 3.108 1.00 72.81 316 GLU A C 1
ATOM 2544 O O . GLU A 1 316 ? -2.957 21.054 2.547 1.00 72.81 316 GLU A O 1
ATOM 2549 N N . ARG A 1 317 ? -2.421 22.143 4.437 1.00 76.56 317 ARG A N 1
ATOM 2550 C CA . ARG A 1 317 ? -2.945 21.155 5.390 1.00 76.56 317 ARG A CA 1
ATOM 2551 C C . ARG A 1 317 ? -4.403 21.438 5.770 1.00 76.56 317 ARG A C 1
ATOM 2553 O O . ARG A 1 317 ? -4.801 22.601 5.828 1.00 76.56 317 ARG A O 1
ATOM 2560 N N . GLU A 1 318 ? -5.172 20.403 6.104 1.00 76.12 318 GLU A N 1
ATOM 2561 C CA . GLU A 1 318 ? -6.472 20.575 6.758 1.00 76.12 318 GLU A CA 1
ATOM 2562 C C . GLU A 1 318 ? -6.290 21.004 8.230 1.00 76.12 318 GLU A C 1
ATOM 2564 O O . GLU A 1 318 ? -5.455 20.481 8.980 1.00 76.12 318 GLU A O 1
ATOM 2569 N N . ASP A 1 319 ? -7.077 21.980 8.683 1.00 71.19 319 ASP A N 1
ATOM 2570 C CA . ASP A 1 319 ? -6.995 22.472 10.058 1.00 71.19 319 ASP A CA 1
ATOM 2571 C C . ASP A 1 319 ? -7.530 21.428 11.046 1.00 71.19 319 ASP A C 1
ATOM 2573 O O . ASP A 1 319 ? -8.731 21.302 11.282 1.00 71.19 319 ASP A O 1
ATOM 2577 N N . LYS A 1 320 ? -6.612 20.690 11.676 1.00 77.00 320 LYS A N 1
ATOM 2578 C CA . LYS A 1 320 ? -6.921 19.771 12.779 1.00 77.00 320 LYS A CA 1
ATOM 2579 C C . LYS A 1 320 ? -6.050 20.027 14.003 1.00 77.00 320 LYS A C 1
ATOM 2581 O O . LYS A 1 320 ? -4.819 20.120 13.913 1.00 77.00 320 LYS A O 1
ATOM 2586 N N . THR A 1 321 ? -6.710 20.104 15.156 1.00 82.81 321 THR A N 1
ATOM 2587 C CA . THR A 1 321 ? -6.079 20.204 16.476 1.00 82.81 321 THR A CA 1
ATOM 2588 C C . THR A 1 321 ? -6.224 18.864 17.179 1.00 82.81 321 THR A C 1
ATOM 2590 O O . THR A 1 321 ? -7.332 18.363 17.299 1.00 82.81 321 THR A O 1
ATOM 2593 N N . LEU A 1 322 ? -5.112 18.276 17.620 1.00 87.81 322 LEU A N 1
ATOM 2594 C CA . LEU A 1 322 ? -5.104 17.019 18.355 1.00 87.81 322 LEU A CA 1
ATOM 2595 C C . LEU A 1 322 ? -4.964 17.267 19.851 1.00 87.81 322 LEU A C 1
ATOM 2597 O O . LEU A 1 322 ? -4.155 18.082 20.292 1.00 87.81 322 LEU A O 1
ATOM 2601 N N . HIS A 1 323 ? -5.724 16.508 20.628 1.00 90.00 323 HIS A N 1
ATOM 2602 C CA . HIS A 1 323 ? -5.718 16.539 22.080 1.00 90.00 323 HIS A CA 1
ATOM 2603 C C . HIS A 1 323 ? -5.371 15.152 22.617 1.00 90.00 323 HIS A C 1
ATOM 2605 O O . HIS A 1 323 ? -6.051 14.174 22.312 1.00 90.00 323 HIS A O 1
ATOM 2611 N N . SER A 1 324 ? -4.313 15.057 23.422 1.00 90.88 324 SER A N 1
ATOM 2612 C CA . SER A 1 324 ? -3.968 13.814 24.117 1.00 90.88 324 SER A CA 1
ATOM 2613 C C . SER A 1 324 ? -5.035 13.472 25.160 1.00 90.88 324 SER A C 1
ATOM 2615 O O . SER A 1 324 ? -5.423 14.317 25.964 1.00 90.88 324 SER A O 1
ATOM 2617 N N . HIS A 1 325 ? -5.491 12.221 25.162 1.00 89.12 325 HIS A N 1
ATOM 2618 C CA . HIS A 1 325 ? -6.259 11.634 26.259 1.00 89.12 325 HIS A CA 1
ATOM 2619 C C . HIS A 1 325 ? -5.350 11.213 27.425 1.00 89.12 325 HIS A C 1
ATOM 2621 O O . HIS A 1 325 ? -5.786 11.141 28.573 1.00 89.12 325 HIS A O 1
ATOM 2627 N N . ASN A 1 326 ? -4.086 10.918 27.129 1.00 88.81 326 ASN A N 1
ATOM 2628 C CA . ASN A 1 326 ? -3.100 10.514 28.120 1.00 88.81 326 ASN A CA 1
ATOM 2629 C C . ASN A 1 326 ? -2.533 11.745 28.843 1.00 88.81 326 ASN A C 1
ATOM 2631 O O . ASN A 1 326 ? -2.636 12.868 28.347 1.00 88.81 326 ASN A O 1
ATOM 2635 N N . GLY A 1 327 ? -1.917 11.527 30.008 1.00 90.19 327 GLY A N 1
ATOM 2636 C CA . GLY A 1 327 ? -1.232 12.585 30.753 1.00 90.19 327 GLY A CA 1
ATOM 2637 C C . GLY A 1 327 ? -0.032 13.174 30.001 1.00 90.19 327 GLY A C 1
ATOM 2638 O O . GLY A 1 327 ? 0.266 12.804 28.864 1.00 90.19 327 GLY A O 1
ATOM 2639 N N . ASP A 1 328 ? 0.687 14.084 30.657 1.00 90.88 328 ASP A N 1
ATOM 2640 C CA . ASP A 1 328 ? 1.777 14.826 30.013 1.00 90.88 328 ASP A CA 1
ATOM 2641 C C . ASP A 1 328 ? 2.911 13.922 29.510 1.00 90.88 328 ASP A C 1
ATOM 2643 O O . ASP A 1 328 ? 3.443 14.149 28.421 1.00 90.88 328 ASP A O 1
ATOM 2647 N N . GLY A 1 329 ? 3.196 12.834 30.228 1.00 89.75 329 GLY A N 1
ATOM 2648 C CA . GLY A 1 329 ? 4.289 11.914 29.916 1.00 89.75 329 GLY A CA 1
ATOM 2649 C C . GLY A 1 329 ? 5.664 12.538 30.155 1.00 89.75 329 GLY A C 1
ATOM 2650 O O . GLY A 1 329 ? 5.785 13.613 30.745 1.00 89.75 329 GLY A O 1
ATOM 2651 N N . GLU A 1 330 ? 6.708 11.841 29.716 1.00 90.00 330 GLU A N 1
ATOM 2652 C CA . GLU A 1 330 ? 8.082 12.315 29.871 1.00 90.00 330 GLU A CA 1
ATOM 2653 C C . GLU A 1 330 ? 8.448 13.422 28.876 1.00 90.00 330 GLU A C 1
ATOM 2655 O O . GLU A 1 330 ? 7.874 13.547 27.791 1.00 90.00 330 GLU A O 1
ATOM 2660 N N . ILE A 1 331 ? 9.452 14.219 29.248 1.00 91.38 331 ILE A N 1
ATOM 2661 C CA . ILE A 1 331 ? 10.033 15.223 28.358 1.00 91.38 331 ILE A CA 1
ATOM 2662 C C . ILE A 1 331 ? 10.817 14.514 27.254 1.00 91.38 331 ILE A C 1
ATOM 2664 O O . ILE A 1 331 ? 11.641 13.636 27.508 1.00 91.38 331 ILE A O 1
ATOM 2668 N N . ILE A 1 332 ? 10.599 14.957 26.020 1.00 93.00 332 ILE A N 1
ATOM 2669 C CA . ILE A 1 332 ? 11.271 14.422 24.838 1.00 93.00 332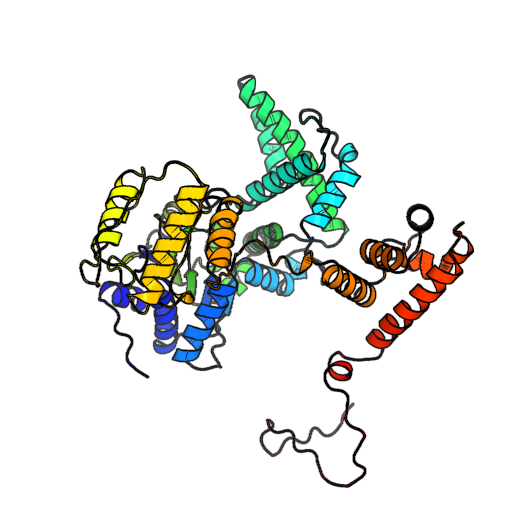 ILE A CA 1
ATOM 2670 C C . ILE A 1 332 ? 12.763 14.767 24.902 1.00 93.00 332 ILE A C 1
ATOM 2672 O O . ILE A 1 332 ? 13.145 15.939 24.947 1.00 93.00 332 ILE A O 1
ATOM 2676 N N . LYS A 1 333 ? 13.617 13.738 24.897 1.00 93.69 333 LYS A N 1
ATOM 2677 C CA . LYS A 1 333 ? 15.077 13.884 24.929 1.00 93.69 333 LYS A CA 1
ATOM 2678 C C . LYS A 1 333 ? 15.617 14.028 23.504 1.00 93.69 333 LYS A C 1
ATOM 2680 O O . LYS A 1 333 ? 15.352 13.189 22.648 1.00 93.69 333 LYS A O 1
ATOM 2685 N N . VAL A 1 334 ? 16.419 15.063 23.262 1.00 94.38 334 VAL A N 1
ATOM 2686 C CA . VAL A 1 334 ? 17.189 15.230 22.019 1.00 94.38 334 VAL A CA 1
ATOM 2687 C C . VAL A 1 334 ? 18.665 15.138 22.366 1.00 94.38 334 VAL A C 1
ATOM 2689 O O . VAL A 1 334 ? 19.173 15.946 23.144 1.00 94.38 334 VAL A O 1
ATOM 2692 N N . VAL A 1 335 ? 19.355 14.153 21.795 1.00 95.69 335 VAL A N 1
ATOM 2693 C CA . VAL A 1 335 ? 20.767 13.889 22.086 1.00 95.69 335 VAL A CA 1
ATOM 2694 C C . VAL A 1 335 ? 21.600 14.087 20.834 1.00 95.69 335 VAL A C 1
ATOM 2696 O O . VAL A 1 335 ? 21.295 13.557 19.772 1.00 95.69 335 VAL A O 1
ATOM 2699 N N . LYS A 1 336 ? 22.667 14.874 20.972 1.00 96.88 336 LYS A N 1
ATOM 2700 C CA . LYS A 1 336 ? 23.667 15.081 19.928 1.00 96.88 336 LYS A CA 1
ATOM 2701 C C . LYS A 1 336 ? 24.924 14.306 20.292 1.00 96.88 336 LYS A C 1
ATOM 2703 O O . LYS A 1 336 ? 25.530 14.576 21.328 1.00 96.88 336 LYS A O 1
ATOM 2708 N N . THR A 1 337 ? 25.336 13.398 19.421 1.00 96.81 337 THR A N 1
ATOM 2709 C CA . THR A 1 337 ? 26.576 12.631 19.567 1.00 96.81 337 THR A CA 1
ATOM 2710 C C . THR A 1 337 ? 27.658 13.125 18.594 1.00 96.81 337 THR A C 1
ATOM 2712 O O . THR A 1 337 ? 27.353 13.870 17.657 1.00 96.81 337 THR A O 1
ATOM 2715 N N . PRO A 1 338 ? 28.940 12.775 18.818 1.00 96.38 338 PRO A N 1
ATOM 2716 C CA . PRO A 1 338 ? 30.034 13.164 17.922 1.00 96.38 338 PRO A CA 1
ATOM 2717 C C . PRO A 1 338 ? 30.010 12.460 16.558 1.00 96.38 338 PRO A C 1
ATOM 2719 O O . PRO A 1 338 ? 30.418 13.052 15.562 1.00 96.38 338 PRO A O 1
ATOM 2722 N N . ASP A 1 339 ? 29.556 11.205 16.522 1.00 96.12 339 ASP A N 1
ATOM 2723 C CA . ASP A 1 339 ? 29.546 10.348 15.337 1.00 96.12 339 ASP A CA 1
ATOM 2724 C C . ASP A 1 339 ? 28.466 9.250 15.425 1.00 96.12 339 ASP A C 1
ATOM 2726 O O . ASP A 1 339 ? 27.827 9.048 16.466 1.00 96.12 339 ASP A O 1
ATOM 2730 N N . ASP A 1 340 ? 28.282 8.529 14.315 1.00 94.25 340 ASP A N 1
ATOM 2731 C CA . ASP A 1 340 ? 27.296 7.455 14.155 1.00 94.25 340 ASP A CA 1
ATOM 2732 C C . ASP A 1 340 ? 27.496 6.280 15.120 1.00 94.25 340 ASP A C 1
ATOM 2734 O O . ASP A 1 340 ? 26.521 5.651 15.534 1.00 94.25 340 ASP A O 1
ATOM 2738 N N . SER A 1 341 ? 28.748 5.960 15.462 1.00 94.50 341 SER A N 1
ATOM 2739 C CA . SER A 1 341 ? 29.061 4.849 16.365 1.00 94.50 341 SER A CA 1
ATOM 2740 C C . SER A 1 341 ? 28.695 5.212 17.800 1.00 94.50 341 SER A C 1
ATOM 2742 O O . SER A 1 341 ? 28.139 4.393 18.527 1.00 94.50 341 SER A O 1
ATOM 2744 N N . SER A 1 342 ? 28.982 6.452 18.190 1.00 96.81 342 SER A N 1
ATOM 2745 C CA . SER A 1 342 ? 28.631 7.023 19.486 1.00 96.81 342 SER A CA 1
ATOM 2746 C C . SER A 1 342 ? 27.118 7.146 19.648 1.00 96.81 342 SER A C 1
ATOM 2748 O O . SER A 1 342 ? 26.600 6.891 20.729 1.00 96.81 342 SER A O 1
ATOM 2750 N N . GLU A 1 343 ? 26.398 7.489 18.575 1.00 97.38 343 GLU A N 1
ATOM 2751 C CA . GLU A 1 343 ? 24.931 7.463 18.551 1.00 97.38 343 GLU A CA 1
ATOM 2752 C C . GLU A 1 343 ? 24.382 6.054 18.795 1.00 97.38 343 GLU A C 1
ATOM 2754 O O . GLU A 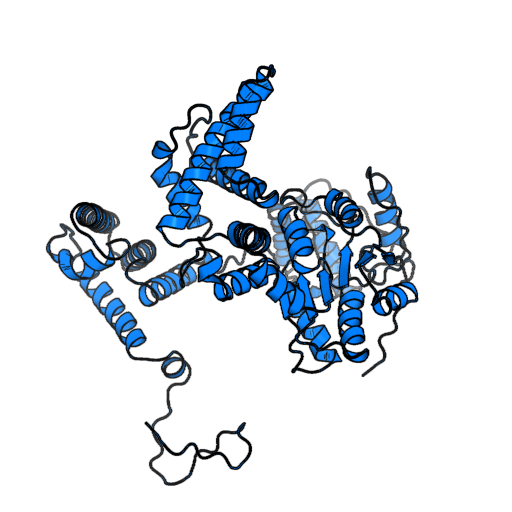1 343 ? 23.541 5.863 19.670 1.00 97.38 343 GLU A O 1
ATOM 2759 N N . ALA A 1 344 ? 24.884 5.056 18.060 1.00 96.94 344 ALA A N 1
ATOM 2760 C CA . ALA A 1 344 ? 24.432 3.675 18.199 1.00 96.94 344 ALA A CA 1
ATOM 2761 C C . ALA A 1 344 ? 24.703 3.113 19.601 1.00 96.94 344 ALA A C 1
ATOM 2763 O O . ALA A 1 344 ? 23.840 2.447 20.172 1.00 96.94 344 ALA A O 1
ATOM 2764 N N . GLN A 1 345 ? 25.874 3.419 20.168 1.00 97.00 345 GLN A N 1
ATOM 2765 C CA . GLN A 1 345 ? 26.224 3.021 21.527 1.00 97.00 345 GLN A CA 1
ATOM 2766 C C . GLN A 1 345 ? 25.322 3.701 22.560 1.00 97.00 345 GLN A C 1
ATOM 2768 O O . GLN A 1 345 ? 24.796 3.017 23.430 1.00 97.00 345 GLN A O 1
ATOM 2773 N N . TRP A 1 346 ? 25.089 5.011 22.427 1.00 97.69 346 TRP A N 1
ATOM 2774 C CA . TRP A 1 346 ? 24.210 5.752 23.331 1.00 97.69 346 TRP A CA 1
ATOM 2775 C C . TRP A 1 346 ? 22.779 5.200 23.315 1.00 97.69 346 TRP A C 1
ATOM 2777 O O . TRP A 1 346 ? 22.201 4.976 24.374 1.00 97.69 346 TRP A O 1
ATOM 2787 N N . VAL A 1 347 ? 22.226 4.913 22.129 1.00 97.38 347 VAL A N 1
ATOM 2788 C CA . VAL A 1 347 ? 20.897 4.291 21.998 1.00 97.38 347 VAL A CA 1
ATOM 2789 C C . VAL A 1 347 ? 20.873 2.916 22.666 1.00 97.38 347 VAL A C 1
ATOM 2791 O O . VAL A 1 347 ? 19.934 2.606 23.390 1.00 97.38 347 VAL A O 1
ATOM 2794 N N . ALA A 1 348 ? 21.904 2.092 22.463 1.00 97.50 348 ALA A N 1
ATOM 2795 C CA . ALA A 1 348 ? 21.980 0.771 23.079 1.00 97.50 348 ALA A CA 1
ATOM 2796 C C . ALA A 1 348 ? 22.128 0.841 24.612 1.00 97.50 348 ALA A C 1
ATOM 2798 O O . ALA A 1 348 ? 21.579 -0.007 25.313 1.00 97.50 348 ALA A O 1
ATOM 2799 N N . ASP A 1 349 ? 22.854 1.837 25.132 1.00 97.38 349 ASP A N 1
ATOM 2800 C CA . ASP A 1 349 ? 22.980 2.107 26.568 1.00 97.38 349 ASP A CA 1
ATOM 2801 C C . ASP A 1 349 ? 21.641 2.571 27.169 1.00 97.38 349 ASP A C 1
ATOM 2803 O O . ASP A 1 349 ? 21.240 2.062 28.212 1.00 97.38 349 ASP A O 1
ATOM 2807 N N . GLU A 1 350 ? 20.914 3.477 26.503 1.00 96.69 350 GLU A N 1
ATOM 2808 C CA . GLU A 1 350 ? 19.600 3.942 26.976 1.00 96.69 350 GLU A CA 1
ATOM 2809 C C . GLU A 1 350 ? 18.559 2.819 26.934 1.00 96.69 350 GLU A C 1
ATOM 2811 O O . GLU A 1 350 ? 17.799 2.661 27.882 1.00 96.69 350 GLU A O 1
ATOM 2816 N N . ILE A 1 351 ? 18.549 1.984 25.890 1.00 97.06 351 ILE A N 1
ATOM 2817 C CA . ILE A 1 351 ? 17.657 0.815 25.819 1.00 97.06 351 ILE A CA 1
ATOM 2818 C C . ILE A 1 351 ? 17.965 -0.173 26.947 1.00 97.06 351 ILE A C 1
ATOM 2820 O O . ILE A 1 351 ? 17.044 -0.667 27.590 1.00 97.06 351 ILE A O 1
ATOM 2824 N N . GLN A 1 352 ? 19.246 -0.436 27.224 1.00 96.75 352 GLN A N 1
ATOM 2825 C CA . GLN A 1 352 ? 19.633 -1.277 28.356 1.00 96.75 352 GLN A CA 1
ATOM 2826 C C . GLN A 1 352 ? 19.128 -0.691 29.680 1.00 96.75 352 GLN A C 1
ATOM 2828 O O . GLN A 1 352 ? 18.551 -1.420 30.481 1.00 96.75 352 GLN A O 1
ATOM 2833 N N . ARG A 1 353 ? 19.297 0.621 29.881 1.00 96.19 353 ARG A N 1
ATOM 2834 C CA . ARG A 1 353 ? 18.810 1.328 31.068 1.00 96.19 353 ARG A CA 1
ATOM 2835 C C . ARG A 1 353 ? 17.293 1.193 31.225 1.00 96.19 353 ARG A C 1
ATOM 2837 O O . ARG A 1 353 ? 16.835 0.858 32.308 1.00 96.19 353 ARG A O 1
ATOM 2844 N N . LEU A 1 354 ? 16.522 1.400 30.154 1.00 95.62 354 LEU A N 1
ATOM 2845 C CA . LEU A 1 354 ? 15.060 1.254 30.165 1.00 95.62 354 LEU A CA 1
ATOM 2846 C C . LEU A 1 354 ? 14.623 -0.170 30.551 1.00 95.62 354 LEU A C 1
ATOM 2848 O O . LEU A 1 354 ? 13.693 -0.334 31.336 1.00 95.62 354 LEU A O 1
ATOM 2852 N N . ILE A 1 355 ? 15.318 -1.195 30.048 1.00 95.44 355 ILE A N 1
ATOM 2853 C CA . ILE A 1 355 ? 15.024 -2.599 30.374 1.00 95.44 355 ILE A CA 1
ATOM 2854 C C . ILE A 1 355 ? 15.368 -2.920 31.836 1.00 95.44 355 ILE A C 1
ATOM 2856 O O . ILE A 1 355 ? 14.616 -3.614 32.514 1.00 95.44 355 ILE A O 1
ATOM 2860 N N . GLU A 1 356 ? 16.513 -2.444 32.327 1.00 94.38 356 GLU A N 1
ATOM 2861 C CA . GLU A 1 356 ? 17.011 -2.785 33.666 1.00 94.38 356 GLU A CA 1
ATOM 2862 C C . GLU A 1 356 ? 16.352 -1.966 34.788 1.00 94.38 356 GLU A C 1
ATOM 2864 O O . GLU A 1 356 ? 16.174 -2.482 35.893 1.00 94.38 356 GLU A O 1
ATOM 2869 N N . GLU A 1 357 ? 16.006 -0.702 34.529 1.00 95.50 357 GLU A N 1
ATOM 2870 C CA . GLU A 1 357 ? 15.530 0.244 35.549 1.00 95.50 357 GLU A CA 1
ATOM 2871 C C . GLU A 1 357 ? 14.019 0.507 35.500 1.00 95.50 357 GLU A C 1
ATOM 2873 O O . GLU A 1 357 ? 13.432 0.815 36.538 1.00 95.50 357 GLU A O 1
ATOM 2878 N N . GLU A 1 358 ? 13.387 0.409 34.327 1.00 90.94 358 GLU A N 1
ATOM 2879 C CA . GLU A 1 358 ? 11.991 0.830 34.114 1.00 90.94 358 GLU A CA 1
ATOM 2880 C C . GLU A 1 358 ? 11.043 -0.332 33.772 1.00 90.94 358 GLU A C 1
ATOM 2882 O O . GLU A 1 358 ? 9.876 -0.098 33.468 1.00 90.94 358 GLU A O 1
ATOM 2887 N N . ASP A 1 359 ? 11.523 -1.580 33.870 1.00 89.56 359 ASP A N 1
ATOM 2888 C CA . ASP A 1 359 ? 10.763 -2.814 33.589 1.00 89.56 359 ASP A CA 1
ATOM 2889 C C . ASP A 1 359 ? 10.133 -2.828 32.179 1.00 89.56 359 ASP A C 1
ATOM 2891 O O . ASP A 1 359 ? 9.103 -3.457 31.941 1.00 89.56 359 ASP A O 1
ATOM 2895 N N . ILE A 1 360 ? 10.755 -2.119 31.227 1.00 94.44 360 ILE A N 1
ATOM 2896 C CA . ILE A 1 360 ? 10.318 -2.081 29.829 1.00 94.44 360 ILE A CA 1
ATOM 2897 C C . ILE A 1 360 ? 10.843 -3.318 29.111 1.00 94.44 360 ILE A C 1
ATOM 2899 O O . ILE A 1 360 ? 12.037 -3.628 29.136 1.00 94.44 360 ILE A O 1
ATOM 2903 N N . THR A 1 361 ? 9.964 -4.020 28.408 1.00 94.69 361 THR A N 1
ATOM 2904 C CA . THR A 1 361 ? 10.379 -5.187 27.632 1.00 94.69 361 THR A CA 1
ATOM 2905 C C . THR A 1 361 ? 11.000 -4.767 26.293 1.00 94.69 361 THR A C 1
ATOM 2907 O O . THR A 1 361 ? 10.578 -3.775 25.695 1.00 94.69 361 THR A O 1
ATOM 2910 N N . PRO A 1 362 ? 11.979 -5.518 25.746 1.00 92.44 362 PRO A N 1
ATOM 2911 C CA . PRO A 1 362 ? 12.574 -5.192 24.445 1.00 92.44 362 PRO A CA 1
ATOM 2912 C C . PRO A 1 362 ? 11.556 -5.051 23.299 1.00 92.44 362 PRO A C 1
ATOM 2914 O O . PRO A 1 362 ? 11.801 -4.311 22.352 1.00 92.44 362 PRO A O 1
ATOM 2917 N N . GLU A 1 363 ? 10.419 -5.747 23.384 1.00 92.94 363 GLU A N 1
ATOM 2918 C CA . GLU A 1 363 ? 9.343 -5.737 22.381 1.00 92.94 363 GLU A CA 1
ATOM 2919 C C . GLU A 1 363 ? 8.565 -4.409 22.337 1.00 92.94 363 GLU A C 1
ATOM 2921 O O . GLU A 1 363 ? 7.945 -4.086 21.324 1.00 92.94 363 GLU A O 1
ATOM 2926 N N . GLU A 1 364 ? 8.620 -3.614 23.408 1.00 94.06 364 GLU A N 1
ATOM 2927 C CA . GLU A 1 364 ? 7.971 -2.300 23.499 1.00 94.06 364 GLU A CA 1
ATOM 2928 C C . GLU A 1 364 ? 8.834 -1.172 22.912 1.00 94.06 364 GLU A C 1
ATOM 2930 O O . GLU A 1 364 ? 8.375 -0.036 22.768 1.00 94.06 364 GLU A O 1
ATOM 2935 N N . ILE A 1 365 ? 10.083 -1.472 22.542 1.00 95.12 365 ILE A N 1
ATOM 2936 C CA . ILE A 1 365 ? 11.065 -0.489 22.091 1.00 95.12 365 ILE A CA 1
ATOM 2937 C C . ILE A 1 365 ? 11.246 -0.575 20.575 1.00 95.12 365 ILE A C 1
ATOM 2939 O O . ILE A 1 365 ? 11.655 -1.593 20.020 1.00 95.12 365 ILE A O 1
ATOM 2943 N N . PHE A 1 366 ? 11.034 0.55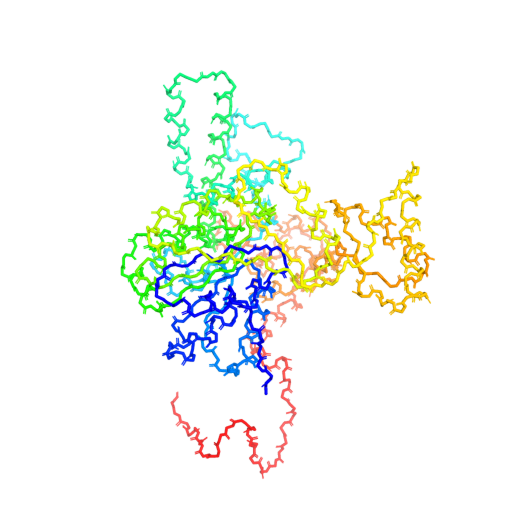5 19.898 1.00 95.00 366 PHE A N 1
ATOM 2944 C CA . PHE A 1 366 ? 11.226 0.680 18.455 1.00 95.00 366 PHE A CA 1
ATOM 2945 C C . PHE A 1 366 ? 12.316 1.702 18.127 1.00 95.00 366 PHE A C 1
ATOM 2947 O O . PHE A 1 366 ? 12.257 2.853 18.557 1.00 95.00 366 PHE A O 1
ATOM 2954 N N . VAL A 1 367 ? 13.282 1.301 17.293 1.00 94.50 367 VAL A N 1
ATOM 2955 C CA . VAL A 1 367 ? 14.298 2.199 16.722 1.00 94.50 367 VAL A CA 1
ATOM 2956 C C . VAL A 1 367 ? 13.943 2.480 15.264 1.00 94.50 367 VAL A C 1
ATOM 2958 O O . VAL A 1 367 ? 14.029 1.597 14.410 1.00 94.50 367 VAL A O 1
ATOM 2961 N N . LEU A 1 368 ? 13.537 3.717 14.974 1.00 94.12 368 LEU A N 1
ATOM 2962 C CA . LEU A 1 368 ? 13.133 4.147 13.635 1.00 94.12 368 LEU A CA 1
ATOM 2963 C C . LEU A 1 368 ? 14.262 4.930 12.962 1.00 94.12 368 LEU A C 1
ATOM 2965 O O . LEU A 1 368 ? 14.748 5.922 13.498 1.00 94.12 368 LEU A O 1
ATOM 2969 N N . THR A 1 369 ? 14.651 4.511 11.759 1.00 92.75 369 THR A N 1
ATOM 2970 C CA . THR A 1 369 ? 15.674 5.189 10.951 1.00 92.75 369 THR A CA 1
ATOM 2971 C C . THR A 1 369 ? 15.108 5.643 9.614 1.00 92.75 369 THR A C 1
ATOM 2973 O O . THR A 1 369 ? 14.175 5.045 9.075 1.00 92.75 369 THR A O 1
ATOM 2976 N N . ARG A 1 370 ? 15.688 6.701 9.031 1.00 89.81 370 ARG A N 1
ATOM 2977 C CA . ARG A 1 370 ? 15.219 7.224 7.739 1.00 89.81 370 ARG A CA 1
ATOM 2978 C C . ARG A 1 370 ? 15.476 6.246 6.594 1.00 89.81 370 ARG A C 1
ATOM 2980 O O . ARG A 1 370 ? 14.603 6.073 5.744 1.00 89.81 370 ARG A O 1
ATOM 2987 N N . LYS A 1 371 ? 16.665 5.635 6.548 1.00 85.69 371 LYS A N 1
ATOM 2988 C CA . LYS A 1 371 ? 17.009 4.587 5.580 1.00 85.69 371 LYS A CA 1
ATOM 2989 C C . LYS A 1 371 ? 17.156 3.255 6.297 1.00 85.69 371 LYS A C 1
ATOM 2991 O O . LYS A 1 371 ? 17.674 3.184 7.410 1.00 85.69 371 LYS A O 1
ATOM 2996 N N . ARG A 1 372 ? 16.776 2.174 5.609 1.00 82.25 372 ARG A N 1
ATOM 2997 C CA . ARG A 1 372 ? 16.921 0.805 6.129 1.00 82.25 372 ARG A CA 1
ATOM 2998 C C . ARG A 1 372 ? 18.371 0.487 6.504 1.00 82.25 372 ARG A C 1
ATOM 3000 O O . ARG A 1 372 ? 18.602 -0.089 7.562 1.00 82.25 372 ARG A O 1
ATOM 3007 N N . ALA A 1 373 ? 19.336 0.890 5.673 1.00 82.75 373 ALA A N 1
ATOM 3008 C CA . ALA A 1 373 ? 20.763 0.638 5.899 1.00 82.75 373 ALA A CA 1
ATOM 3009 C C . ALA A 1 373 ? 21.278 1.236 7.222 1.00 82.75 373 ALA A C 1
ATOM 3011 O O . ALA A 1 373 ? 22.104 0.613 7.889 1.00 82.75 373 ALA A O 1
ATOM 3012 N N . ASP A 1 374 ? 20.729 2.381 7.637 1.00 88.88 374 ASP A N 1
ATOM 3013 C CA . ASP A 1 374 ? 21.123 3.074 8.866 1.00 88.88 374 ASP A CA 1
ATOM 3014 C C . ASP A 1 374 ? 20.709 2.288 10.121 1.00 88.88 374 ASP A C 1
ATOM 3016 O O . ASP A 1 374 ? 21.320 2.443 11.168 1.00 88.88 374 ASP A O 1
ATOM 3020 N N . GLY A 1 375 ? 19.716 1.395 10.031 1.00 91.06 375 GLY A N 1
ATOM 3021 C CA . GLY A 1 375 ? 19.278 0.559 11.156 1.00 91.06 375 GLY A CA 1
ATOM 3022 C C . GLY A 1 375 ? 20.322 -0.470 11.608 1.00 91.06 375 GLY A C 1
ATOM 3023 O O . GLY A 1 375 ? 20.309 -0.914 12.758 1.00 91.06 375 GLY A O 1
ATOM 3024 N N . LYS A 1 376 ? 21.261 -0.838 10.725 1.00 89.69 376 LYS A N 1
ATOM 3025 C CA . LYS A 1 376 ? 22.242 -1.897 10.992 1.00 89.69 376 LYS A CA 1
ATOM 3026 C C . LYS A 1 376 ? 23.158 -1.566 12.174 1.00 89.69 376 LYS A C 1
ATOM 3028 O O . LYS A 1 376 ? 23.382 -2.435 13.010 1.00 89.69 376 LYS A O 1
ATOM 3033 N N . LYS A 1 377 ? 23.633 -0.317 12.280 1.00 93.25 377 LYS A N 1
ATOM 3034 C CA . LYS A 1 377 ? 24.549 0.105 13.358 1.00 93.25 377 LYS A CA 1
ATOM 3035 C C . LYS A 1 377 ? 23.925 -0.059 14.750 1.00 93.25 377 LYS A C 1
ATOM 3037 O O . LYS A 1 377 ? 24.597 -0.532 15.660 1.00 93.25 377 LYS A O 1
ATOM 3042 N N . TYR A 1 378 ? 22.631 0.236 14.898 1.00 95.44 378 TYR A N 1
ATOM 3043 C CA . TYR A 1 378 ? 21.911 0.041 16.161 1.00 95.44 378 TYR A CA 1
ATOM 3044 C C . TYR A 1 378 ? 21.687 -1.444 16.458 1.00 95.44 378 TYR A C 1
ATOM 3046 O O . TYR A 1 378 ? 21.875 -1.873 17.592 1.00 95.44 378 TYR A O 1
ATOM 3054 N N . SER A 1 379 ? 21.349 -2.250 15.441 1.00 93.00 379 SER A N 1
ATOM 3055 C CA . SER A 1 379 ? 21.215 -3.703 15.615 1.00 93.00 379 SER A CA 1
ATOM 3056 C C . SER A 1 379 ? 22.520 -4.344 16.091 1.00 93.00 379 SER A C 1
ATOM 3058 O O . SER A 1 379 ? 22.493 -5.173 17.000 1.00 93.00 379 SER A O 1
ATOM 3060 N N . ASP A 1 380 ? 23.656 -3.960 15.508 1.00 92.50 380 ASP A N 1
ATOM 3061 C CA . ASP A 1 380 ? 24.963 -4.495 15.888 1.00 92.50 380 ASP A CA 1
ATOM 3062 C C . ASP A 1 380 ? 25.356 -4.060 17.317 1.00 92.50 380 ASP A C 1
ATOM 3064 O O . ASP A 1 380 ? 25.828 -4.890 18.097 1.00 92.50 380 ASP A O 1
ATOM 3068 N N . ALA A 1 381 ? 25.079 -2.806 17.705 1.00 96.00 381 ALA A N 1
ATOM 3069 C CA . ALA A 1 381 ? 25.311 -2.307 19.066 1.00 96.00 381 ALA A CA 1
ATOM 3070 C C . ALA A 1 381 ? 24.456 -3.037 20.125 1.00 96.00 381 ALA A C 1
ATOM 3072 O O . ALA A 1 381 ? 24.980 -3.466 21.155 1.00 96.00 381 ALA A O 1
ATOM 3073 N N . LEU A 1 382 ? 23.163 -3.254 19.851 1.00 95.44 382 LEU A N 1
ATOM 3074 C CA . LEU A 1 382 ? 22.253 -4.000 20.733 1.00 95.44 382 LEU A CA 1
ATOM 3075 C C . LEU A 1 382 ? 22.674 -5.467 20.890 1.00 95.44 382 LEU A C 1
ATOM 3077 O O . LEU A 1 382 ? 22.724 -5.984 22.008 1.00 95.44 382 LEU A O 1
ATOM 3081 N N . LYS A 1 383 ? 23.076 -6.125 19.793 1.00 92.81 383 LYS A N 1
ATOM 3082 C CA . LYS A 1 383 ? 23.632 -7.490 19.835 1.00 92.81 383 LYS A CA 1
ATOM 3083 C C . LYS A 1 383 ? 24.908 -7.567 20.665 1.00 92.81 383 LYS A C 1
ATOM 3085 O O . LYS A 1 383 ? 25.094 -8.545 21.384 1.00 92.81 383 LYS A O 1
ATOM 3090 N N . GLY A 1 384 ? 25.762 -6.544 20.598 1.00 92.94 384 GLY A N 1
ATOM 3091 C CA . GLY A 1 384 ? 26.961 -6.436 21.434 1.00 92.94 384 GLY A CA 1
ATOM 3092 C C . GLY A 1 384 ? 26.655 -6.454 22.937 1.00 92.94 384 GLY A C 1
ATOM 3093 O O . GLY A 1 384 ? 27.460 -6.959 23.716 1.00 92.94 384 GLY A O 1
ATOM 3094 N N . LYS A 1 385 ? 25.468 -5.981 23.335 1.00 94.81 385 LYS A N 1
ATOM 3095 C CA . LYS A 1 385 ? 24.943 -6.032 24.710 1.00 94.81 385 LYS A CA 1
ATOM 3096 C C . LYS A 1 385 ? 24.079 -7.258 25.008 1.00 94.81 385 LYS A C 1
ATOM 3098 O O . LYS A 1 385 ? 23.521 -7.352 26.094 1.00 94.81 385 LYS A O 1
ATOM 3103 N N . MET A 1 386 ? 23.967 -8.197 24.067 1.00 93.75 386 MET A N 1
ATOM 3104 C CA . MET A 1 386 ? 23.082 -9.364 24.158 1.00 93.75 386 MET A CA 1
ATOM 3105 C C . MET A 1 386 ? 21.591 -9.004 24.302 1.00 93.75 386 MET A C 1
ATOM 3107 O O . MET A 1 386 ? 20.810 -9.809 24.803 1.00 93.75 386 MET A O 1
ATOM 3111 N N . ILE A 1 387 ? 21.181 -7.822 23.828 1.00 94.44 387 ILE A N 1
ATOM 3112 C CA . ILE A 1 387 ? 19.772 -7.418 23.786 1.00 94.44 387 ILE A CA 1
ATOM 3113 C C . ILE A 1 387 ? 19.132 -8.024 22.523 1.00 94.44 387 ILE A C 1
ATOM 3115 O O . ILE A 1 387 ? 19.681 -7.854 21.426 1.00 94.44 387 ILE A O 1
ATOM 3119 N N . PRO A 1 388 ? 17.995 -8.740 22.636 1.00 91.81 388 PRO A N 1
ATOM 3120 C CA . PRO A 1 388 ? 17.271 -9.257 21.479 1.00 91.81 388 PRO A CA 1
ATOM 3121 C C . PRO A 1 388 ? 16.864 -8.126 20.531 1.00 91.81 388 PRO A C 1
ATOM 3123 O O . PRO A 1 388 ? 16.341 -7.104 20.963 1.00 91.81 388 PRO A O 1
ATOM 3126 N N . VAL A 1 389 ? 17.097 -8.306 19.230 1.00 90.94 389 VAL A N 1
ATOM 3127 C CA . VAL A 1 389 ? 16.743 -7.306 18.217 1.00 90.94 389 VAL A CA 1
ATOM 3128 C C . VAL A 1 389 ? 16.226 -7.975 16.953 1.00 90.94 389 VAL A C 1
ATOM 3130 O O . VAL A 1 389 ? 16.888 -8.840 16.371 1.00 90.94 389 VAL A O 1
ATOM 3133 N N . GLU A 1 390 ? 15.064 -7.524 16.493 1.00 88.12 390 GLU A N 1
ATOM 3134 C CA . GLU A 1 390 ? 14.554 -7.827 15.164 1.00 88.12 390 GLU A CA 1
ATOM 3135 C C . GLU A 1 390 ? 14.901 -6.677 14.213 1.00 88.12 390 GLU A C 1
ATOM 3137 O O . GLU A 1 390 ? 14.545 -5.523 14.438 1.00 88.12 390 GLU A O 1
ATOM 3142 N N . TYR A 1 391 ? 15.613 -6.986 13.129 1.00 84.44 391 TYR A N 1
ATOM 3143 C CA . TYR A 1 391 ? 15.946 -6.007 12.098 1.00 84.44 391 TYR A CA 1
ATOM 3144 C C . TYR A 1 391 ? 15.155 -6.297 10.820 1.00 84.44 391 TYR A C 1
ATOM 3146 O O . TYR A 1 391 ? 15.482 -7.214 10.053 1.00 84.44 391 TYR A O 1
ATOM 3154 N N . VAL A 1 392 ? 14.127 -5.477 10.580 1.00 68.56 392 VAL A N 1
ATOM 3155 C CA . VAL A 1 392 ? 13.271 -5.505 9.383 1.00 68.56 392 VAL A CA 1
ATOM 3156 C C . VAL A 1 392 ? 14.065 -5.002 8.171 1.00 68.56 392 VAL A C 1
ATOM 3158 O O . VAL A 1 392 ? 13.979 -3.856 7.736 1.00 68.56 392 VAL A O 1
ATOM 3161 N N . GLY A 1 393 ? 14.908 -5.881 7.642 1.00 56.62 393 GLY A N 1
ATOM 3162 C CA . GLY A 1 393 ? 15.747 -5.617 6.475 1.00 56.62 393 GLY A CA 1
ATOM 3163 C C . GLY A 1 393 ? 16.461 -6.847 5.920 1.00 56.62 393 GLY A C 1
ATOM 3164 O O . GLY A 1 393 ? 16.916 -6.800 4.780 1.00 56.62 393 GLY A O 1
ATOM 3165 N N . ASN A 1 394 ? 16.536 -7.951 6.680 1.00 51.88 394 ASN A N 1
ATOM 3166 C CA . ASN A 1 394 ? 17.437 -9.061 6.348 1.00 51.88 394 ASN A CA 1
ATOM 3167 C C . ASN A 1 394 ? 16.799 -10.460 6.262 1.00 51.88 394 ASN A C 1
ATOM 3169 O O . ASN A 1 394 ? 17.491 -11.409 5.914 1.00 51.88 394 ASN A O 1
ATOM 3173 N N . LEU A 1 395 ? 15.494 -10.618 6.505 1.00 51.19 395 LEU A N 1
ATOM 3174 C CA . LEU A 1 395 ? 14.796 -11.887 6.252 1.00 51.19 395 LEU A CA 1
ATOM 3175 C C . LEU A 1 395 ? 14.099 -11.859 4.890 1.00 51.19 395 LEU A C 1
ATOM 3177 O O . LEU A 1 395 ? 12.898 -12.073 4.760 1.00 51.19 395 LEU A O 1
ATOM 3181 N N . GLN A 1 396 ? 14.881 -11.638 3.831 1.00 59.38 396 GLN A N 1
ATOM 3182 C CA . GLN A 1 396 ? 14.459 -12.057 2.497 1.00 59.38 396 GLN A CA 1
ATOM 3183 C C . GLN A 1 396 ? 14.639 -13.574 2.432 1.00 59.38 396 GLN A C 1
ATOM 3185 O O . GLN A 1 396 ? 15.601 -14.051 1.843 1.00 59.38 396 GLN A O 1
ATOM 3190 N N . LEU A 1 397 ? 13.743 -14.343 3.070 1.00 57.53 397 LEU A N 1
ATOM 3191 C CA . LEU A 1 397 ? 13.773 -15.814 3.035 1.00 57.53 397 LEU A CA 1
ATOM 3192 C C . LEU A 1 397 ? 13.928 -16.321 1.592 1.00 57.53 397 LEU A C 1
ATOM 3194 O O . LEU A 1 397 ? 14.713 -17.225 1.337 1.00 57.53 397 LEU A O 1
ATOM 3198 N N . LYS A 1 398 ? 13.289 -15.637 0.633 1.00 57.66 398 LYS A N 1
ATOM 3199 C CA . LYS A 1 398 ? 13.398 -15.872 -0.816 1.00 57.66 398 LYS A CA 1
ATOM 3200 C C . LYS A 1 398 ? 14.805 -15.700 -1.410 1.00 57.66 398 LYS A C 1
ATOM 3202 O O . LYS A 1 398 ? 15.023 -16.147 -2.527 1.00 57.66 398 LYS A O 1
ATOM 3207 N N . ASN A 1 399 ? 15.749 -15.078 -0.710 1.00 63.47 399 ASN A N 1
ATOM 3208 C CA . ASN A 1 399 ? 17.142 -14.931 -1.146 1.00 63.47 399 ASN A CA 1
ATOM 3209 C C . ASN A 1 399 ? 18.064 -15.997 -0.572 1.00 63.47 399 ASN A C 1
ATOM 3211 O O . ASN A 1 399 ? 19.201 -16.120 -1.024 1.00 63.47 399 ASN A O 1
ATOM 3215 N N . TYR A 1 400 ? 17.608 -16.760 0.422 1.00 74.06 400 TYR A N 1
ATOM 3216 C CA . TYR A 1 400 ? 18.417 -17.845 0.949 1.00 74.06 400 TYR A CA 1
ATOM 3217 C C . TYR A 1 400 ? 18.560 -18.908 -0.143 1.00 74.06 400 TYR A C 1
ATOM 3219 O O . TYR A 1 400 ? 17.535 -19.367 -0.659 1.00 74.06 400 TYR A O 1
ATOM 3227 N N . PRO A 1 401 ? 19.792 -19.339 -0.479 1.00 74.69 401 PRO A N 1
ATOM 3228 C CA . PRO A 1 401 ? 20.020 -20.307 -1.549 1.00 74.69 401 PRO A CA 1
ATOM 3229 C C . PRO A 1 401 ? 19.142 -21.557 -1.419 1.00 74.69 401 PRO A C 1
ATOM 3231 O O . PRO A 1 401 ? 18.517 -21.973 -2.386 1.00 74.69 401 PRO A O 1
ATOM 3234 N N . ILE A 1 402 ? 18.970 -22.072 -0.197 1.00 81.31 402 ILE A N 1
ATOM 3235 C CA . ILE A 1 402 ? 18.133 -23.252 0.064 1.00 81.31 402 ILE A CA 1
ATOM 3236 C C . ILE A 1 402 ? 16.643 -23.030 -0.249 1.00 81.31 402 ILE A C 1
ATOM 3238 O O . ILE A 1 402 ? 15.974 -23.928 -0.753 1.00 81.31 402 ILE A O 1
ATOM 3242 N N . VAL A 1 403 ? 16.119 -21.829 0.010 1.00 79.44 403 VAL A N 1
ATOM 3243 C CA . VAL A 1 403 ? 14.721 -21.479 -0.285 1.00 79.44 403 VAL A CA 1
ATOM 3244 C C . VAL A 1 403 ? 14.546 -21.279 -1.787 1.00 79.44 403 VAL A C 1
ATOM 3246 O O . VAL A 1 403 ? 13.572 -21.755 -2.362 1.00 79.44 403 VAL A O 1
ATOM 3249 N N . GLN A 1 404 ? 15.510 -20.632 -2.444 1.00 80.88 404 GLN A N 1
ATOM 3250 C CA . GLN A 1 404 ? 15.537 -20.484 -3.900 1.00 80.88 404 GLN A CA 1
ATOM 3251 C C . GLN A 1 404 ? 15.611 -21.822 -4.635 1.00 80.88 404 GLN A C 1
ATOM 3253 O O . GLN A 1 404 ? 15.007 -21.965 -5.697 1.00 80.88 404 GLN A O 1
ATOM 3258 N N . GLU A 1 405 ? 16.353 -22.778 -4.081 1.00 84.12 405 GLU A N 1
ATOM 3259 C CA . GLU A 1 405 ? 16.447 -24.151 -4.573 1.00 84.12 405 GLU A CA 1
ATOM 3260 C C . GLU A 1 405 ? 15.106 -24.873 -4.413 1.00 84.12 405 GLU A C 1
ATOM 3262 O O . GLU A 1 405 ? 14.575 -25.386 -5.396 1.00 84.12 405 GLU A O 1
ATOM 3267 N N . ALA A 1 406 ? 14.510 -24.845 -3.217 1.00 84.94 406 ALA A N 1
ATOM 3268 C CA . ALA A 1 406 ? 13.206 -25.461 -2.970 1.00 84.94 406 ALA A CA 1
ATOM 3269 C C . ALA A 1 406 ? 12.110 -24.891 -3.889 1.00 84.94 406 ALA A C 1
ATOM 3271 O O . ALA A 1 406 ? 11.357 -25.649 -4.499 1.00 84.94 406 ALA A O 1
ATOM 3272 N N . LEU A 1 407 ? 12.065 -23.564 -4.050 1.00 83.12 407 LEU A N 1
ATOM 3273 C CA . LEU A 1 407 ? 11.130 -22.900 -4.960 1.00 83.12 407 LEU A CA 1
ATOM 3274 C C . LEU A 1 407 ? 11.357 -23.304 -6.419 1.00 83.12 407 LEU A C 1
ATOM 3276 O O . LEU A 1 407 ? 10.388 -23.505 -7.140 1.00 83.12 407 LEU A O 1
ATOM 3280 N N . ALA A 1 408 ? 12.608 -23.469 -6.860 1.00 87.50 408 ALA A N 1
ATOM 3281 C CA . ALA A 1 408 ? 12.895 -23.916 -8.221 1.00 87.50 408 ALA A CA 1
ATOM 3282 C C . ALA A 1 408 ? 12.321 -25.316 -8.497 1.00 87.50 408 ALA A C 1
ATOM 3284 O O . ALA A 1 408 ? 11.667 -25.514 -9.519 1.00 87.50 408 ALA A O 1
ATOM 3285 N N . TYR A 1 409 ? 12.476 -26.260 -7.563 1.00 89.44 409 TYR A N 1
ATOM 3286 C CA . TYR A 1 409 ? 11.823 -27.570 -7.668 1.00 89.44 409 TYR A CA 1
ATOM 3287 C C . TYR A 1 409 ? 10.292 -27.445 -7.732 1.00 89.44 409 TYR A C 1
ATOM 3289 O O . TYR A 1 409 ? 9.663 -28.079 -8.578 1.00 89.44 409 TYR A O 1
ATOM 3297 N N . MET A 1 410 ? 9.691 -26.603 -6.884 1.00 84.00 410 MET A N 1
ATOM 3298 C CA . MET A 1 410 ? 8.238 -26.388 -6.875 1.00 84.00 410 MET A CA 1
ATOM 3299 C C . MET A 1 410 ? 7.726 -25.781 -8.186 1.00 84.00 410 MET A C 1
ATOM 3301 O O . MET A 1 410 ? 6.711 -26.246 -8.698 1.00 84.00 410 MET A O 1
ATOM 3305 N N . TYR A 1 411 ? 8.429 -24.798 -8.758 1.00 82.75 411 TYR A N 1
ATOM 3306 C CA . TYR A 1 411 ? 8.061 -24.200 -10.043 1.00 82.75 411 TYR A CA 1
ATOM 3307 C C . TYR A 1 411 ? 8.103 -25.226 -11.178 1.00 82.75 411 TYR A C 1
ATOM 3309 O O . TYR A 1 411 ? 7.121 -25.350 -11.905 1.00 82.75 411 TYR A O 1
ATOM 3317 N N . ILE A 1 412 ? 9.166 -26.038 -11.262 1.00 89.56 412 ILE A N 1
ATOM 3318 C CA . ILE A 1 412 ? 9.274 -27.109 -12.268 1.00 89.56 412 ILE A CA 1
ATOM 3319 C C . ILE A 1 412 ? 8.111 -28.099 -12.149 1.00 89.56 412 ILE A C 1
ATOM 3321 O O . ILE A 1 412 ? 7.522 -28.488 -13.153 1.00 89.56 412 ILE A O 1
ATOM 3325 N N . VAL A 1 413 ? 7.761 -28.511 -10.929 1.00 85.25 413 VAL A N 1
ATOM 3326 C CA . VAL A 1 413 ? 6.661 -29.460 -10.705 1.00 85.25 413 VAL A CA 1
ATOM 3327 C C . VAL A 1 413 ? 5.299 -28.829 -11.019 1.00 85.25 413 VAL A C 1
ATOM 3329 O O . VAL A 1 413 ? 4.403 -29.521 -11.510 1.00 85.25 413 VAL A O 1
ATOM 3332 N N . ALA A 1 414 ? 5.128 -27.530 -10.753 1.00 79.75 414 ALA A N 1
ATOM 3333 C CA . ALA A 1 414 ? 3.895 -26.780 -10.990 1.00 79.75 414 ALA A CA 1
ATOM 3334 C C . ALA A 1 414 ? 3.649 -26.454 -12.475 1.00 79.75 414 ALA A C 1
ATOM 3336 O O . ALA A 1 414 ? 2.507 -26.532 -12.933 1.00 79.75 414 ALA A O 1
ATOM 3337 N N . ASP A 1 415 ? 4.694 -26.121 -13.227 1.00 82.31 415 ASP A N 1
ATOM 3338 C CA . ASP A 1 415 ? 4.607 -25.748 -14.640 1.00 82.31 415 ASP A CA 1
ATOM 3339 C C . ASP A 1 415 ? 5.946 -26.024 -15.352 1.00 82.31 415 ASP A C 1
ATOM 3341 O O . ASP A 1 415 ? 6.763 -25.113 -15.523 1.00 82.31 415 ASP A O 1
ATOM 3345 N N . PRO A 1 416 ? 6.222 -27.282 -15.744 1.00 86.00 416 PRO A N 1
ATOM 3346 C CA . PRO A 1 416 ? 7.520 -27.653 -16.300 1.00 86.00 416 PRO A CA 1
ATOM 3347 C C . PRO A 1 416 ? 7.798 -26.974 -17.646 1.00 86.00 416 PRO A C 1
ATOM 3349 O O . PRO A 1 416 ? 8.948 -26.655 -17.932 1.00 86.00 416 PRO A O 1
ATOM 3352 N N . PHE A 1 417 ? 6.772 -26.695 -18.451 1.00 84.19 417 PHE A N 1
ATOM 3353 C CA . PHE A 1 417 ? 6.952 -26.088 -19.770 1.00 84.19 417 PHE A CA 1
ATOM 3354 C C . PHE A 1 417 ? 7.371 -24.615 -19.708 1.00 84.19 417 PHE A C 1
ATOM 3356 O O . PHE A 1 417 ? 7.946 -24.130 -20.672 1.00 84.19 417 PHE A O 1
ATOM 3363 N N . ASN A 1 418 ? 7.146 -23.907 -18.594 1.00 79.38 418 ASN A N 1
ATOM 3364 C CA . ASN A 1 418 ? 7.509 -22.487 -18.448 1.00 79.38 418 ASN A CA 1
ATOM 3365 C C . ASN A 1 418 ? 8.538 -22.225 -17.329 1.00 79.38 418 ASN A C 1
ATOM 3367 O O . ASN A 1 418 ? 8.633 -21.110 -16.814 1.00 79.38 418 ASN A O 1
ATOM 3371 N N . SER A 1 419 ? 9.281 -23.254 -16.908 1.00 84.69 419 SER A N 1
ATOM 3372 C CA . SER A 1 419 ? 10.165 -23.213 -15.731 1.00 84.69 419 SER A CA 1
ATOM 3373 C C . SER A 1 419 ? 11.658 -23.309 -16.060 1.00 84.69 419 SER A C 1
ATOM 3375 O O . SER A 1 419 ? 12.461 -23.776 -15.252 1.00 84.69 419 SER A O 1
ATOM 3377 N N . GLY A 1 420 ? 12.082 -22.841 -17.227 1.00 85.75 420 GLY A N 1
ATOM 3378 C CA . GLY A 1 420 ? 13.449 -22.928 -17.733 1.00 85.75 420 GLY A CA 1
ATOM 3379 C C . GLY A 1 420 ? 14.514 -22.327 -16.816 1.00 85.75 420 GLY A C 1
ATOM 3380 O O . GLY A 1 420 ? 15.574 -22.921 -16.609 1.00 85.75 420 GLY A O 1
ATOM 3381 N N . ILE A 1 421 ? 14.218 -21.184 -16.187 1.00 85.19 421 ILE A N 1
ATOM 3382 C CA . ILE A 1 421 ? 15.103 -20.558 -15.186 1.00 85.19 421 ILE A CA 1
ATOM 3383 C C . ILE A 1 421 ? 15.262 -21.472 -13.964 1.00 85.19 421 ILE A C 1
ATOM 3385 O O . ILE A 1 421 ? 16.366 -21.633 -13.434 1.00 85.19 421 ILE A O 1
ATOM 3389 N N . ALA A 1 422 ? 14.169 -22.094 -13.523 1.00 87.75 422 ALA A N 1
ATOM 3390 C CA . ALA A 1 422 ? 14.189 -23.021 -12.404 1.00 87.75 422 ALA A CA 1
ATOM 3391 C C . ALA A 1 422 ? 14.968 -24.301 -12.754 1.00 87.75 422 ALA A C 1
ATOM 3393 O O . ALA A 1 422 ? 15.791 -24.737 -11.947 1.00 87.75 422 ALA A O 1
ATOM 3394 N N . PHE A 1 423 ? 14.812 -24.841 -13.971 1.00 91.88 423 PHE A N 1
ATOM 3395 C CA . PHE A 1 423 ? 15.633 -25.948 -14.477 1.00 91.88 423 PHE A CA 1
ATOM 3396 C C . PHE A 1 423 ? 17.121 -25.606 -14.449 1.00 91.88 423 PHE A C 1
ATOM 3398 O O . PHE A 1 423 ? 17.911 -26.370 -13.895 1.00 91.88 423 PHE A O 1
ATOM 3405 N N . ALA A 1 424 ? 17.514 -24.448 -14.988 1.00 88.94 424 ALA A N 1
ATOM 3406 C CA . ALA A 1 424 ? 18.908 -24.012 -14.987 1.00 88.94 424 ALA A CA 1
ATOM 3407 C C . ALA A 1 424 ? 19.486 -23.947 -13.563 1.00 88.94 424 ALA A C 1
ATOM 3409 O O . ALA A 1 424 ? 20.607 -24.400 -13.331 1.00 88.94 424 ALA A O 1
ATOM 3410 N N . ARG A 1 425 ? 18.703 -23.455 -12.594 1.00 88.25 425 ARG A N 1
ATOM 3411 C CA . ARG A 1 425 ? 19.101 -23.392 -11.181 1.00 88.25 425 ARG A CA 1
ATOM 3412 C C . ARG A 1 425 ? 19.278 -24.781 -10.560 1.00 88.25 425 ARG A C 1
ATOM 3414 O O . ARG A 1 425 ? 20.301 -25.021 -9.921 1.00 88.25 425 ARG A O 1
ATOM 3421 N N . VAL A 1 426 ? 18.323 -25.693 -10.763 1.00 92.25 426 VAL A N 1
ATOM 3422 C CA . VAL A 1 426 ? 18.393 -27.073 -10.247 1.00 92.25 426 VAL A CA 1
ATOM 3423 C C . VAL A 1 426 ? 19.582 -27.822 -10.848 1.00 92.25 426 VAL A C 1
ATOM 3425 O O . VAL A 1 426 ? 20.373 -28.419 -10.120 1.00 92.25 426 VAL A O 1
ATOM 3428 N N . PHE A 1 427 ? 19.769 -27.744 -12.165 1.00 93.31 427 PHE A N 1
ATOM 3429 C CA . PHE A 1 427 ? 20.885 -28.406 -12.832 1.00 93.31 427 PHE A CA 1
ATOM 3430 C C . PHE A 1 427 ? 22.246 -27.846 -12.401 1.00 93.31 427 PHE A C 1
ATOM 3432 O O . PHE A 1 427 ? 23.155 -28.628 -12.122 1.00 93.31 427 PHE A O 1
ATOM 3439 N N . ALA A 1 428 ? 22.393 -26.520 -12.299 1.00 90.69 428 ALA A N 1
ATOM 3440 C CA . ALA A 1 428 ? 23.632 -25.901 -11.824 1.00 90.69 428 ALA A CA 1
ATOM 3441 C C . ALA A 1 428 ? 23.984 -26.364 -10.401 1.00 90.69 428 ALA A C 1
ATOM 3443 O O . ALA A 1 428 ? 25.139 -26.678 -10.111 1.00 90.69 428 ALA A O 1
ATOM 3444 N N . ARG A 1 429 ? 22.979 -26.472 -9.521 1.00 87.69 429 ARG A N 1
ATOM 3445 C CA . ARG A 1 429 ? 23.146 -26.941 -8.139 1.00 87.69 429 ARG A CA 1
ATOM 3446 C C . ARG A 1 429 ? 23.613 -28.394 -8.054 1.00 87.69 429 ARG A C 1
ATOM 3448 O O . ARG A 1 429 ? 24.461 -28.716 -7.227 1.00 87.69 429 ARG A O 1
ATOM 3455 N N . GLU A 1 430 ? 23.080 -29.246 -8.920 1.00 90.31 430 GLU A N 1
ATOM 3456 C CA . GLU A 1 430 ? 23.421 -30.670 -9.022 1.00 90.31 430 GLU A CA 1
ATOM 3457 C C . GLU A 1 430 ? 24.728 -30.920 -9.809 1.00 90.31 430 GLU A C 1
ATOM 3459 O O . GLU A 1 430 ? 25.125 -32.066 -10.019 1.00 90.31 430 GLU A O 1
ATOM 3464 N N . GLY A 1 431 ? 25.429 -29.858 -10.229 1.00 90.69 431 GLY A N 1
ATOM 3465 C CA . GLY A 1 431 ? 26.768 -29.935 -10.817 1.00 90.69 431 GLY A CA 1
ATOM 3466 C C . GLY A 1 431 ? 26.815 -29.972 -12.345 1.00 90.69 431 GLY A C 1
ATOM 3467 O O . GLY A 1 431 ? 27.863 -30.296 -12.911 1.00 90.69 431 GLY A O 1
ATOM 3468 N N . VAL A 1 432 ? 25.721 -29.643 -13.039 1.00 93.00 432 VAL A N 1
ATOM 3469 C CA . VAL A 1 432 ? 25.745 -29.427 -14.493 1.00 93.00 432 VAL A CA 1
ATOM 3470 C C . VAL A 1 432 ? 26.453 -28.104 -14.786 1.00 93.00 432 VAL A C 1
ATOM 3472 O O . VAL A 1 432 ? 26.122 -27.059 -14.233 1.00 93.00 432 VAL A O 1
ATOM 3475 N N . SER A 1 433 ? 27.453 -28.159 -15.657 1.00 92.88 433 SER A N 1
ATOM 3476 C CA . SER A 1 433 ? 28.285 -27.024 -16.029 1.00 92.88 433 SER A CA 1
ATOM 3477 C C . SER A 1 433 ? 27.487 -25.971 -16.788 1.00 92.88 433 SER A C 1
ATOM 3479 O O . SER A 1 433 ? 26.608 -26.279 -17.594 1.00 92.88 433 SER A O 1
ATOM 3481 N N . GLU A 1 434 ? 27.854 -24.708 -16.579 1.00 87.56 434 GLU A N 1
ATOM 3482 C CA . GLU A 1 434 ? 27.236 -23.574 -17.268 1.00 87.56 434 GLU A CA 1
ATOM 3483 C C . GLU A 1 434 ? 27.305 -23.722 -18.795 1.00 87.56 434 GLU A C 1
ATOM 3485 O O . GLU A 1 434 ? 26.336 -23.445 -19.495 1.00 87.56 434 GLU A O 1
ATOM 3490 N N . HIS A 1 435 ? 28.416 -24.245 -19.313 1.00 89.69 435 HIS A N 1
ATOM 3491 C CA . HIS A 1 435 ? 28.593 -24.512 -20.738 1.00 89.69 435 HIS A CA 1
ATOM 3492 C C . HIS A 1 435 ? 27.561 -25.510 -21.292 1.00 89.69 435 HIS A C 1
ATOM 3494 O O . HIS A 1 435 ? 27.016 -25.301 -22.377 1.00 89.69 435 HIS A O 1
ATOM 3500 N N . ASP A 1 436 ? 27.257 -26.583 -20.558 1.00 90.31 436 ASP A N 1
ATOM 3501 C CA . ASP A 1 436 ? 26.244 -27.549 -20.987 1.00 90.31 436 ASP A CA 1
ATOM 3502 C C . ASP A 1 436 ? 24.824 -26.963 -20.871 1.00 90.31 436 ASP A C 1
ATOM 3504 O O . ASP A 1 436 ? 24.004 -27.168 -21.767 1.00 90.31 436 ASP A O 1
ATOM 3508 N N . LEU A 1 437 ? 24.551 -26.145 -19.846 1.00 89.94 437 LEU A N 1
ATOM 3509 C CA . LEU A 1 437 ? 23.285 -25.409 -19.719 1.00 89.94 437 LEU A CA 1
ATOM 3510 C C . LEU A 1 437 ? 23.065 -24.420 -20.867 1.00 89.94 437 LEU A C 1
ATOM 3512 O O . LEU A 1 437 ? 21.979 -24.364 -21.443 1.00 89.94 437 LEU A O 1
ATOM 3516 N N . GLN A 1 438 ? 24.100 -23.672 -21.249 1.00 88.56 438 GLN A N 1
ATOM 3517 C CA . GLN A 1 438 ? 24.042 -22.746 -22.379 1.00 88.56 438 GLN A CA 1
ATOM 3518 C C . GLN A 1 438 ? 23.733 -23.473 -23.691 1.00 88.56 438 GLN A C 1
ATOM 3520 O O . GLN A 1 438 ? 22.950 -22.975 -24.502 1.00 88.56 438 GLN A O 1
ATOM 3525 N N . LYS A 1 439 ? 24.291 -24.671 -23.900 1.00 90.88 439 LYS A N 1
ATOM 3526 C CA . LYS A 1 439 ? 23.994 -25.493 -25.081 1.00 90.88 439 LYS A CA 1
ATOM 3527 C C . LYS A 1 439 ? 22.547 -25.972 -25.111 1.00 90.88 439 LYS A C 1
ATOM 3529 O O . LYS A 1 439 ? 21.920 -25.873 -26.163 1.00 90.88 439 LYS A O 1
ATOM 3534 N N . ILE A 1 440 ? 22.011 -26.432 -23.978 1.00 90.00 440 ILE A N 1
ATOM 3535 C CA . ILE A 1 440 ? 20.593 -26.813 -23.857 1.00 90.00 440 ILE A CA 1
ATOM 3536 C C . ILE A 1 440 ? 19.703 -25.613 -24.200 1.00 90.00 440 ILE A C 1
ATOM 3538 O O . ILE A 1 440 ? 18.848 -25.720 -25.076 1.00 90.00 440 ILE A O 1
ATOM 3542 N N . ASN A 1 441 ? 19.972 -24.448 -23.604 1.00 86.56 441 ASN A N 1
ATOM 3543 C CA . ASN A 1 441 ? 19.221 -23.219 -23.872 1.00 86.56 441 ASN A CA 1
ATOM 3544 C C . ASN A 1 441 ? 19.321 -22.769 -25.338 1.00 86.56 441 ASN A C 1
ATOM 3546 O O . ASN A 1 441 ? 18.348 -22.278 -25.904 1.00 86.56 441 ASN A O 1
ATOM 3550 N N . THR A 1 442 ? 20.485 -22.937 -25.969 1.00 86.44 442 THR A N 1
ATOM 3551 C CA . THR A 1 442 ? 20.695 -22.589 -27.383 1.00 86.44 442 THR A CA 1
ATOM 3552 C C . THR A 1 442 ? 19.871 -23.488 -28.300 1.00 86.44 442 THR A C 1
ATOM 3554 O O . THR A 1 442 ? 19.232 -22.992 -29.227 1.00 86.44 442 THR A O 1
ATOM 3557 N N . VAL A 1 443 ? 19.854 -24.798 -28.038 1.00 87.62 443 VAL A N 1
ATOM 3558 C CA . VAL A 1 443 ? 19.053 -25.752 -28.815 1.00 87.62 443 VAL A CA 1
ATOM 3559 C C . VAL A 1 443 ? 17.560 -25.515 -28.596 1.00 87.62 443 VAL A C 1
ATOM 3561 O O . VAL A 1 443 ? 16.827 -25.473 -29.578 1.00 87.62 443 VAL A O 1
ATOM 3564 N N . ALA A 1 444 ? 17.125 -25.261 -27.357 1.00 85.31 444 ALA A N 1
ATOM 3565 C CA . ALA A 1 444 ? 15.740 -24.897 -27.052 1.00 85.31 444 ALA A CA 1
ATOM 3566 C C . ALA A 1 444 ? 15.303 -23.651 -27.828 1.00 85.31 444 ALA A C 1
ATOM 3568 O O . ALA A 1 444 ? 14.356 -23.717 -28.603 1.00 85.31 444 ALA A O 1
ATOM 3569 N N . LYS A 1 445 ? 16.072 -22.557 -27.753 1.00 82.94 445 LYS A N 1
ATOM 3570 C CA . LYS A 1 445 ? 15.791 -21.330 -28.518 1.00 82.94 445 LYS A CA 1
ATOM 3571 C C . LYS A 1 445 ? 15.755 -21.552 -30.028 1.00 82.94 445 LYS A C 1
ATOM 3573 O O . LYS A 1 445 ? 14.987 -20.888 -30.717 1.00 82.94 445 LYS A O 1
ATOM 3578 N N . LYS A 1 446 ? 16.613 -22.428 -30.559 1.00 83.25 446 LYS A N 1
ATOM 3579 C CA . LYS A 1 446 ? 16.634 -22.749 -31.989 1.00 83.25 446 LYS A CA 1
ATOM 3580 C C . LYS A 1 446 ? 15.374 -23.517 -32.393 1.00 83.25 446 LYS A C 1
ATOM 3582 O O . LYS A 1 446 ? 14.713 -23.119 -33.343 1.00 83.25 446 LYS A O 1
ATOM 3587 N N . LEU A 1 447 ? 15.022 -24.567 -31.654 1.00 82.44 447 LEU A N 1
ATOM 3588 C CA . LEU A 1 447 ? 13.847 -25.384 -31.950 1.00 82.44 447 LEU A CA 1
ATOM 3589 C C . LEU A 1 447 ? 12.545 -24.605 -31.760 1.00 82.44 447 LEU A C 1
ATOM 3591 O O . LEU A 1 447 ? 11.675 -24.714 -32.612 1.00 82.44 447 LEU A O 1
ATOM 3595 N N . SER A 1 448 ? 12.438 -23.736 -30.751 1.00 79.75 448 SER A N 1
ATOM 3596 C CA . SER A 1 448 ? 11.271 -22.854 -30.582 1.00 79.75 448 SER A CA 1
ATOM 3597 C C . SER A 1 448 ? 11.077 -21.862 -31.739 1.00 79.75 448 SER A C 1
ATOM 3599 O O . SER A 1 448 ? 9.997 -21.303 -31.882 1.00 79.75 448 SER A O 1
ATOM 3601 N N . ARG A 1 449 ? 12.108 -21.605 -32.562 1.00 74.94 449 ARG A N 1
ATOM 3602 C CA . ARG A 1 449 ? 11.994 -20.785 -33.786 1.00 74.94 449 ARG A CA 1
ATOM 3603 C C . ARG A 1 449 ? 11.619 -21.604 -35.020 1.00 74.94 449 ARG A C 1
ATOM 3605 O O . ARG A 1 449 ? 11.057 -21.055 -35.959 1.00 74.94 449 ARG A O 1
ATOM 3612 N N . GLU A 1 450 ? 11.998 -22.878 -35.049 1.00 76.50 450 GLU A N 1
ATOM 3613 C CA . GLU A 1 450 ? 11.814 -23.779 -36.196 1.00 76.50 450 GLU A CA 1
ATOM 3614 C C . GLU A 1 450 ? 10.528 -24.617 -36.080 1.00 76.50 450 GLU A C 1
ATOM 3616 O O . GLU A 1 450 ? 10.011 -25.095 -37.088 1.00 76.50 450 GLU A O 1
ATOM 3621 N N . THR A 1 451 ? 10.007 -24.784 -34.863 1.00 73.38 451 THR A N 1
ATOM 3622 C CA . THR A 1 451 ? 8.846 -25.612 -34.516 1.00 73.38 451 THR A CA 1
ATOM 3623 C C . THR A 1 451 ? 8.034 -24.965 -33.393 1.00 73.38 451 THR A C 1
ATOM 3625 O O . THR A 1 451 ? 8.599 -24.282 -32.539 1.00 73.38 451 THR A O 1
ATOM 3628 N N . GLU A 1 452 ? 6.721 -25.207 -33.359 1.00 72.75 452 GLU A N 1
ATOM 3629 C CA . GLU A 1 452 ? 5.879 -24.849 -32.210 1.00 72.75 452 GLU A CA 1
ATOM 3630 C C . GLU A 1 452 ? 6.181 -25.803 -31.046 1.00 72.75 452 GLU A C 1
ATOM 3632 O O . GLU A 1 452 ? 5.684 -26.928 -30.993 1.00 72.75 452 GLU A O 1
ATOM 3637 N N . LEU A 1 453 ? 7.051 -25.369 -30.132 1.00 76.75 453 LEU A N 1
ATOM 3638 C CA . LEU A 1 453 ? 7.284 -26.045 -28.858 1.00 76.75 453 LEU A CA 1
ATOM 3639 C C . LEU A 1 453 ? 6.378 -25.454 -27.776 1.00 76.75 453 LEU A C 1
ATOM 3641 O O . LEU A 1 453 ? 6.162 -24.245 -27.733 1.00 76.75 453 LEU A O 1
ATOM 3645 N N . GLU A 1 454 ? 5.901 -26.299 -26.863 1.00 73.88 454 GLU A N 1
ATOM 3646 C CA . GLU A 1 454 ? 5.170 -25.839 -25.681 1.00 73.88 454 GLU A CA 1
ATOM 3647 C C . GLU A 1 454 ? 6.084 -25.051 -24.724 1.00 73.88 454 GLU A C 1
ATOM 3649 O O . GLU A 1 454 ? 7.193 -25.486 -24.389 1.00 73.88 454 GLU A O 1
ATOM 3654 N N . GLY A 1 455 ? 5.585 -23.898 -24.267 1.00 78.75 455 GLY A N 1
ATOM 3655 C CA . GLY A 1 455 ? 6.225 -23.039 -23.271 1.00 78.75 455 GLY A CA 1
ATOM 3656 C C . GLY A 1 455 ? 7.570 -22.449 -23.713 1.00 78.75 455 GLY A C 1
ATOM 3657 O O . GLY A 1 455 ? 7.730 -21.991 -24.841 1.00 78.75 455 GLY A O 1
ATOM 3658 N N . ASP A 1 456 ? 8.555 -22.445 -22.815 1.00 78.19 456 ASP A N 1
ATOM 3659 C CA . ASP A 1 456 ? 9.906 -21.924 -23.068 1.00 78.19 456 ASP A CA 1
ATOM 3660 C C . ASP A 1 456 ? 10.814 -22.884 -23.863 1.00 78.19 456 ASP A C 1
ATOM 3662 O O . ASP A 1 456 ? 11.975 -22.567 -24.143 1.00 78.19 456 ASP A O 1
ATOM 3666 N N . GLY A 1 457 ? 10.293 -24.060 -24.231 1.00 83.75 457 GLY A N 1
ATOM 3667 C CA . GLY A 1 457 ? 10.965 -25.075 -25.040 1.00 83.75 457 GLY A CA 1
ATOM 3668 C C . GLY A 1 457 ? 12.059 -25.872 -24.320 1.00 83.75 457 GLY A C 1
ATOM 3669 O O . GLY A 1 457 ? 12.517 -26.881 -24.860 1.00 83.75 457 GLY A O 1
ATOM 3670 N N . ILE A 1 458 ? 12.475 -25.491 -23.106 1.00 90.00 458 ILE A N 1
ATOM 3671 C CA . ILE A 1 458 ? 13.566 -26.169 -22.391 1.00 90.00 458 ILE A CA 1
ATOM 3672 C C . ILE A 1 458 ? 13.136 -27.573 -21.982 1.00 90.00 458 ILE A C 1
ATOM 3674 O O . ILE A 1 458 ? 13.857 -28.533 -22.251 1.00 90.00 458 ILE A O 1
ATOM 3678 N N . TYR A 1 459 ? 11.951 -27.723 -21.388 1.00 91.38 459 TYR A N 1
ATOM 3679 C CA . TYR A 1 459 ? 11.456 -29.039 -20.981 1.00 91.38 459 TYR A CA 1
ATOM 3680 C C . TYR A 1 459 ? 11.245 -29.978 -22.177 1.00 91.38 459 TYR A C 1
ATOM 3682 O O . TYR A 1 459 ? 11.672 -31.131 -22.130 1.00 91.38 459 TYR A O 1
ATOM 3690 N N . SER A 1 460 ? 10.709 -29.464 -23.286 1.00 87.69 460 SER A N 1
ATOM 3691 C CA . SER A 1 460 ? 10.534 -30.211 -24.538 1.00 87.69 460 SER A CA 1
ATOM 3692 C C . SER A 1 460 ? 11.868 -30.715 -25.095 1.00 87.69 460 SER A C 1
ATOM 3694 O O . SER A 1 460 ? 11.984 -31.877 -25.491 1.00 87.69 460 SER A O 1
ATOM 3696 N N . VAL A 1 461 ? 12.918 -29.885 -25.056 1.00 90.00 461 VAL A N 1
ATOM 3697 C CA . VAL A 1 461 ? 14.273 -30.316 -25.428 1.00 90.00 461 VAL A CA 1
ATOM 3698 C C . VAL A 1 461 ? 14.804 -31.379 -24.478 1.00 90.00 461 VAL A C 1
ATOM 3700 O O . VAL A 1 461 ? 15.347 -32.382 -24.937 1.00 90.00 461 VAL A O 1
ATOM 3703 N N . LEU A 1 462 ? 14.633 -31.193 -23.170 1.00 91.31 462 LEU A N 1
ATOM 3704 C CA . LEU A 1 462 ? 15.079 -32.158 -22.167 1.00 91.31 462 LEU A CA 1
ATOM 3705 C C . LEU A 1 462 ? 14.395 -33.525 -22.340 1.00 91.31 462 LEU A C 1
ATOM 3707 O O . LEU A 1 462 ? 15.056 -34.548 -22.168 1.00 91.31 462 LEU A O 1
ATOM 3711 N N . GLN A 1 463 ? 13.113 -33.556 -22.714 1.00 89.38 463 GLN A N 1
ATOM 3712 C CA . GLN A 1 463 ? 12.360 -34.795 -22.919 1.00 89.38 463 GLN A CA 1
ATOM 3713 C C . GLN A 1 463 ? 12.645 -35.479 -24.259 1.00 89.38 463 GLN A C 1
ATOM 3715 O O . GLN A 1 463 ? 12.817 -36.698 -24.292 1.00 89.38 463 GLN A O 1
ATOM 3720 N N . HIS A 1 464 ? 12.678 -34.722 -25.358 1.00 88.31 464 HIS A N 1
ATOM 3721 C CA . HIS A 1 464 ? 12.601 -35.300 -26.705 1.00 88.31 464 HIS A CA 1
ATOM 3722 C C . HIS A 1 464 ? 13.864 -35.120 -27.548 1.00 88.31 464 HIS A C 1
ATOM 3724 O O . HIS A 1 464 ? 14.074 -35.887 -28.483 1.00 88.31 464 HIS A O 1
ATOM 3730 N N . HIS A 1 465 ? 14.722 -34.155 -27.210 1.00 87.69 465 HIS A N 1
ATOM 3731 C CA . HIS A 1 465 ? 15.867 -33.770 -28.046 1.00 87.69 465 HIS A CA 1
ATOM 3732 C C . HIS A 1 465 ? 17.207 -33.793 -27.304 1.00 87.69 465 HIS A C 1
ATOM 3734 O O . HIS A 1 465 ? 18.233 -33.420 -27.868 1.00 87.69 465 HIS A O 1
ATOM 3740 N N . LEU A 1 466 ? 17.240 -34.242 -26.045 1.00 89.38 466 LEU A N 1
ATOM 3741 C CA . LEU A 1 466 ? 18.443 -34.202 -25.210 1.00 89.38 466 LEU A CA 1
ATOM 3742 C C . LEU A 1 466 ? 19.608 -35.008 -25.803 1.00 89.38 466 LEU A C 1
ATOM 3744 O O . LEU A 1 466 ? 20.775 -34.642 -25.633 1.00 89.38 466 LEU A O 1
ATOM 3748 N N . ASP A 1 467 ? 19.304 -36.094 -26.514 1.00 88.38 467 ASP A N 1
ATOM 3749 C CA . ASP A 1 467 ? 20.314 -36.910 -27.186 1.00 88.38 467 ASP A CA 1
ATOM 3750 C C . ASP A 1 467 ? 20.968 -36.192 -28.375 1.00 88.38 467 ASP A C 1
ATOM 3752 O O . ASP A 1 467 ? 22.146 -36.443 -28.646 1.00 88.38 467 ASP A O 1
ATOM 3756 N N . ASP A 1 468 ? 20.289 -35.211 -28.968 1.00 86.31 468 ASP A N 1
ATOM 3757 C CA . ASP A 1 468 ? 20.800 -34.386 -30.065 1.00 86.31 468 ASP A CA 1
ATOM 3758 C C . ASP A 1 468 ? 21.587 -33.161 -29.566 1.00 86.31 468 ASP A C 1
ATOM 3760 O O . ASP A 1 468 ? 22.378 -32.572 -30.307 1.00 86.31 468 ASP A O 1
ATOM 3764 N N . VAL A 1 469 ? 21.440 -32.782 -28.289 1.00 88.88 469 VAL A N 1
ATOM 3765 C CA . VAL A 1 469 ? 22.182 -31.651 -27.712 1.00 88.88 469 VAL A CA 1
ATOM 3766 C C . VAL A 1 469 ? 23.653 -32.045 -27.494 1.00 88.88 469 VAL A C 1
ATOM 3768 O O . VAL A 1 469 ? 23.934 -33.057 -26.847 1.00 88.88 469 VAL A O 1
ATOM 3771 N N . PRO A 1 470 ? 24.642 -31.262 -27.963 1.00 89.38 470 PRO A N 1
ATOM 3772 C CA . PRO A 1 470 ? 26.060 -31.608 -27.851 1.00 89.38 470 PRO A CA 1
ATOM 3773 C C . PRO A 1 470 ? 26.656 -31.290 -26.462 1.00 89.38 470 PRO A C 1
ATOM 3775 O O . PRO A 1 470 ? 27.661 -30.581 -26.369 1.00 89.38 470 PRO A O 1
ATOM 3778 N N . ILE A 1 471 ? 26.048 -31.785 -25.378 1.00 91.81 471 ILE A N 1
ATOM 3779 C CA . ILE A 1 471 ? 26.537 -31.628 -23.993 1.00 91.81 471 ILE A CA 1
ATOM 3780 C C . ILE A 1 471 ? 27.416 -32.798 -23.541 1.00 91.81 471 ILE A C 1
ATOM 3782 O O . ILE A 1 471 ? 27.258 -33.925 -24.014 1.00 91.81 471 ILE A O 1
ATOM 3786 N N . ILE A 1 472 ? 28.324 -32.531 -22.600 1.00 90.25 472 ILE A N 1
ATOM 3787 C CA . ILE A 1 472 ? 29.236 -33.533 -22.029 1.00 90.25 472 ILE A CA 1
ATOM 3788 C C . ILE A 1 472 ? 28.517 -34.329 -20.930 1.00 90.25 472 ILE A C 1
ATOM 3790 O O . ILE A 1 472 ? 28.612 -35.554 -20.868 1.00 90.25 472 ILE A O 1
ATOM 3794 N N . GLN A 1 473 ? 27.740 -33.653 -20.084 1.00 92.56 473 GLN A N 1
ATOM 3795 C CA . GLN A 1 473 ? 27.126 -34.214 -18.878 1.00 92.56 473 GLN A CA 1
ATOM 3796 C C . GLN A 1 473 ? 25.731 -34.824 -19.119 1.00 92.56 473 GLN A C 1
ATOM 3798 O O . GLN A 1 473 ? 24.864 -34.762 -18.246 1.00 92.56 473 GLN A O 1
ATOM 3803 N N . LYS A 1 474 ? 25.498 -35.471 -20.277 1.00 93.31 474 LYS A N 1
ATOM 3804 C CA . LYS A 1 474 ? 24.187 -36.065 -20.640 1.00 93.31 474 LYS A CA 1
ATOM 3805 C C . LYS A 1 474 ? 23.626 -37.002 -19.575 1.00 93.31 474 LYS A C 1
ATOM 3807 O O . LYS A 1 474 ? 22.446 -36.921 -19.253 1.00 93.31 474 LYS A O 1
ATOM 3812 N N . ALA A 1 475 ? 24.459 -37.886 -19.028 1.00 91.94 475 ALA A N 1
ATOM 3813 C CA . ALA A 1 475 ? 24.026 -38.859 -18.025 1.00 91.94 475 ALA A CA 1
ATOM 3814 C C . ALA A 1 475 ? 23.529 -38.183 -16.734 1.00 91.94 475 ALA A C 1
ATOM 3816 O O . ALA A 1 475 ? 22.527 -38.608 -16.163 1.00 91.94 475 ALA A O 1
ATOM 3817 N N . LEU A 1 476 ? 24.196 -37.104 -16.310 1.00 93.38 476 LEU A N 1
ATOM 3818 C CA . LEU A 1 476 ? 23.801 -36.324 -15.138 1.00 93.38 476 LEU A CA 1
ATOM 3819 C C . LEU A 1 476 ? 22.480 -35.588 -15.391 1.00 93.38 476 LEU A C 1
ATOM 3821 O O . LEU A 1 476 ? 21.564 -35.695 -14.581 1.00 93.38 476 LEU A O 1
ATOM 3825 N N . VAL A 1 477 ? 22.351 -34.920 -16.544 1.00 94.06 477 VAL A N 1
ATOM 3826 C CA . VAL A 1 477 ? 21.109 -34.232 -16.935 1.00 94.06 477 VAL A CA 1
ATOM 3827 C C . VAL A 1 477 ? 19.940 -35.218 -17.011 1.00 94.06 477 VAL A C 1
ATOM 3829 O O . VAL A 1 477 ? 18.890 -34.944 -16.438 1.00 94.06 477 VAL A O 1
ATOM 3832 N N . LYS A 1 478 ? 20.134 -36.396 -17.624 1.00 94.06 478 LYS A N 1
ATOM 3833 C CA . LYS A 1 478 ? 19.124 -37.468 -17.667 1.00 94.06 478 LYS A CA 1
ATOM 3834 C C . LYS A 1 478 ? 18.722 -37.931 -16.266 1.00 94.06 478 LYS A C 1
ATOM 3836 O O . LYS A 1 478 ? 17.536 -38.027 -15.989 1.00 94.06 478 LYS A O 1
ATOM 3841 N N . SER A 1 479 ? 19.684 -38.161 -15.371 1.00 94.88 479 SER A N 1
ATOM 3842 C CA . SER A 1 479 ? 19.414 -38.583 -13.987 1.00 94.88 479 SER A CA 1
ATOM 3843 C C . SER A 1 479 ? 18.582 -37.559 -13.202 1.00 94.88 479 SER A C 1
ATOM 3845 O O . SER A 1 479 ? 17.615 -37.910 -12.524 1.00 94.88 479 SER A O 1
ATOM 3847 N N . ILE A 1 480 ? 18.925 -36.273 -13.313 1.00 92.81 480 ILE A N 1
ATOM 3848 C CA . ILE A 1 480 ? 18.175 -35.187 -12.669 1.00 92.81 480 ILE A CA 1
ATOM 3849 C C . ILE A 1 480 ? 16.768 -35.082 -13.271 1.00 92.81 480 ILE A C 1
ATOM 3851 O O . ILE A 1 480 ? 15.794 -35.000 -12.527 1.00 92.81 480 ILE A O 1
ATOM 3855 N N . LEU A 1 481 ? 16.651 -35.151 -14.601 1.00 93.88 481 LEU A N 1
ATOM 3856 C CA . LEU A 1 481 ? 15.365 -35.101 -15.293 1.00 93.88 481 LEU A CA 1
ATOM 3857 C C . LEU A 1 481 ? 14.450 -36.267 -14.899 1.00 93.88 481 LEU A C 1
ATOM 3859 O O . LEU A 1 481 ? 13.263 -36.046 -14.692 1.00 93.88 481 LEU A O 1
ATOM 3863 N N . THR A 1 482 ? 14.985 -37.482 -14.740 1.00 94.44 482 THR A N 1
ATOM 3864 C CA . THR A 1 482 ? 14.210 -38.636 -14.259 1.00 94.44 482 THR A CA 1
ATOM 3865 C C . THR A 1 482 ? 13.594 -38.356 -12.889 1.00 94.44 482 THR A C 1
ATOM 3867 O O . THR A 1 482 ? 12.388 -38.514 -12.733 1.00 94.44 482 THR A O 1
ATOM 3870 N N . ARG A 1 483 ? 14.379 -37.852 -11.924 1.00 92.88 483 ARG A N 1
ATOM 3871 C CA . ARG A 1 483 ? 13.867 -37.490 -10.586 1.00 92.88 483 ARG A CA 1
ATOM 3872 C C . ARG A 1 483 ? 12.806 -36.387 -10.642 1.00 92.88 483 ARG A C 1
ATOM 3874 O O . ARG A 1 483 ? 11.827 -36.431 -9.906 1.00 92.88 483 ARG A O 1
ATOM 3881 N N . LEU A 1 484 ? 12.982 -35.393 -11.513 1.00 91.81 484 LEU A N 1
ATOM 3882 C CA . LEU A 1 484 ? 11.991 -34.329 -11.700 1.00 91.81 484 LEU A CA 1
ATOM 3883 C C . LEU A 1 484 ? 10.696 -34.863 -12.325 1.00 91.81 484 LEU A C 1
ATOM 3885 O O . LEU A 1 484 ? 9.615 -34.494 -11.876 1.00 91.81 484 LEU A O 1
ATOM 3889 N N . ASN A 1 485 ? 10.791 -35.764 -13.306 1.00 91.75 485 ASN A N 1
ATOM 3890 C CA . ASN A 1 485 ? 9.626 -36.406 -13.912 1.00 91.75 485 ASN A CA 1
ATOM 3891 C C . ASN A 1 485 ? 8.868 -37.276 -12.906 1.00 91.75 485 ASN A C 1
ATOM 3893 O O . ASN A 1 485 ? 7.646 -37.227 -12.897 1.00 91.75 485 ASN A O 1
ATOM 3897 N N . GLU A 1 486 ? 9.556 -37.980 -12.002 1.00 90.56 486 GLU A N 1
ATOM 3898 C CA . GLU A 1 486 ? 8.902 -38.708 -10.905 1.00 90.56 486 GLU A CA 1
ATOM 3899 C C . GLU A 1 486 ? 8.050 -37.774 -10.028 1.00 90.56 486 GLU A C 1
ATOM 3901 O O . GLU A 1 486 ? 6.921 -38.116 -9.682 1.00 90.56 486 GLU A O 1
ATOM 3906 N N . LEU A 1 487 ? 8.542 -36.569 -9.712 1.00 86.25 487 LEU A N 1
ATOM 3907 C CA . LEU A 1 487 ? 7.786 -35.570 -8.944 1.00 86.25 487 LEU A CA 1
ATOM 3908 C C . LEU A 1 487 ? 6.617 -34.967 -9.743 1.00 86.25 487 LEU A C 1
ATOM 3910 O O . LEU A 1 487 ? 5.531 -34.767 -9.195 1.00 86.25 487 LEU A O 1
ATOM 3914 N N . ILE A 1 488 ? 6.823 -34.691 -11.033 1.00 85.62 488 ILE A N 1
ATOM 3915 C CA . ILE A 1 488 ? 5.782 -34.186 -11.942 1.00 85.62 488 ILE A CA 1
ATOM 3916 C C . ILE A 1 488 ? 4.662 -35.225 -12.097 1.00 85.62 488 ILE A C 1
ATOM 3918 O O . ILE A 1 488 ? 3.481 -34.888 -11.993 1.00 85.62 488 ILE A O 1
ATOM 3922 N N . ASP A 1 489 ? 5.017 -36.493 -12.299 1.00 86.25 489 ASP A N 1
ATOM 3923 C CA . ASP A 1 489 ? 4.066 -37.594 -12.431 1.00 86.25 489 ASP A CA 1
ATOM 3924 C C . ASP A 1 489 ? 3.372 -37.894 -11.104 1.00 86.25 489 ASP A C 1
ATOM 3926 O O . ASP A 1 489 ? 2.170 -38.166 -11.087 1.00 86.25 489 ASP A O 1
ATOM 3930 N N . TYR A 1 490 ? 4.080 -37.779 -9.977 1.00 82.88 490 TYR A N 1
ATOM 3931 C CA . TYR A 1 490 ? 3.459 -37.870 -8.660 1.00 82.88 490 TYR A CA 1
ATOM 3932 C C . TYR A 1 490 ? 2.353 -36.820 -8.509 1.00 82.88 490 TYR A C 1
ATOM 3934 O O . TYR A 1 490 ? 1.224 -37.187 -8.192 1.00 82.88 490 TYR A O 1
ATOM 3942 N N . ARG A 1 491 ? 2.625 -35.546 -8.831 1.00 77.62 491 ARG A N 1
ATOM 3943 C CA . ARG A 1 491 ? 1.618 -34.470 -8.806 1.00 77.62 491 ARG A CA 1
ATOM 3944 C C . ARG A 1 491 ? 0.418 -34.768 -9.708 1.00 77.62 491 ARG A C 1
ATOM 3946 O O . ARG A 1 491 ? -0.709 -34.530 -9.296 1.00 77.62 491 ARG A O 1
ATOM 3953 N N . LYS A 1 492 ? 0.631 -35.264 -10.933 1.00 74.38 492 LYS A N 1
ATOM 3954 C CA . LYS A 1 492 ? -0.477 -35.579 -11.861 1.00 74.38 492 LYS A CA 1
ATOM 3955 C C . LYS A 1 492 ? -1.437 -36.627 -11.297 1.00 74.38 492 LYS A C 1
ATOM 3957 O O . LYS A 1 492 ? -2.619 -36.603 -11.621 1.00 74.38 492 LYS A O 1
ATOM 3962 N N . ASN A 1 493 ? -0.920 -37.537 -10.475 1.00 77.25 493 ASN A N 1
ATOM 3963 C CA . ASN A 1 493 ? -1.654 -38.695 -9.976 1.00 77.25 493 ASN A CA 1
ATOM 3964 C C . ASN A 1 493 ? -2.140 -38.553 -8.523 1.00 77.25 493 ASN A C 1
ATOM 3966 O O . ASN A 1 493 ? -2.781 -39.475 -8.025 1.00 77.25 493 ASN A O 1
ATOM 3970 N N . HIS A 1 494 ? -1.840 -37.442 -7.843 1.00 67.69 494 HIS A N 1
ATOM 3971 C CA . HIS A 1 494 ? -2.163 -37.240 -6.427 1.00 67.69 494 HIS A CA 1
ATOM 3972 C C . HIS A 1 494 ? -2.740 -35.845 -6.187 1.00 67.69 494 HIS A C 1
ATOM 3974 O O . HIS A 1 494 ? -2.211 -34.840 -6.663 1.00 67.69 494 HIS A O 1
ATOM 3980 N N . LEU A 1 495 ? -3.813 -35.774 -5.402 1.00 57.44 495 LEU A N 1
ATOM 3981 C CA . LEU A 1 495 ? -4.352 -34.508 -4.920 1.00 57.44 495 LEU A CA 1
ATOM 3982 C C . LEU A 1 495 ? -3.476 -33.970 -3.777 1.00 57.44 495 LEU A C 1
ATOM 3984 O O . LEU A 1 495 ? -2.846 -34.753 -3.064 1.00 57.44 495 LEU A O 1
ATOM 3988 N N . PRO A 1 496 ? -3.480 -32.651 -3.508 1.00 50.62 496 PRO A N 1
ATOM 3989 C CA . PRO A 1 496 ? -2.773 -32.085 -2.355 1.00 50.62 496 PRO A CA 1
ATOM 3990 C C . PRO A 1 496 ? -3.115 -32.786 -1.028 1.00 50.62 496 PRO A C 1
ATOM 3992 O O . PRO A 1 496 ? -2.253 -32.961 -0.168 1.00 50.62 496 PRO A O 1
ATOM 3995 N N . SER A 1 497 ? -4.360 -33.254 -0.887 1.00 48.34 497 SER A N 1
ATOM 3996 C CA . SER A 1 497 ? -4.824 -34.029 0.265 1.00 48.34 497 SER A CA 1
ATOM 3997 C C . SER A 1 497 ? -4.101 -35.366 0.440 1.00 48.34 497 SER A C 1
ATOM 3999 O O . SER A 1 497 ? -3.880 -35.774 1.576 1.00 48.34 497 SER A O 1
ATOM 4001 N N . ASP A 1 498 ? -3.712 -36.032 -0.650 1.00 56.75 498 ASP A N 1
ATOM 4002 C CA . ASP A 1 498 ? -3.028 -37.330 -0.605 1.00 56.75 498 ASP A CA 1
ATOM 4003 C C . ASP A 1 498 ? -1.591 -37.192 -0.078 1.00 56.75 498 ASP A C 1
ATOM 4005 O O . ASP A 1 498 ? -1.065 -38.107 0.558 1.00 56.75 498 ASP A O 1
ATOM 4009 N N . THR A 1 499 ? -0.983 -36.022 -0.292 1.00 56.28 499 THR A N 1
ATOM 4010 C CA . THR A 1 499 ? 0.384 -35.692 0.129 1.00 56.28 499 THR A CA 1
ATOM 4011 C C . THR A 1 499 ? 0.431 -35.119 1.549 1.00 56.28 499 THR A C 1
ATOM 4013 O O . THR A 1 499 ? 1.317 -35.465 2.329 1.00 56.28 499 THR A O 1
ATOM 4016 N N . CYS A 1 500 ? -0.517 -34.243 1.906 1.00 42.53 500 CYS A N 1
ATOM 4017 C CA . CYS A 1 500 ? -0.562 -33.589 3.220 1.00 42.53 500 CYS A CA 1
ATOM 4018 C C . CYS A 1 500 ? -1.177 -34.472 4.316 1.00 42.53 500 CYS A C 1
ATOM 4020 O O . CYS A 1 500 ? -0.815 -34.341 5.486 1.00 42.53 500 CYS A O 1
ATOM 4022 N N . TYR A 1 501 ? -2.076 -35.388 3.947 1.00 48.88 501 TYR A N 1
ATOM 4023 C CA . TYR A 1 501 ? -2.728 -36.321 4.862 1.00 48.88 501 TYR A CA 1
ATOM 4024 C C . TYR A 1 501 ? -2.548 -37.747 4.343 1.00 48.88 501 TYR A C 1
ATOM 4026 O O . TYR A 1 501 ? -3.496 -38.326 3.803 1.00 48.88 501 TYR A O 1
ATOM 4034 N N . PRO A 1 502 ? -1.351 -38.346 4.493 1.00 48.69 502 PRO A N 1
ATOM 4035 C CA . PRO A 1 502 ? -1.137 -39.715 4.053 1.00 48.69 502 PRO A CA 1
ATOM 4036 C C . PRO A 1 502 ? -2.170 -40.607 4.745 1.00 48.69 502 PRO A C 1
ATOM 4038 O O . PRO A 1 502 ? -2.188 -40.720 5.976 1.00 48.69 502 PRO A O 1
ATOM 4041 N N . ARG A 1 503 ? -3.076 -41.204 3.956 1.00 44.88 503 ARG A N 1
ATOM 4042 C CA . ARG A 1 503 ? -4.087 -42.139 4.460 1.00 44.88 503 ARG A CA 1
ATOM 4043 C C . ARG A 1 503 ? -3.359 -43.202 5.280 1.00 44.88 503 ARG A C 1
ATOM 4045 O O . ARG A 1 503 ? -2.584 -43.985 4.734 1.00 44.88 503 ARG A O 1
ATOM 4052 N N . LYS A 1 504 ? -3.587 -43.229 6.600 1.00 41.75 504 LYS A N 1
ATOM 4053 C CA . LYS A 1 504 ? -3.132 -44.345 7.440 1.00 41.75 504 LYS A CA 1
ATOM 4054 C C . LYS A 1 504 ? -3.649 -45.655 6.826 1.00 41.75 504 LYS A C 1
ATOM 4056 O O . LYS A 1 504 ? -4.767 -45.661 6.304 1.00 41.75 504 LYS A O 1
ATOM 4061 N N . PRO A 1 505 ? -2.867 -46.749 6.879 1.00 41.66 505 PRO A N 1
ATOM 4062 C CA . PRO A 1 505 ? -3.264 -48.019 6.287 1.00 41.66 505 PRO A CA 1
ATOM 4063 C C . PRO A 1 505 ? -4.640 -48.429 6.818 1.00 41.66 505 PRO A C 1
ATOM 4065 O O . PRO A 1 505 ? -4.894 -48.372 8.022 1.00 41.66 505 PRO A O 1
ATOM 4068 N N . THR A 1 506 ? -5.523 -48.795 5.890 1.00 38.91 506 THR A N 1
ATOM 4069 C CA . THR A 1 506 ? -6.891 -49.257 6.125 1.00 38.91 506 THR A CA 1
ATOM 4070 C C . THR A 1 506 ? -6.943 -50.246 7.287 1.00 38.91 506 THR A C 1
ATOM 4072 O O . THR A 1 506 ? -6.459 -51.372 7.180 1.00 38.91 506 THR A O 1
ATOM 4075 N N . TYR A 1 507 ? -7.565 -49.829 8.390 1.00 34.00 507 TYR A N 1
ATOM 4076 C CA . TYR A 1 507 ? -8.056 -50.739 9.417 1.00 34.00 507 TYR A CA 1
ATOM 4077 C C . TYR A 1 507 ? -9.100 -51.647 8.756 1.00 34.00 507 TYR A C 1
ATOM 4079 O O . TYR A 1 507 ? -10.177 -51.197 8.369 1.00 34.00 507 TYR A O 1
ATOM 4087 N N . THR A 1 508 ? -8.776 -52.924 8.573 1.00 38.91 508 THR A N 1
ATOM 4088 C CA . THR A 1 508 ? -9.740 -53.945 8.154 1.00 38.91 508 THR A CA 1
ATOM 4089 C C . THR A 1 508 ? -10.575 -54.342 9.369 1.00 38.91 508 THR A C 1
ATOM 4091 O O . THR A 1 508 ? -10.223 -55.265 10.101 1.00 38.91 508 THR A O 1
ATOM 4094 N N . GLY A 1 509 ? -11.661 -53.613 9.614 1.00 37.41 509 GLY A N 1
ATOM 4095 C CA . GLY A 1 509 ? -12.659 -53.927 10.634 1.00 37.41 509 GLY A CA 1
ATOM 4096 C C . GLY A 1 509 ? -13.938 -53.110 10.414 1.00 37.41 509 GLY A C 1
ATOM 4097 O O . GLY A 1 509 ? -13.845 -51.971 9.953 1.00 37.41 509 GLY A O 1
ATOM 4098 N N . PRO A 1 510 ? -15.134 -53.663 10.685 1.00 44.62 510 PRO A N 1
ATOM 4099 C CA . PRO A 1 510 ? -16.388 -52.981 10.412 1.00 44.62 510 PRO A CA 1
ATOM 4100 C C . PRO A 1 510 ? -16.686 -51.991 11.538 1.00 44.62 510 PRO A C 1
ATOM 4102 O O . PRO A 1 510 ? -17.257 -52.347 12.565 1.00 44.62 510 PRO A O 1
ATOM 4105 N N . SER A 1 511 ? -16.306 -50.736 11.348 1.00 38.28 511 SER A N 1
ATOM 4106 C CA . SER A 1 511 ? -16.833 -49.632 12.147 1.00 38.28 511 SER A CA 1
ATOM 4107 C C . SER A 1 511 ? -16.732 -48.343 11.345 1.00 38.28 511 SER A C 1
ATOM 4109 O O . SER A 1 511 ? -15.638 -47.910 10.986 1.00 38.28 511 SER A O 1
ATOM 4111 N N . CYS A 1 512 ? -17.897 -47.777 11.038 1.00 34.84 512 CYS A N 1
ATOM 4112 C CA . CYS A 1 512 ? -18.092 -46.503 10.364 1.00 34.84 512 CYS A CA 1
ATOM 4113 C C . CYS A 1 512 ? -17.174 -45.410 10.935 1.00 34.84 512 CYS A C 1
ATOM 4115 O O . CYS A 1 512 ? -17.163 -45.170 12.140 1.00 34.84 512 CYS A O 1
ATOM 4117 N N . LEU A 1 513 ? -16.441 -44.723 10.058 1.00 32.25 513 LEU A N 1
ATOM 4118 C CA . LEU A 1 513 ? -15.761 -43.473 10.384 1.00 32.25 513 LEU A CA 1
ATOM 4119 C C . LEU A 1 513 ? -16.797 -42.346 10.333 1.00 32.25 513 LEU A C 1
ATOM 4121 O O . LEU A 1 513 ? -17.238 -41.939 9.261 1.00 32.25 513 LEU A O 1
ATOM 4125 N N . GLN A 1 514 ? -17.208 -41.882 11.509 1.00 32.91 514 GLN A N 1
ATOM 4126 C CA . GLN A 1 514 ? -18.028 -40.688 11.683 1.00 32.91 514 GLN A CA 1
ATOM 4127 C C . GLN A 1 514 ? -17.134 -39.454 11.459 1.00 32.91 514 GLN A C 1
ATOM 4129 O O . GLN A 1 514 ? -16.090 -39.319 12.099 1.00 32.91 514 GLN A O 1
ATOM 4134 N N . ILE A 1 515 ? -17.504 -38.583 10.515 1.00 32.38 515 ILE A N 1
ATOM 4135 C CA . ILE A 1 515 ? -16.800 -37.320 10.235 1.00 32.38 515 ILE A CA 1
ATOM 4136 C C . ILE A 1 515 ? 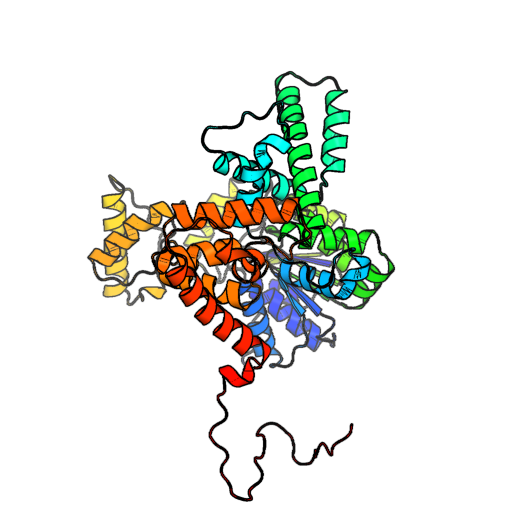-17.277 -36.281 11.272 1.00 32.38 515 ILE A C 1
ATOM 4138 O O . ILE A 1 515 ? -18.486 -36.068 11.352 1.00 32.38 515 ILE A O 1
ATOM 4142 N N . PRO A 1 516 ? -16.394 -35.622 12.052 1.00 32.12 516 PRO A N 1
ATOM 4143 C CA . PRO A 1 516 ? -16.783 -34.879 13.264 1.00 32.12 516 PRO A CA 1
ATOM 4144 C C . PRO A 1 516 ? -17.670 -33.637 13.067 1.00 32.12 516 PRO A C 1
ATOM 4146 O O . PRO A 1 516 ? -18.178 -33.109 14.049 1.00 32.12 516 PRO A O 1
ATOM 4149 N N . TRP A 1 517 ? -17.844 -33.154 11.833 1.00 39.41 517 TRP A N 1
ATOM 4150 C CA . TRP A 1 517 ? -18.496 -31.866 11.529 1.00 39.41 517 TRP A CA 1
ATOM 4151 C C . TRP A 1 517 ? -19.800 -31.992 10.729 1.00 39.41 517 TRP A C 1
ATOM 4153 O O . TRP A 1 517 ? -20.406 -30.981 10.387 1.00 39.41 517 TRP A O 1
ATOM 4163 N N . LEU A 1 518 ? -20.238 -33.212 10.406 1.00 30.89 518 LEU A N 1
ATOM 4164 C CA . LEU A 1 518 ? -21.529 -33.434 9.754 1.00 30.89 518 LEU A CA 1
ATOM 4165 C C . LEU A 1 518 ? -22.600 -33.703 10.825 1.00 30.89 518 LEU A C 1
ATOM 4167 O O . LEU A 1 518 ? -22.421 -34.632 11.617 1.00 30.89 518 LEU A O 1
ATOM 4171 N N . PRO A 1 519 ? -23.716 -32.948 10.857 1.00 33.53 519 PRO A N 1
ATOM 4172 C CA . PRO A 1 519 ? -24.858 -33.310 11.683 1.00 33.53 519 PRO A CA 1
ATOM 4173 C C . PRO A 1 519 ? -25.371 -34.701 11.289 1.00 33.53 519 PRO A C 1
ATOM 4175 O O . PRO A 1 519 ? -25.381 -35.068 10.110 1.00 33.53 519 PRO A O 1
ATOM 4178 N N . GLU A 1 520 ? -25.769 -35.492 12.285 1.00 34.06 520 GLU A N 1
ATOM 4179 C CA . GLU A 1 520 ? -26.224 -36.871 12.101 1.00 34.06 520 GLU A CA 1
ATOM 4180 C C . GLU A 1 520 ? -27.363 -36.949 11.064 1.00 34.06 520 GLU A C 1
ATOM 4182 O O . GLU A 1 520 ? -28.428 -36.368 11.265 1.00 34.06 520 GLU A O 1
ATOM 4187 N N . GLY A 1 521 ? -27.155 -37.681 9.959 1.00 38.50 521 GLY A N 1
ATOM 4188 C CA . GLY A 1 521 ? -28.251 -38.087 9.064 1.00 38.50 521 GLY A CA 1
ATOM 4189 C C . GLY A 1 521 ? -28.034 -38.004 7.549 1.00 38.50 521 GLY A C 1
ATOM 4190 O O . GLY A 1 521 ? -28.897 -38.490 6.822 1.00 38.50 521 GLY A O 1
ATOM 4191 N N . ILE A 1 522 ? -26.927 -37.460 7.030 1.00 30.81 522 ILE A N 1
ATOM 4192 C CA . ILE A 1 522 ? -26.726 -37.369 5.569 1.00 30.81 522 ILE A CA 1
ATOM 4193 C C . ILE A 1 522 ? -25.841 -38.517 5.069 1.00 30.81 522 ILE A C 1
ATOM 4195 O O . ILE A 1 522 ? -24.614 -38.448 5.095 1.00 30.81 522 ILE A O 1
ATOM 4199 N N . PHE A 1 523 ? -26.478 -39.580 4.579 1.00 32.12 523 PHE A N 1
ATOM 4200 C CA . PHE A 1 523 ? -25.830 -40.575 3.728 1.00 32.12 523 PHE A CA 1
ATOM 4201 C C . PHE A 1 523 ? -25.908 -40.094 2.278 1.00 32.12 523 PHE A C 1
ATOM 4203 O O . PHE A 1 523 ? -26.988 -40.089 1.690 1.00 32.12 523 PHE A O 1
ATOM 4210 N N . ILE A 1 524 ? -24.774 -39.721 1.679 1.00 29.34 524 ILE A N 1
ATOM 4211 C CA . ILE A 1 524 ? -24.699 -39.564 0.223 1.00 29.34 524 ILE A CA 1
ATOM 4212 C C . ILE A 1 524 ? -24.629 -40.975 -0.361 1.00 29.34 524 ILE A C 1
ATOM 4214 O O . ILE A 1 524 ? -23.561 -41.567 -0.515 1.00 29.34 524 ILE A O 1
ATOM 4218 N N . SER A 1 525 ? -25.803 -41.552 -0.618 1.00 27.94 525 SER A N 1
ATOM 4219 C CA . SER A 1 525 ? -25.927 -42.667 -1.544 1.00 27.94 525 SER A CA 1
ATOM 4220 C C . SER A 1 525 ? -25.444 -42.194 -2.911 1.00 27.94 525 SER A C 1
ATOM 4222 O O . SER A 1 525 ? -25.889 -41.153 -3.387 1.00 27.94 525 SER A O 1
ATOM 4224 N N . SER A 1 526 ? -24.534 -42.975 -3.491 1.00 35.66 526 SER A N 1
ATOM 4225 C CA . SER A 1 526 ? -24.171 -43.042 -4.911 1.00 35.66 526 SER A CA 1
ATOM 4226 C C . SER A 1 526 ? -25.141 -42.363 -5.881 1.00 35.66 526 SER A C 1
ATOM 4228 O O . SER A 1 526 ? -26.343 -42.574 -5.725 1.00 35.66 526 SER A O 1
ATOM 4230 N N . ILE A 1 527 ? -24.602 -41.716 -6.927 1.00 27.39 527 ILE A N 1
ATOM 4231 C CA . ILE A 1 527 ? -25.005 -41.767 -8.359 1.00 27.39 527 ILE A CA 1
ATOM 4232 C C . ILE A 1 527 ? -24.525 -40.471 -9.062 1.00 27.39 527 ILE A C 1
ATOM 4234 O O . ILE A 1 527 ? -24.662 -39.406 -8.458 1.00 27.39 527 ILE A O 1
ATOM 4238 N N . PRO A 1 528 ? -24.131 -40.484 -10.352 1.00 35.09 528 PRO A N 1
ATOM 4239 C CA . PRO A 1 528 ? -23.502 -41.527 -11.174 1.00 35.09 528 PRO A CA 1
ATOM 4240 C C . PRO A 1 528 ? -22.028 -41.229 -11.500 1.00 35.09 528 PRO A C 1
ATOM 4242 O O . PRO A 1 528 ? -21.665 -40.041 -11.653 1.00 35.09 528 PRO A O 1
#

pLDDT: mean 85.35, std 14.95, range [27.39, 97.69]